Protein AF-A0A9P4W7V7-F1 (afdb_monomer_lite)

Organism: Curvularia kusanoi (NCBI:txid90978)

pLDDT: mean 79.77, std 23.58, range [28.38, 98.44]

Structure (mmCIF, N/CA/C/O backbone):
data_AF-A0A9P4W7V7-F1
#
_entry.id   AF-A0A9P4W7V7-F1
#
loop_
_atom_site.group_PDB
_atom_site.id
_atom_site.type_symbol
_atom_site.label_atom_id
_atom_site.label_alt_id
_atom_site.label_comp_id
_atom_site.label_asym_id
_atom_site.label_entity_id
_atom_site.label_seq_id
_atom_site.pdbx_PDB_ins_code
_atom_site.Cartn_x
_atom_site.Cartn_y
_atom_site.Cartn_z
_atom_site.occupancy
_atom_site.B_iso_or_equiv
_atom_site.auth_seq_id
_atom_site.auth_comp_id
_atom_site.auth_asym_id
_atom_site.auth_atom_id
_atom_site.pdbx_PDB_model_num
ATOM 1 N N . MET A 1 1 ? -4.533 1.872 -0.557 1.00 83.06 1 MET A N 1
ATOM 2 C CA . MET A 1 1 ? -3.581 2.373 0.463 1.00 83.06 1 MET A CA 1
ATOM 3 C C . MET A 1 1 ? -2.497 3.269 -0.133 1.00 83.06 1 MET A C 1
ATOM 5 O O . MET A 1 1 ? -2.508 4.446 0.184 1.00 83.06 1 MET A O 1
ATOM 9 N N . LEU A 1 2 ? -1.639 2.777 -1.042 1.00 91.44 2 LEU A N 1
ATOM 10 C CA . LEU A 1 2 ? -0.521 3.551 -1.632 1.00 91.44 2 LEU A CA 1
ATOM 11 C C . LEU A 1 2 ? -0.912 4.915 -2.227 1.00 91.44 2 LEU A C 1
ATOM 13 O O . LEU A 1 2 ? -0.130 5.855 -2.186 1.00 91.44 2 LEU A O 1
ATOM 17 N N . VAL A 1 3 ? -2.126 5.028 -2.771 1.00 96.25 3 VAL A N 1
ATOM 18 C CA . VAL A 1 3 ? -2.629 6.282 -3.349 1.00 96.25 3 VAL A CA 1
ATOM 19 C C . VAL A 1 3 ? -2.924 7.336 -2.282 1.00 96.25 3 VAL A C 1
ATOM 21 O O . VAL A 1 3 ? -2.554 8.489 -2.465 1.00 96.25 3 VAL A O 1
ATOM 24 N N . LEU A 1 4 ? -3.569 6.952 -1.179 1.00 96.81 4 LEU A N 1
ATOM 25 C CA . LEU A 1 4 ? -4.016 7.877 -0.126 1.00 96.81 4 LEU A CA 1
ATOM 26 C C . LEU A 1 4 ? -2.926 8.120 0.924 1.00 96.81 4 LEU A C 1
ATOM 28 O O . LEU A 1 4 ? -2.876 9.172 1.545 1.00 96.81 4 LEU A O 1
ATOM 32 N N . LEU A 1 5 ? -2.032 7.147 1.099 1.00 95.19 5 LEU A N 1
ATOM 33 C CA . LEU A 1 5 ? -1.004 7.127 2.134 1.00 95.19 5 LEU A CA 1
ATOM 34 C C . LEU A 1 5 ? 0.353 6.793 1.489 1.00 95.19 5 LEU A C 1
ATOM 36 O O . LEU A 1 5 ? 0.882 5.690 1.665 1.00 95.19 5 LEU A O 1
ATOM 40 N N . PRO A 1 6 ? 0.921 7.718 0.691 1.00 93.38 6 PRO A N 1
ATOM 41 C CA . PRO A 1 6 ? 2.052 7.428 -0.191 1.00 93.38 6 PRO A CA 1
ATOM 42 C C . PRO A 1 6 ? 3.350 7.100 0.549 1.00 93.38 6 PRO A C 1
ATOM 44 O O . PRO A 1 6 ? 4.220 6.469 -0.032 1.00 93.38 6 PRO A O 1
ATOM 47 N N . ASN A 1 7 ? 3.482 7.476 1.824 1.00 93.56 7 ASN A N 1
ATOM 48 C CA . ASN A 1 7 ? 4.686 7.232 2.626 1.00 93.56 7 ASN A CA 1
ATOM 49 C C . ASN A 1 7 ? 4.630 5.941 3.458 1.00 93.56 7 ASN A C 1
ATOM 51 O O . ASN A 1 7 ? 5.610 5.590 4.107 1.00 93.56 7 ASN A O 1
ATOM 55 N N . TRP A 1 8 ? 3.519 5.200 3.439 1.00 92.38 8 TRP A N 1
ATOM 56 C CA . TRP A 1 8 ? 3.349 4.024 4.303 1.00 92.38 8 TRP A CA 1
ATOM 57 C C . TRP A 1 8 ? 4.274 2.856 3.961 1.00 92.38 8 TRP A C 1
ATOM 59 O O . TRP A 1 8 ? 4.565 2.033 4.818 1.00 92.38 8 TRP A O 1
ATOM 69 N N . PHE A 1 9 ? 4.808 2.797 2.741 1.00 93.56 9 PHE A N 1
ATOM 70 C CA . PHE A 1 9 ? 5.797 1.781 2.371 1.00 93.56 9 PHE A CA 1
ATOM 71 C C . PHE A 1 9 ? 7.138 1.931 3.114 1.00 93.56 9 PHE A C 1
ATOM 73 O O . PHE A 1 9 ? 7.970 1.034 3.024 1.00 93.56 9 PHE A O 1
ATOM 80 N N . LYS A 1 10 ? 7.360 3.045 3.826 1.00 94.94 10 LYS A N 1
ATOM 81 C CA . LYS A 1 10 ? 8.535 3.234 4.685 1.00 94.94 10 LYS A CA 1
ATOM 82 C C . LYS A 1 10 ? 8.469 2.401 5.962 1.00 94.94 10 LYS A C 1
ATOM 84 O O . LYS A 1 10 ? 9.519 2.099 6.523 1.00 94.94 10 LYS A O 1
ATOM 89 N N . ASN A 1 11 ? 7.265 2.010 6.379 1.00 95.00 11 ASN A N 1
ATOM 90 C CA . ASN A 1 11 ? 7.071 1.065 7.466 1.00 95.00 11 ASN A CA 1
ATOM 91 C C . ASN A 1 11 ? 7.597 -0.323 7.055 1.00 95.00 11 ASN A C 1
ATOM 93 O O . ASN A 1 11 ? 7.277 -0.821 5.973 1.00 95.00 11 ASN A O 1
ATOM 97 N N . LYS A 1 12 ? 8.391 -0.950 7.921 1.00 95.19 12 LYS A N 1
ATOM 98 C CA . LYS A 1 12 ? 9.080 -2.225 7.707 1.00 95.19 12 LYS A CA 1
ATOM 99 C C . LYS A 1 12 ? 8.108 -3.356 7.387 1.00 95.19 12 LYS A C 1
ATOM 101 O O . LYS A 1 12 ? 8.316 -4.065 6.402 1.00 95.19 12 LYS A O 1
ATOM 106 N N . ALA A 1 13 ? 7.037 -3.502 8.168 1.00 93.75 13 ALA A N 1
ATOM 107 C CA . ALA A 1 13 ? 6.049 -4.561 7.971 1.00 93.75 13 ALA A CA 1
ATOM 108 C C . ALA A 1 13 ? 5.312 -4.408 6.630 1.00 93.75 13 ALA A C 1
ATOM 110 O O . ALA A 1 13 ? 5.173 -5.376 5.876 1.00 93.75 13 ALA A O 1
ATOM 111 N N . LEU A 1 14 ? 4.909 -3.183 6.276 1.00 95.31 14 LEU A N 1
ATOM 112 C CA . LEU A 1 14 ? 4.252 -2.910 4.992 1.00 95.31 14 LEU A CA 1
ATOM 113 C C . LEU A 1 14 ? 5.199 -3.065 3.808 1.00 95.31 14 LEU A C 1
ATOM 115 O O . LEU A 1 14 ? 4.817 -3.628 2.784 1.00 95.31 14 LEU A O 1
ATOM 119 N N . CYS A 1 15 ? 6.444 -2.616 3.949 1.00 96.12 15 CYS A N 1
ATOM 120 C CA . CYS A 1 15 ? 7.488 -2.803 2.952 1.00 96.12 15 CYS A CA 1
ATOM 121 C C . CYS A 1 15 ? 7.704 -4.291 2.642 1.00 96.12 15 CYS A C 1
ATOM 123 O O . CYS A 1 15 ? 7.661 -4.692 1.475 1.00 96.12 15 CYS A O 1
ATOM 125 N N . ALA A 1 16 ? 7.847 -5.120 3.681 1.00 95.62 16 ALA A N 1
ATOM 126 C CA . ALA A 1 16 ? 7.989 -6.565 3.546 1.00 95.62 16 ALA A CA 1
ATOM 127 C C . ALA A 1 16 ? 6.754 -7.199 2.887 1.00 95.62 16 ALA A C 1
ATOM 129 O O . ALA A 1 16 ? 6.897 -7.939 1.914 1.00 95.62 16 ALA A O 1
ATOM 130 N N . ARG A 1 17 ? 5.539 -6.845 3.337 1.00 95.56 17 ARG A N 1
ATOM 131 C CA . ARG A 1 17 ? 4.270 -7.292 2.732 1.00 95.56 17 ARG A CA 1
ATOM 132 C C . ARG A 1 17 ? 4.210 -6.984 1.239 1.00 95.56 17 ARG A C 1
ATOM 134 O O . ARG A 1 17 ? 3.902 -7.855 0.425 1.00 95.56 17 ARG A O 1
ATOM 141 N N . PHE A 1 18 ? 4.537 -5.752 0.868 1.00 96.12 18 PHE A N 1
ATOM 142 C CA . PHE A 1 18 ? 4.553 -5.311 -0.518 1.00 96.12 18 PHE A CA 1
ATOM 143 C C . PHE A 1 18 ? 5.539 -6.108 -1.370 1.00 96.12 18 PHE A C 1
ATOM 145 O O . PHE A 1 18 ? 5.171 -6.567 -2.454 1.00 96.12 18 PHE A O 1
ATOM 152 N N . LEU A 1 19 ? 6.763 -6.316 -0.886 1.00 96.75 19 LEU A N 1
ATOM 153 C CA . LEU A 1 19 ? 7.774 -7.090 -1.605 1.00 96.75 19 LEU A CA 1
ATOM 154 C C . LEU A 1 19 ? 7.376 -8.566 -1.744 1.00 96.75 19 LEU A C 1
ATOM 156 O O . LEU A 1 19 ? 7.438 -9.096 -2.856 1.00 96.75 19 LEU A O 1
ATOM 160 N N . ASN A 1 20 ? 6.847 -9.177 -0.681 1.00 97.06 20 ASN A N 1
ATOM 161 C CA . ASN A 1 20 ? 6.334 -10.551 -0.693 1.00 97.06 20 ASN A CA 1
ATOM 162 C C . ASN A 1 20 ? 5.168 -10.734 -1.687 1.00 97.06 20 ASN A C 1
ATOM 164 O O . ASN A 1 20 ? 4.997 -11.794 -2.298 1.00 97.06 20 ASN A O 1
ATOM 168 N N . ASN A 1 21 ? 4.389 -9.673 -1.917 1.00 96.75 21 ASN A N 1
ATOM 169 C CA . ASN A 1 21 ? 3.323 -9.623 -2.919 1.00 96.75 21 ASN A CA 1
ATOM 170 C C . ASN A 1 21 ? 3.789 -9.156 -4.313 1.00 96.75 21 ASN A C 1
ATOM 172 O O . ASN A 1 21 ? 2.957 -8.925 -5.190 1.00 96.75 21 ASN A O 1
ATOM 176 N N . ASN A 1 22 ? 5.103 -9.112 -4.571 1.00 96.00 22 ASN A N 1
ATOM 177 C CA . ASN A 1 22 ? 5.736 -8.718 -5.837 1.00 96.00 22 ASN A CA 1
ATOM 178 C C . ASN A 1 22 ? 5.581 -7.236 -6.230 1.00 96.00 22 ASN A C 1
ATOM 180 O O . ASN A 1 22 ? 5.761 -6.888 -7.406 1.00 96.00 22 ASN A O 1
ATOM 184 N N . LEU A 1 23 ? 5.310 -6.332 -5.282 1.00 96.62 23 LEU A N 1
ATOM 185 C CA . LEU A 1 23 ? 5.314 -4.898 -5.563 1.00 96.62 23 LEU A CA 1
ATOM 186 C C . LEU A 1 23 ? 6.755 -4.420 -5.745 1.00 96.62 23 LEU A C 1
ATOM 188 O O . LEU A 1 23 ? 7.520 -4.239 -4.802 1.00 96.62 23 LEU A O 1
ATOM 192 N N . LYS A 1 24 ? 7.130 -4.188 -6.998 1.00 95.44 24 LYS A N 1
ATOM 193 C CA . LYS A 1 24 ? 8.428 -3.615 -7.360 1.00 95.44 24 LYS A CA 1
ATOM 194 C C . LYS A 1 24 ? 8.318 -2.091 -7.418 1.00 95.44 24 LYS A C 1
ATOM 196 O O . LYS A 1 24 ? 7.276 -1.559 -7.796 1.00 95.44 24 LYS A O 1
ATOM 201 N N . ALA A 1 25 ? 9.422 -1.387 -7.161 1.00 96.06 25 ALA A N 1
ATOM 202 C CA . ALA A 1 25 ? 9.465 0.079 -7.205 1.00 96.06 25 ALA A CA 1
ATOM 203 C C . ALA A 1 25 ? 8.942 0.671 -8.530 1.00 96.06 25 ALA A C 1
ATOM 205 O O . ALA A 1 25 ? 8.246 1.675 -8.530 1.00 96.06 25 ALA A O 1
ATOM 206 N N . ASN A 1 26 ? 9.193 0.023 -9.673 1.00 95.31 26 ASN A N 1
ATOM 207 C CA . ASN A 1 26 ? 8.678 0.473 -10.971 1.00 95.31 26 ASN A CA 1
ATOM 208 C C . ASN A 1 26 ? 7.154 0.305 -11.131 1.00 95.31 26 ASN A C 1
ATOM 210 O O . ASN A 1 26 ? 6.555 1.007 -11.948 1.00 95.31 26 ASN A O 1
ATOM 214 N N . VAL A 1 27 ? 6.543 -0.645 -10.419 1.00 96.06 27 VAL A N 1
ATOM 215 C CA . VAL A 1 27 ? 5.088 -0.841 -10.381 1.00 96.06 27 VAL A CA 1
ATOM 216 C C . VAL A 1 27 ? 4.475 0.173 -9.430 1.00 96.06 27 VAL A C 1
ATOM 218 O O . VAL A 1 27 ? 3.561 0.882 -9.827 1.00 96.06 27 VAL A O 1
ATOM 221 N N . HIS A 1 28 ? 5.048 0.324 -8.234 1.00 97.31 28 HIS A N 1
ATOM 222 C CA . HIS A 1 28 ? 4.632 1.340 -7.271 1.00 97.31 28 HIS A CA 1
ATOM 223 C C . HIS A 1 28 ? 4.693 2.748 -7.888 1.00 97.31 28 HIS A C 1
ATOM 225 O O . HIS A 1 28 ? 3.706 3.473 -7.860 1.00 97.31 28 HIS A O 1
ATOM 231 N N . PHE A 1 29 ? 5.783 3.099 -8.573 1.00 96.25 29 PHE A N 1
ATOM 232 C CA . PHE A 1 29 ? 5.877 4.370 -9.294 1.00 96.25 29 PHE A CA 1
ATOM 233 C C . PHE A 1 29 ? 4.771 4.543 -10.348 1.00 96.25 29 PHE A C 1
ATOM 235 O O . PHE A 1 29 ? 4.258 5.640 -10.517 1.00 96.25 29 PHE A O 1
ATOM 242 N N . ALA A 1 30 ? 4.374 3.464 -11.037 1.00 95.38 30 ALA A N 1
ATOM 243 C CA . ALA A 1 30 ? 3.269 3.508 -12.000 1.00 95.38 30 ALA A CA 1
ATOM 244 C C . ALA A 1 30 ? 1.927 3.809 -11.319 1.00 95.38 30 ALA A C 1
ATOM 246 O O . ALA A 1 30 ? 1.151 4.603 -11.836 1.00 95.38 30 ALA A O 1
ATOM 247 N N . ILE A 1 31 ? 1.681 3.202 -10.153 1.00 96.19 31 ILE A N 1
ATOM 248 C CA . ILE A 1 31 ? 0.485 3.460 -9.342 1.00 96.19 31 ILE A CA 1
ATOM 249 C C . ILE A 1 31 ? 0.445 4.938 -8.935 1.00 96.19 31 ILE A C 1
ATOM 251 O O . ILE A 1 31 ? -0.580 5.594 -9.095 1.00 96.19 31 ILE A O 1
ATOM 255 N N . LEU A 1 32 ? 1.565 5.483 -8.447 1.00 96.75 32 LEU A N 1
ATOM 256 C CA . LEU A 1 32 ? 1.643 6.890 -8.047 1.00 96.75 32 LEU A CA 1
ATOM 257 C C . LEU A 1 32 ? 1.447 7.837 -9.236 1.00 96.75 32 LEU A C 1
ATOM 259 O O . LEU A 1 32 ? 0.723 8.815 -9.118 1.00 96.75 32 LEU A O 1
ATOM 263 N N . GLU A 1 33 ? 2.044 7.540 -10.386 1.00 95.56 33 GLU A N 1
ATOM 264 C CA . GLU A 1 33 ? 1.904 8.342 -11.605 1.00 95.56 33 GLU A CA 1
ATOM 265 C C . GLU A 1 33 ? 0.471 8.335 -12.166 1.00 95.56 33 GLU A C 1
ATOM 267 O O . GLU A 1 33 ? -0.036 9.359 -12.642 1.00 95.56 33 GLU A O 1
ATOM 272 N N . GLU A 1 34 ? -0.217 7.193 -12.089 1.00 95.25 34 GLU A N 1
ATOM 273 C CA . GLU A 1 34 ? -1.618 7.108 -12.493 1.00 95.25 34 GLU A CA 1
ATOM 274 C C . GLU A 1 34 ? -2.523 7.898 -11.544 1.00 95.25 34 GLU A C 1
ATOM 276 O O . GLU A 1 34 ? -3.413 8.604 -12.015 1.00 95.25 34 GLU A O 1
ATOM 281 N N . HIS A 1 35 ? -2.290 7.818 -10.234 1.00 97.25 35 HIS A N 1
ATOM 282 C CA . HIS A 1 35 ? -3.265 8.269 -9.243 1.00 97.25 35 HIS A CA 1
ATOM 283 C C . HIS A 1 35 ? -2.923 9.565 -8.511 1.00 97.25 35 HIS A C 1
ATOM 285 O O . HIS A 1 35 ? -3.804 10.111 -7.854 1.00 97.25 35 HIS A O 1
ATOM 291 N N . ARG A 1 36 ? -1.700 10.096 -8.602 1.00 97.56 36 ARG A N 1
ATOM 292 C CA . ARG A 1 36 ? -1.278 11.315 -7.890 1.00 97.56 36 ARG A CA 1
ATOM 293 C C . ARG A 1 36 ? -0.653 12.354 -8.817 1.00 97.56 36 ARG A C 1
ATOM 295 O O . ARG A 1 36 ? -0.093 12.037 -9.865 1.00 97.56 36 ARG A O 1
ATOM 302 N N . HIS A 1 37 ? -0.736 13.613 -8.400 1.00 96.75 37 HIS A N 1
ATOM 303 C CA . HIS A 1 37 ? 0.005 14.712 -9.010 1.00 96.75 37 HIS A CA 1
ATOM 304 C C . HIS A 1 37 ? 1.432 14.719 -8.456 1.00 96.75 37 HIS A C 1
ATOM 306 O O . HIS A 1 37 ? 1.654 15.132 -7.324 1.00 96.75 37 HIS A O 1
ATOM 312 N N . LEU A 1 38 ? 2.391 14.228 -9.245 1.00 94.38 38 LEU A N 1
ATOM 313 C CA . LEU A 1 38 ? 3.798 14.133 -8.831 1.00 94.38 38 LEU A CA 1
ATOM 314 C C . LEU A 1 38 ? 4.652 15.360 -9.206 1.00 94.38 38 LEU A C 1
ATOM 316 O O . LEU A 1 38 ? 5.790 15.443 -8.768 1.00 94.38 38 LEU A O 1
ATOM 320 N N . GLN A 1 39 ? 4.106 16.292 -9.999 1.00 94.50 39 GLN A N 1
ATOM 321 C CA . GLN A 1 39 ? 4.718 17.587 -10.353 1.00 94.50 39 GLN A CA 1
ATOM 322 C C . GLN A 1 39 ? 6.184 17.511 -10.834 1.00 94.50 39 GLN A C 1
ATOM 324 O O . GLN A 1 39 ? 7.005 18.348 -10.480 1.00 94.50 39 GLN A O 1
ATOM 329 N N . PHE A 1 40 ? 6.530 16.523 -11.666 1.00 95.31 40 PHE A N 1
ATOM 330 C CA . PHE A 1 40 ? 7.854 16.482 -12.296 1.00 95.31 40 PHE A CA 1
ATOM 331 C C . PHE A 1 40 ? 7.915 17.460 -13.473 1.00 95.31 40 PHE A C 1
ATOM 333 O O . PHE A 1 40 ? 7.084 17.380 -14.379 1.00 95.31 40 PHE A O 1
ATOM 340 N N . GLY A 1 41 ? 8.909 18.346 -13.478 1.00 95.44 41 GLY A N 1
ATOM 341 C CA . GLY A 1 41 ? 9.186 19.269 -14.578 1.00 95.44 41 GLY A CA 1
ATOM 342 C C . GLY A 1 41 ? 9.987 18.627 -15.712 1.00 95.44 41 GLY A C 1
ATOM 343 O O . GLY A 1 41 ? 9.998 19.141 -16.829 1.00 95.44 41 GLY A O 1
ATOM 344 N N . SER A 1 42 ? 10.644 17.488 -15.460 1.00 96.69 42 SER A N 1
ATOM 345 C CA . SER A 1 42 ? 11.434 16.773 -16.469 1.00 96.69 42 SER A CA 1
ATOM 346 C C . SER A 1 42 ? 11.424 15.247 -16.313 1.00 96.69 42 SER A C 1
ATOM 348 O O . SER A 1 42 ? 11.208 14.695 -15.231 1.00 96.69 42 SER A O 1
ATOM 350 N N . ASP A 1 43 ? 11.758 14.537 -17.396 1.00 94.06 43 ASP A N 1
ATOM 351 C CA . ASP A 1 43 ? 11.976 13.083 -17.362 1.00 94.06 43 ASP A CA 1
ATOM 352 C C . ASP A 1 43 ? 13.151 12.679 -16.455 1.00 94.06 43 ASP A C 1
ATOM 354 O O . ASP A 1 43 ? 13.155 11.584 -15.883 1.00 94.06 43 ASP A O 1
ATOM 358 N N . HIS A 1 44 ? 14.138 13.564 -16.284 1.00 96.00 44 HIS A N 1
ATOM 359 C CA . HIS A 1 44 ? 15.261 13.331 -15.381 1.00 96.00 44 HIS A CA 1
ATOM 360 C C . HIS A 1 44 ? 14.802 13.260 -13.919 1.00 96.00 44 HIS A C 1
ATOM 362 O O . HIS A 1 44 ? 15.162 12.323 -13.203 1.00 96.00 44 HIS A O 1
ATOM 368 N N . GLU A 1 45 ? 13.962 14.202 -13.484 1.00 95.44 45 GLU A N 1
ATOM 369 C CA . GLU A 1 45 ? 13.369 14.201 -12.141 1.00 95.44 45 GLU A CA 1
ATOM 370 C C . GLU A 1 45 ? 12.486 12.976 -11.915 1.00 95.44 45 GLU A C 1
ATOM 372 O O . GLU A 1 45 ? 12.572 12.328 -10.871 1.00 95.44 45 GLU A O 1
ATOM 377 N N . ARG A 1 46 ? 11.703 12.594 -12.929 1.00 95.12 46 ARG A N 1
ATOM 378 C CA . ARG A 1 46 ? 10.872 11.386 -12.907 1.00 95.12 46 ARG A CA 1
ATOM 379 C C . ARG A 1 46 ? 11.707 10.117 -12.698 1.00 95.12 46 ARG A C 1
ATOM 381 O O . ARG A 1 46 ? 11.349 9.258 -11.889 1.00 95.12 46 ARG A O 1
ATOM 388 N N . GLU A 1 47 ? 12.828 9.978 -13.407 1.00 95.12 47 GLU A N 1
ATOM 389 C CA . GLU A 1 47 ? 13.754 8.852 -13.223 1.00 95.12 47 GLU A CA 1
ATOM 390 C C . GLU A 1 47 ? 14.452 8.904 -11.858 1.00 95.12 47 GLU A C 1
ATOM 392 O O . GLU A 1 47 ? 14.596 7.872 -11.198 1.00 95.12 47 GLU A O 1
ATOM 397 N N . ARG A 1 48 ? 14.836 10.096 -11.387 1.00 96.19 48 ARG A N 1
ATOM 398 C CA . ARG A 1 48 ? 15.406 10.283 -10.048 1.00 96.19 48 ARG A CA 1
ATOM 399 C C . ARG A 1 48 ? 14.424 9.843 -8.962 1.00 96.19 48 ARG A C 1
ATOM 401 O O . ARG A 1 48 ? 14.804 9.056 -8.101 1.00 96.19 48 ARG A O 1
ATOM 408 N N . ALA A 1 49 ? 13.161 10.259 -9.034 1.00 95.44 49 ALA A N 1
ATOM 409 C CA . ALA A 1 49 ? 12.118 9.860 -8.090 1.00 95.44 49 ALA A CA 1
ATOM 410 C C . ALA A 1 49 ? 11.888 8.339 -8.085 1.00 95.44 49 ALA A C 1
ATOM 412 O O . ALA A 1 49 ? 11.740 7.722 -7.029 1.00 95.44 49 ALA A O 1
ATOM 413 N N . ARG A 1 50 ? 11.937 7.696 -9.257 1.00 95.75 50 ARG A N 1
ATOM 414 C CA . ARG A 1 50 ? 11.862 6.232 -9.374 1.00 95.75 50 ARG A CA 1
ATOM 415 C C . ARG A 1 50 ? 13.038 5.526 -8.698 1.00 95.75 50 ARG A C 1
ATOM 417 O O . ARG A 1 50 ? 12.829 4.501 -8.044 1.00 95.75 50 ARG A O 1
ATOM 424 N N . LYS A 1 51 ? 14.259 6.048 -8.856 1.00 95.44 51 LYS A N 1
ATOM 425 C CA . LYS A 1 51 ? 15.457 5.527 -8.177 1.00 95.44 51 LYS A CA 1
ATOM 426 C C . LYS A 1 51 ? 15.355 5.701 -6.666 1.00 95.44 51 LYS A C 1
ATOM 428 O O . LYS A 1 51 ? 15.537 4.716 -5.962 1.00 95.44 51 LYS A O 1
ATOM 433 N N . LEU A 1 52 ? 14.955 6.884 -6.197 1.00 96.56 52 LEU A N 1
ATOM 434 C CA . LEU A 1 52 ? 14.737 7.163 -4.774 1.00 96.56 52 LEU A CA 1
ATOM 435 C C . LEU A 1 52 ? 13.730 6.195 -4.154 1.00 96.56 52 LEU A C 1
ATOM 437 O O . LEU A 1 52 ? 14.006 5.615 -3.111 1.00 96.56 52 LEU A O 1
ATOM 441 N N . LEU A 1 53 ? 12.608 5.935 -4.830 1.00 96.62 53 LEU A N 1
ATOM 442 C CA . LEU A 1 53 ? 11.638 4.944 -4.368 1.00 96.62 53 LEU A CA 1
ATOM 443 C C . LEU A 1 53 ? 12.275 3.556 -4.233 1.00 96.62 53 LEU A C 1
ATOM 445 O O . LEU A 1 53 ? 12.077 2.865 -3.238 1.00 96.62 53 LEU A O 1
ATOM 449 N N . ALA A 1 54 ? 13.056 3.139 -5.233 1.00 96.69 54 ALA A N 1
ATOM 450 C CA . ALA A 1 54 ? 13.752 1.862 -5.190 1.00 96.69 54 ALA A CA 1
ATOM 451 C C . ALA A 1 54 ? 14.807 1.803 -4.082 1.00 96.69 54 ALA A C 1
ATOM 453 O O . ALA A 1 54 ? 14.993 0.724 -3.530 1.00 96.69 54 ALA A O 1
ATOM 454 N N . ASP A 1 55 ? 15.501 2.901 -3.798 1.00 97.12 55 ASP A N 1
ATOM 455 C CA . ASP A 1 55 ? 16.499 3.007 -2.734 1.00 97.12 55 ASP A CA 1
ATOM 456 C C . ASP A 1 55 ? 15.830 2.939 -1.359 1.00 97.12 55 ASP A C 1
ATOM 458 O O . ASP A 1 55 ? 16.275 2.163 -0.518 1.00 97.12 55 ASP A O 1
ATOM 462 N N . GLU A 1 56 ? 14.700 3.624 -1.178 1.00 97.62 56 GLU A N 1
ATOM 463 C CA . GLU A 1 56 ? 13.917 3.618 0.060 1.00 97.62 56 GLU A CA 1
ATOM 464 C C . GLU A 1 56 ? 13.438 2.205 0.426 1.00 97.62 56 GLU A C 1
ATOM 466 O O . GLU A 1 56 ? 13.626 1.771 1.559 1.00 97.62 56 GLU A O 1
ATOM 471 N N . TYR A 1 57 ? 12.950 1.414 -0.543 1.00 97.31 57 TYR A N 1
ATOM 472 C CA . TYR A 1 57 ? 12.655 -0.010 -0.314 1.00 97.31 57 TYR A CA 1
ATOM 473 C C . TYR A 1 57 ? 13.868 -0.780 0.232 1.00 97.31 57 TYR A C 1
ATOM 475 O O . TYR A 1 57 ? 13.719 -1.598 1.139 1.00 97.31 57 TYR A O 1
ATOM 483 N N . ARG A 1 58 ? 15.077 -0.540 -0.304 1.00 97.44 58 ARG A N 1
ATOM 484 C CA . ARG A 1 58 ? 16.290 -1.230 0.177 1.00 97.44 58 ARG A CA 1
ATOM 485 C C . ARG A 1 58 ? 16.659 -0.760 1.572 1.00 97.44 58 ARG A C 1
ATOM 487 O O . ARG A 1 58 ? 16.979 -1.596 2.407 1.00 97.44 58 ARG A O 1
ATOM 494 N N . THR A 1 59 ? 16.615 0.546 1.815 1.00 97.31 59 THR A N 1
ATOM 495 C CA . THR A 1 59 ? 16.916 1.136 3.120 1.00 97.31 59 THR A CA 1
ATOM 496 C C . THR A 1 59 ? 15.975 0.582 4.184 1.00 97.31 59 THR A C 1
ATOM 498 O O . THR A 1 59 ? 16.450 0.078 5.198 1.00 97.31 59 THR A O 1
ATOM 501 N N . THR A 1 60 ? 14.662 0.580 3.937 1.00 96.38 60 THR A N 1
ATOM 502 C CA . THR A 1 60 ? 13.672 0.023 4.867 1.00 96.38 60 THR A CA 1
ATOM 503 C C . THR A 1 60 ? 13.894 -1.467 5.110 1.00 96.38 60 THR A C 1
ATOM 505 O O . THR A 1 60 ? 13.940 -1.885 6.264 1.00 96.38 60 THR A O 1
ATOM 508 N N . MET A 1 61 ? 14.107 -2.275 4.065 1.00 97.00 61 MET A N 1
ATOM 509 C CA . MET A 1 61 ? 14.341 -3.712 4.253 1.00 97.00 61 MET A CA 1
ATOM 510 C C . MET A 1 61 ? 15.647 -4.023 4.979 1.00 97.00 61 MET A C 1
ATOM 512 O O . MET A 1 61 ? 15.679 -4.955 5.774 1.00 97.00 61 MET A O 1
ATOM 516 N N . ARG A 1 62 ? 16.704 -3.227 4.783 1.00 97.38 62 ARG A N 1
ATOM 517 C CA . ARG A 1 62 ? 17.969 -3.395 5.514 1.00 97.38 62 ARG A CA 1
ATOM 518 C C . ARG A 1 62 ? 17.854 -3.090 7.003 1.00 97.38 62 ARG A C 1
ATOM 520 O O . ARG A 1 62 ? 18.627 -3.629 7.784 1.00 97.38 62 ARG A O 1
ATOM 527 N N . LYS A 1 63 ? 16.864 -2.293 7.419 1.00 94.88 63 LYS A N 1
ATOM 528 C CA . LYS A 1 63 ? 16.539 -2.129 8.845 1.00 94.88 63 LYS A CA 1
ATOM 529 C C . L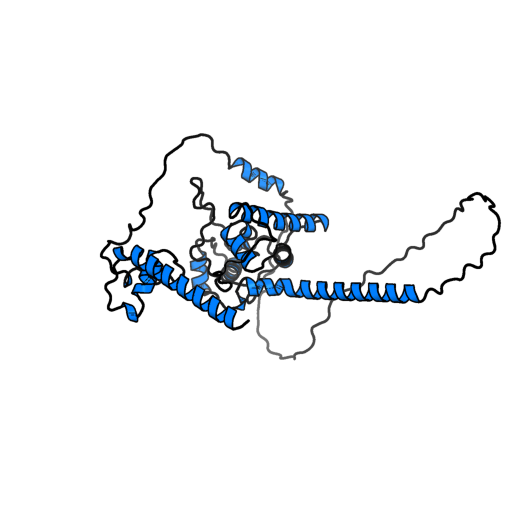YS A 1 63 ? 15.912 -3.388 9.456 1.00 94.88 63 LYS A C 1
ATOM 531 O O . LYS A 1 63 ? 15.948 -3.533 10.671 1.00 94.88 63 LYS A O 1
ATOM 536 N N . VAL A 1 64 ? 15.304 -4.255 8.641 1.00 93.19 64 VAL A N 1
ATOM 537 C CA . VAL A 1 64 ? 14.724 -5.540 9.076 1.00 93.19 64 VAL A CA 1
ATOM 538 C C . VAL A 1 64 ? 15.765 -6.651 8.989 1.00 93.19 64 VAL A C 1
ATOM 540 O O . VAL A 1 64 ? 15.942 -7.418 9.926 1.00 93.19 64 VAL A O 1
ATOM 543 N N . TRP A 1 65 ? 16.464 -6.722 7.859 1.00 94.88 65 TRP A N 1
ATOM 544 C CA . TRP A 1 65 ? 17.495 -7.708 7.577 1.00 94.88 65 TRP A CA 1
ATOM 545 C C . TRP A 1 65 ? 18.691 -6.999 6.918 1.00 94.88 65 TRP A C 1
ATOM 547 O O . TRP A 1 65 ? 18.631 -6.702 5.727 1.00 94.88 65 TRP A O 1
ATOM 557 N N . PRO A 1 66 ? 19.781 -6.711 7.656 1.00 96.69 66 PRO A N 1
ATOM 558 C CA . PRO A 1 66 ? 20.905 -5.903 7.160 1.00 96.69 66 PRO A CA 1
ATOM 559 C C . PRO A 1 66 ? 21.548 -6.402 5.859 1.00 96.69 66 PRO A C 1
ATOM 561 O O . PRO A 1 66 ? 21.846 -5.601 4.973 1.00 96.69 66 PRO A O 1
ATOM 564 N N . GLU A 1 67 ? 21.669 -7.722 5.700 1.00 96.62 67 GLU A N 1
ATOM 565 C CA . GLU A 1 67 ? 22.220 -8.360 4.492 1.00 96.62 67 GLU A CA 1
ATOM 566 C C . GLU A 1 67 ? 21.220 -8.430 3.328 1.00 96.62 67 GLU A C 1
ATOM 568 O O . GLU A 1 67 ? 21.539 -8.911 2.235 1.00 96.62 67 GLU A O 1
ATOM 573 N N . TRP A 1 68 ? 19.996 -7.934 3.530 1.00 96.88 68 TRP A N 1
ATOM 574 C CA . TRP A 1 68 ? 18.966 -7.980 2.512 1.00 96.88 68 TRP A CA 1
ATOM 575 C C . TRP A 1 68 ? 19.429 -7.274 1.239 1.00 96.88 68 TRP A C 1
ATOM 577 O O . TRP A 1 68 ? 19.846 -6.106 1.203 1.00 96.88 68 TRP A O 1
ATOM 587 N N . ASN A 1 69 ? 19.269 -7.992 0.136 1.00 95.62 69 ASN A N 1
ATOM 588 C CA . ASN A 1 69 ? 19.318 -7.431 -1.193 1.00 95.62 69 ASN A CA 1
ATOM 589 C C . ASN A 1 69 ? 18.232 -8.058 -2.056 1.00 95.62 69 ASN A C 1
ATOM 591 O O . ASN A 1 69 ? 17.736 -9.157 -1.818 1.00 95.62 69 ASN A O 1
ATOM 595 N N . ARG A 1 70 ? 17.897 -7.348 -3.129 1.00 93.88 70 ARG A N 1
ATOM 596 C CA . ARG A 1 70 ? 16.812 -7.735 -4.026 1.00 93.88 70 ARG A CA 1
ATOM 597 C C . ARG A 1 70 ? 16.993 -9.124 -4.654 1.00 93.88 70 ARG A C 1
ATOM 599 O O . ARG A 1 70 ? 15.990 -9.737 -4.994 1.00 93.88 70 ARG A O 1
ATOM 606 N N . LYS A 1 71 ? 18.231 -9.591 -4.864 1.00 94.38 71 LYS A N 1
ATOM 607 C CA . LYS A 1 71 ? 18.502 -10.903 -5.481 1.00 94.38 71 LYS A CA 1
ATOM 608 C C . LYS A 1 71 ? 18.303 -12.056 -4.495 1.00 94.38 71 LYS A C 1
ATOM 610 O O . LYS A 1 71 ? 17.920 -13.132 -4.924 1.00 94.38 71 LYS A O 1
ATOM 615 N N . GLN A 1 72 ? 18.560 -11.815 -3.212 1.00 93.75 72 GLN A N 1
ATOM 616 C CA . GLN A 1 72 ? 18.421 -12.793 -2.131 1.00 93.75 72 GLN A CA 1
ATOM 617 C C . GLN A 1 72 ? 17.061 -12.736 -1.431 1.00 93.75 72 GLN A C 1
ATOM 619 O O . GLN A 1 72 ? 16.810 -13.526 -0.528 1.00 93.75 72 GLN A O 1
ATOM 624 N N . HIS A 1 73 ? 16.179 -11.811 -1.818 1.00 95.94 73 HIS A N 1
ATOM 625 C CA . HIS A 1 73 ? 14.845 -11.753 -1.242 1.00 95.94 73 HIS A CA 1
ATOM 626 C C . HIS A 1 73 ? 14.058 -13.019 -1.590 1.00 95.94 73 HIS A C 1
ATOM 628 O O . HIS A 1 73 ? 13.683 -13.235 -2.744 1.00 95.94 73 HIS A O 1
ATOM 634 N N . THR A 1 74 ? 13.784 -13.820 -0.569 1.00 96.12 74 THR A N 1
ATOM 635 C CA . THR A 1 74 ? 12.883 -14.963 -0.622 1.00 96.12 74 THR A CA 1
ATOM 636 C C . THR A 1 74 ? 11.589 -14.607 0.098 1.00 96.12 74 THR A C 1
ATOM 638 O O . THR A 1 74 ? 11.595 -13.971 1.154 1.00 96.12 74 THR A O 1
ATOM 641 N N . VAL A 1 75 ? 10.462 -14.985 -0.503 1.00 95.88 75 VAL A N 1
ATOM 642 C CA . VAL A 1 75 ? 9.161 -14.876 0.158 1.00 95.88 75 VAL A CA 1
ATOM 643 C C . VAL A 1 75 ? 9.095 -15.994 1.204 1.00 95.88 75 VAL A C 1
ATOM 645 O O . VAL A 1 75 ? 9.379 -17.137 0.841 1.00 95.88 75 VAL A O 1
ATOM 648 N N . PRO A 1 76 ? 8.751 -15.707 2.472 1.00 95.69 76 PRO A N 1
ATOM 649 C CA . PRO A 1 76 ? 8.621 -16.744 3.492 1.00 95.69 76 PRO A CA 1
ATOM 650 C C . PRO A 1 76 ? 7.660 -17.856 3.053 1.00 95.69 76 PRO A C 1
ATOM 652 O O . PRO A 1 76 ? 6.618 -17.568 2.463 1.00 95.69 76 PRO A O 1
ATOM 655 N N . ALA A 1 77 ? 7.983 -19.116 3.360 1.00 95.00 77 ALA A N 1
ATOM 656 C CA . ALA A 1 77 ? 7.175 -20.269 2.943 1.00 95.00 77 ALA A CA 1
ATOM 657 C C . ALA A 1 77 ? 5.731 -20.211 3.480 1.00 95.00 77 ALA A C 1
ATOM 659 O O . ALA A 1 77 ? 4.791 -20.614 2.803 1.00 95.00 77 ALA A O 1
ATOM 660 N N . ASN A 1 78 ? 5.547 -19.635 4.669 1.00 94.12 78 ASN A N 1
ATOM 661 C CA . ASN A 1 78 ? 4.252 -19.435 5.319 1.00 94.12 78 ASN A CA 1
ATOM 662 C C . ASN A 1 78 ? 3.561 -18.104 4.947 1.00 94.12 78 ASN A C 1
ATOM 664 O O . ASN A 1 78 ? 2.568 -17.734 5.575 1.00 94.12 78 ASN A O 1
ATOM 668 N N . TRP A 1 79 ? 4.070 -17.349 3.967 1.00 95.00 79 TRP A N 1
ATOM 669 C CA . TRP A 1 79 ? 3.477 -16.069 3.580 1.00 95.00 79 TRP A CA 1
ATOM 670 C C . TRP A 1 79 ? 2.117 -16.253 2.894 1.00 95.00 79 TRP A C 1
ATOM 672 O O . TRP A 1 79 ? 2.023 -16.731 1.761 1.00 95.00 79 TRP A O 1
ATOM 682 N N . ASN A 1 80 ? 1.052 -15.773 3.536 1.00 94.81 80 ASN A N 1
ATOM 683 C CA . ASN A 1 80 ? -0.278 -15.764 2.940 1.00 94.81 80 ASN A CA 1
ATOM 684 C C . ASN A 1 80 ? -0.516 -14.492 2.108 1.00 94.81 80 ASN A C 1
ATOM 686 O O . ASN A 1 80 ? -0.898 -13.447 2.628 1.00 94.81 80 ASN A O 1
ATOM 690 N N . SER A 1 81 ? -0.379 -14.599 0.785 1.00 93.88 81 SER A N 1
ATOM 691 C CA . SER A 1 81 ? -0.639 -13.477 -0.140 1.00 93.88 81 SER A CA 1
ATOM 692 C C . SER A 1 81 ? -2.096 -12.988 -0.193 1.00 93.88 81 SER A C 1
ATOM 694 O O . SER A 1 81 ? -2.357 -11.928 -0.761 1.00 93.88 81 SER A O 1
ATOM 696 N N . GLN A 1 82 ? -3.044 -13.755 0.355 1.00 93.44 82 GLN A N 1
ATOM 697 C CA . GLN A 1 82 ? -4.459 -13.380 0.435 1.00 93.44 82 GLN A CA 1
ATOM 698 C C . GLN A 1 82 ? -4.792 -12.638 1.738 1.00 93.44 82 GLN A C 1
ATOM 700 O O . GLN A 1 82 ? -5.870 -12.056 1.849 1.00 93.44 82 GLN A O 1
ATOM 705 N N . ALA A 1 83 ? -3.881 -12.633 2.718 1.00 90.81 83 ALA A N 1
ATOM 706 C CA . ALA A 1 83 ? -4.065 -11.901 3.961 1.00 90.81 83 ALA A CA 1
ATOM 707 C C . ALA A 1 83 ? -3.917 -10.396 3.696 1.00 90.81 83 ALA A C 1
ATOM 709 O O . ALA A 1 83 ? -2.813 -9.870 3.555 1.00 90.81 83 ALA A O 1
ATOM 710 N N . ILE A 1 84 ? -5.055 -9.711 3.593 1.00 85.12 84 ILE A N 1
ATOM 711 C CA . ILE A 1 84 ? -5.114 -8.259 3.382 1.00 85.12 84 ILE A CA 1
ATOM 712 C C . ILE A 1 84 ? -5.371 -7.454 4.646 1.00 85.12 84 ILE A C 1
ATOM 714 O O . ILE A 1 84 ? -5.152 -6.239 4.615 1.00 85.12 84 ILE A O 1
ATOM 718 N N . GLY A 1 85 ? -5.790 -8.124 5.724 1.00 84.19 85 GLY A N 1
ATOM 719 C CA . GLY A 1 85 ? -6.047 -7.513 7.021 1.00 84.19 85 GLY A CA 1
ATOM 720 C C . GLY A 1 85 ? -4.873 -6.654 7.482 1.00 84.19 85 GLY A C 1
ATOM 721 O O . GLY A 1 85 ? -3.707 -6.976 7.242 1.00 84.19 85 GLY A O 1
ATOM 722 N N . MET A 1 86 ? -5.209 -5.523 8.087 1.00 81.50 86 MET A N 1
ATOM 723 C CA . MET A 1 86 ? -4.267 -4.631 8.770 1.00 81.50 86 MET A CA 1
ATOM 724 C C . MET A 1 86 ? -4.477 -4.706 10.288 1.00 81.50 86 MET A C 1
ATOM 726 O O . MET A 1 86 ? -3.978 -3.864 11.029 1.00 81.50 86 MET A O 1
ATOM 730 N N . ASP A 1 87 ? -5.239 -5.699 10.748 1.00 79.50 87 ASP A N 1
ATOM 731 C CA . ASP A 1 87 ? -5.549 -5.902 12.154 1.00 79.50 87 ASP A CA 1
ATOM 732 C C . ASP A 1 87 ? -4.262 -6.213 12.918 1.00 79.50 87 ASP A C 1
ATOM 734 O O . ASP A 1 87 ? -3.446 -7.031 12.489 1.00 79.50 87 ASP A O 1
ATOM 738 N N . GLY A 1 88 ? -4.045 -5.506 14.027 1.00 79.69 88 GLY A N 1
ATOM 739 C CA . GLY A 1 88 ? -2.801 -5.605 14.794 1.00 79.69 88 GLY A CA 1
ATOM 740 C C . GLY A 1 88 ? -1.591 -4.934 14.139 1.00 79.69 88 GLY A C 1
ATOM 741 O O . GLY A 1 88 ? -0.478 -5.074 14.643 1.00 79.69 88 GLY A O 1
ATOM 742 N N . PHE A 1 89 ? -1.774 -4.189 13.042 1.00 84.94 89 PHE A N 1
ATOM 743 C CA . PHE A 1 89 ? -0.710 -3.351 12.506 1.00 84.94 89 PHE A CA 1
ATOM 744 C C . PHE A 1 89 ? -0.326 -2.268 13.518 1.00 84.94 89 PHE A C 1
ATOM 746 O O . PHE A 1 89 ? -1.149 -1.439 13.909 1.00 84.94 89 PHE A O 1
ATOM 753 N N . LEU A 1 90 ? 0.952 -2.248 13.884 1.00 84.94 90 LEU A N 1
ATOM 754 C CA . LEU A 1 90 ? 1.558 -1.201 14.693 1.00 84.94 90 LEU A CA 1
ATOM 755 C C . LEU A 1 90 ? 2.642 -0.504 13.858 1.00 84.94 90 LEU A C 1
ATOM 757 O O . LEU A 1 90 ? 3.461 -1.190 13.237 1.00 84.94 90 LEU A O 1
ATOM 761 N N . PRO A 1 91 ? 2.667 0.841 13.813 1.00 88.44 91 PRO A N 1
ATOM 762 C CA . PRO A 1 91 ? 3.809 1.568 13.276 1.00 88.44 91 PRO A CA 1
ATOM 763 C C . PRO A 1 91 ? 5.114 1.132 13.952 1.00 88.44 91 PRO A C 1
ATOM 765 O O . PRO A 1 91 ? 5.134 0.899 15.158 1.00 88.44 91 PRO A O 1
ATOM 768 N N . ASP A 1 92 ? 6.205 1.048 13.182 1.00 88.50 92 ASP A N 1
ATOM 769 C CA . ASP A 1 92 ? 7.505 0.560 13.677 1.00 88.50 92 ASP A CA 1
ATOM 770 C C . ASP A 1 92 ? 8.011 1.355 14.882 1.00 88.50 92 ASP A C 1
ATOM 772 O O . ASP A 1 92 ? 8.726 0.819 15.723 1.00 88.50 92 ASP A O 1
ATOM 776 N N . ASP A 1 93 ? 7.632 2.628 14.945 1.00 87.50 93 ASP A N 1
ATOM 777 C CA . ASP A 1 93 ? 8.106 3.557 15.956 1.00 87.50 93 ASP A CA 1
ATOM 778 C C . ASP A 1 93 ? 7.326 3.416 17.270 1.00 87.50 93 ASP A C 1
ATOM 780 O O . ASP A 1 93 ? 7.749 3.981 18.262 1.00 87.50 93 ASP A O 1
ATOM 784 N N . VAL A 1 94 ? 6.230 2.641 17.334 1.00 89.75 94 VAL A N 1
ATOM 785 C CA . VAL A 1 94 ? 5.424 2.476 18.567 1.00 89.75 94 VAL A CA 1
ATOM 786 C C . VAL A 1 94 ? 6.240 1.907 19.731 1.00 89.75 94 VAL A C 1
ATOM 788 O O . VAL A 1 94 ? 5.921 2.169 20.887 1.00 89.75 94 VAL A O 1
ATOM 791 N N . SER A 1 95 ? 7.282 1.121 19.447 1.00 86.69 95 SER A N 1
ATOM 792 C CA . SER A 1 95 ? 8.184 0.598 20.479 1.00 86.69 95 SER A CA 1
ATOM 793 C C . SER A 1 95 ? 9.255 1.592 20.933 1.00 86.69 95 SER A C 1
ATOM 795 O O . SER A 1 95 ? 9.991 1.286 21.868 1.00 86.69 95 SER A O 1
ATOM 797 N N . ASP A 1 96 ? 9.402 2.726 20.248 1.00 91.25 96 ASP A N 1
ATOM 798 C CA . ASP A 1 96 ? 10.364 3.760 20.612 1.00 91.25 96 ASP A CA 1
ATOM 799 C C . ASP A 1 96 ? 9.888 4.492 21.876 1.00 91.25 96 ASP A C 1
ATOM 801 O O . ASP A 1 96 ? 8.710 4.832 22.010 1.00 91.25 96 ASP A O 1
ATOM 805 N N . THR A 1 97 ? 10.800 4.744 22.815 1.00 92.50 97 THR A N 1
ATOM 806 C CA . THR A 1 97 ? 10.498 5.493 24.043 1.00 92.50 97 THR A CA 1
ATOM 807 C C . THR A 1 97 ? 10.052 6.918 23.740 1.00 92.50 97 THR A C 1
ATOM 809 O O . THR A 1 97 ? 9.260 7.483 24.493 1.00 92.50 97 THR A O 1
ATOM 812 N N . ASP A 1 98 ? 10.513 7.467 22.614 1.00 92.88 98 ASP A N 1
ATOM 813 C CA . ASP A 1 98 ? 10.188 8.820 22.166 1.00 92.88 98 ASP A CA 1
ATOM 814 C C . ASP A 1 98 ? 8.987 8.864 21.209 1.00 92.88 98 ASP A C 1
ATOM 816 O O . ASP A 1 98 ? 8.697 9.908 20.611 1.00 92.88 98 ASP A O 1
ATOM 820 N N . TYR A 1 99 ? 8.262 7.749 21.053 1.00 91.31 99 TYR A N 1
ATOM 821 C CA . TYR A 1 99 ? 7.115 7.686 20.159 1.00 91.31 99 TYR A CA 1
ATOM 822 C C . TYR A 1 99 ? 6.049 8.711 20.537 1.00 91.31 99 TYR A C 1
ATOM 824 O O . TYR A 1 99 ? 5.481 8.706 21.632 1.00 91.31 99 TYR A O 1
ATOM 832 N N . ARG A 1 100 ? 5.715 9.570 19.574 1.00 90.25 100 ARG A N 1
ATOM 833 C CA . ARG A 1 100 ? 4.586 10.491 19.672 1.00 90.25 100 ARG A CA 1
ATOM 834 C C . ARG A 1 100 ? 3.489 10.016 18.743 1.00 90.25 100 ARG A C 1
ATOM 836 O O . ARG A 1 100 ? 3.714 9.856 17.544 1.00 90.25 100 ARG A O 1
ATOM 843 N N . THR A 1 101 ? 2.290 9.844 19.292 1.00 88.44 101 THR A N 1
ATOM 844 C CA . THR A 1 101 ? 1.099 9.555 18.493 1.00 88.44 101 THR A CA 1
ATOM 845 C C . THR A 1 101 ? 0.944 10.626 17.422 1.00 88.44 101 THR A C 1
ATOM 847 O O . THR A 1 101 ? 0.900 11.821 17.724 1.00 88.44 101 THR A O 1
ATOM 850 N N . VAL A 1 102 ? 0.886 10.192 16.163 1.00 87.81 102 VAL A N 1
ATOM 851 C CA . VAL A 1 102 ? 0.699 11.097 15.029 1.00 87.81 102 VAL A CA 1
ATOM 852 C C . VAL A 1 102 ? -0.636 11.827 15.205 1.00 87.81 102 VAL A C 1
ATOM 854 O O . VAL A 1 102 ? -1.643 11.164 15.462 1.00 87.81 102 VAL A O 1
ATOM 857 N N . PRO A 1 103 ? -0.673 13.167 15.077 1.00 92.19 103 PRO A N 1
ATOM 858 C CA . PRO A 1 103 ? -1.919 13.911 15.161 1.00 92.19 103 PRO A CA 1
ATOM 859 C C . PRO A 1 103 ? -2.944 13.396 14.154 1.00 92.19 103 PRO A C 1
ATOM 861 O O . PRO A 1 103 ? -2.613 13.106 13.002 1.00 92.19 103 PRO A O 1
ATOM 864 N N . ASN A 1 104 ? -4.201 13.336 14.581 1.00 95.56 104 ASN A N 1
ATOM 865 C CA . ASN A 1 104 ? -5.303 12.982 13.703 1.00 95.56 104 ASN A CA 1
ATOM 866 C C . ASN A 1 104 ? -5.404 13.968 12.527 1.00 95.56 104 ASN A C 1
ATOM 868 O O . ASN A 1 104 ? -5.382 15.187 12.723 1.00 95.56 104 ASN A O 1
ATOM 872 N N . VAL A 1 105 ? -5.589 13.447 11.315 1.00 96.69 105 VAL A N 1
ATOM 873 C CA . VAL A 1 105 ? -5.739 14.242 10.080 1.00 96.69 105 VAL A CA 1
ATOM 874 C C . VAL A 1 105 ? -7.176 14.185 9.586 1.00 96.69 105 VAL A C 1
ATOM 876 O O . VAL A 1 105 ? -7.853 13.190 9.820 1.00 96.69 105 VAL A O 1
ATOM 879 N N . LEU A 1 106 ? -7.677 15.211 8.897 1.00 98.12 106 LEU A N 1
ATOM 880 C CA . LEU A 1 106 ? -9.016 15.115 8.314 1.00 98.12 106 LEU A CA 1
ATOM 881 C C . LEU A 1 106 ? -9.031 14.037 7.224 1.00 98.12 106 LEU A C 1
ATOM 883 O O . LEU A 1 106 ? -8.134 13.979 6.383 1.00 98.12 106 LEU A O 1
ATOM 887 N N . ILE A 1 107 ? -10.070 13.201 7.196 1.00 98.44 107 ILE A N 1
ATOM 888 C CA . ILE A 1 107 ? -10.209 12.135 6.195 1.00 98.44 107 ILE A CA 1
ATOM 889 C C . ILE A 1 107 ? -10.198 12.730 4.778 1.00 98.44 107 ILE A C 1
ATOM 891 O O . ILE A 1 107 ? -9.527 12.196 3.896 1.00 98.44 107 ILE A O 1
ATOM 895 N N . ARG A 1 108 ? -10.873 13.867 4.558 1.00 98.19 108 ARG A N 1
ATOM 896 C CA . ARG A 1 108 ? -10.875 14.562 3.258 1.00 98.19 108 ARG A CA 1
ATOM 897 C C . ARG A 1 108 ? -9.476 15.002 2.809 1.00 98.19 108 ARG A C 1
ATOM 899 O O . ARG A 1 108 ? -9.189 14.974 1.614 1.00 98.19 108 ARG A O 1
ATOM 906 N N . ASP A 1 109 ? -8.580 15.317 3.746 1.00 97.94 109 ASP A N 1
ATOM 907 C CA . ASP A 1 109 ? -7.221 15.775 3.433 1.00 97.94 109 ASP A CA 1
ATOM 908 C C . ASP A 1 109 ? -6.338 14.635 2.897 1.00 97.94 109 ASP A C 1
ATOM 910 O O . ASP A 1 109 ? -5.350 14.884 2.208 1.00 97.94 109 ASP A O 1
ATOM 914 N N . LEU A 1 110 ? -6.723 13.369 3.103 1.00 97.56 110 LEU A N 1
ATOM 915 C CA . LEU A 1 110 ? -6.051 12.223 2.476 1.00 97.56 110 LEU A CA 1
ATOM 916 C C . LEU A 1 110 ? -6.175 12.232 0.940 1.00 97.56 110 LEU A C 1
ATOM 918 O O . LEU A 1 110 ? -5.386 11.578 0.251 1.00 97.56 110 LEU A O 1
ATOM 922 N N . ALA A 1 111 ? -7.145 12.974 0.391 1.00 97.81 111 ALA A N 1
ATOM 923 C CA . ALA A 1 111 ? -7.297 13.182 -1.046 1.00 97.81 111 ALA A CA 1
ATOM 924 C C . ALA A 1 111 ? -6.360 14.268 -1.609 1.00 97.81 111 ALA A C 1
ATOM 926 O O . ALA A 1 111 ? -6.249 14.406 -2.829 1.00 97.81 111 ALA A O 1
ATOM 927 N N . VAL A 1 112 ? -5.654 15.032 -0.765 1.00 96.88 112 VAL A N 1
ATOM 928 C CA . VAL A 1 112 ? -4.743 16.087 -1.229 1.00 96.88 112 VAL A CA 1
ATOM 929 C C . VAL A 1 112 ? -3.645 15.483 -2.107 1.00 96.88 112 VAL A C 1
ATOM 931 O O . VAL A 1 112 ? -2.944 14.539 -1.729 1.00 96.88 112 VAL A O 1
ATOM 934 N N . GLY A 1 113 ? -3.499 16.032 -3.316 1.00 95.88 113 GLY A N 1
ATOM 935 C CA . GLY A 1 113 ? -2.544 15.568 -4.325 1.00 95.88 113 GLY A CA 1
ATOM 936 C C . GLY A 1 113 ? -2.945 14.277 -5.050 1.00 95.88 113 GLY A C 1
ATOM 937 O O . GLY A 1 113 ? -2.150 13.759 -5.839 1.00 95.88 113 GLY A O 1
ATOM 938 N N . VAL A 1 114 ? -4.150 13.747 -4.816 1.00 97.56 114 VAL A N 1
ATOM 939 C CA . VAL A 1 114 ? -4.705 12.618 -5.575 1.00 97.56 114 VAL A CA 1
ATOM 940 C C . VAL A 1 114 ? -5.307 13.141 -6.881 1.00 97.56 114 VAL A C 1
ATOM 942 O O . VAL A 1 114 ? -6.221 13.955 -6.878 1.00 97.56 114 VAL A O 1
ATOM 945 N N . LYS A 1 115 ? -4.783 12.659 -8.011 1.00 97.31 115 LYS A N 1
ATOM 946 C CA . LYS A 1 115 ? -5.255 12.957 -9.374 1.00 97.31 115 LYS A CA 1
ATOM 947 C C . LYS A 1 115 ? -6.497 12.146 -9.736 1.00 97.31 115 LYS A C 1
ATOM 949 O O . LYS A 1 115 ? -7.385 12.633 -10.423 1.00 97.31 115 LYS A O 1
ATOM 954 N N . LYS A 1 116 ? -6.519 10.877 -9.325 1.00 97.06 116 LYS A N 1
ATOM 955 C CA . LYS A 1 116 ? -7.579 9.911 -9.634 1.00 97.06 116 LYS A CA 1
ATOM 956 C C . LYS A 1 116 ? -7.793 9.015 -8.424 1.00 97.06 116 LYS A C 1
ATOM 958 O O . LYS A 1 116 ? -6.861 8.322 -8.008 1.00 97.06 116 LYS A O 1
ATOM 963 N N . MET A 1 117 ? -9.008 9.000 -7.884 1.00 97.44 117 MET A N 1
ATOM 964 C CA . MET A 1 117 ? -9.354 8.095 -6.789 1.00 97.44 117 MET A CA 1
ATOM 965 C C . MET A 1 117 ? -9.317 6.634 -7.268 1.00 97.44 117 MET A C 1
ATOM 967 O O . MET A 1 117 ? -9.630 6.363 -8.428 1.00 97.44 117 MET A O 1
ATOM 971 N N . PRO A 1 118 ? -8.890 5.677 -6.426 1.00 96.44 118 PRO A N 1
ATOM 972 C CA . PRO A 1 118 ? -9.064 4.262 -6.731 1.00 96.44 118 PRO A CA 1
ATOM 973 C C . PRO A 1 118 ? -10.552 3.920 -6.910 1.00 96.44 118 PRO A C 1
ATOM 975 O O . PRO A 1 118 ? -11.405 4.491 -6.236 1.00 96.44 118 PRO A O 1
ATOM 978 N N . GLU A 1 119 ? -10.857 2.967 -7.789 1.00 94.69 119 GLU A N 1
ATOM 979 C CA . GLU A 1 119 ? -12.224 2.534 -8.118 1.00 94.69 119 GLU A CA 1
ATOM 980 C C . GLU A 1 119 ? -12.311 1.000 -8.156 1.00 94.69 119 GLU A C 1
ATOM 982 O O . GLU A 1 119 ? -11.290 0.311 -8.274 1.00 94.69 119 GLU A O 1
ATOM 987 N N . GLY A 1 120 ? -13.529 0.453 -8.074 1.00 94.38 120 GLY A N 1
ATOM 988 C CA . GLY A 1 120 ? -13.775 -0.991 -8.150 1.00 94.38 120 GLY A CA 1
ATOM 989 C C . GLY A 1 120 ? -12.995 -1.771 -7.089 1.00 94.38 120 GLY A C 1
ATOM 990 O O . GLY A 1 120 ? -12.945 -1.361 -5.937 1.00 94.38 120 GLY A O 1
ATOM 991 N N . ALA A 1 121 ? -12.334 -2.863 -7.484 1.00 93.56 121 ALA A N 1
ATOM 992 C CA . ALA A 1 121 ? -11.533 -3.687 -6.570 1.00 93.56 121 ALA A CA 1
ATOM 993 C C . ALA A 1 121 ? -10.304 -2.961 -5.981 1.00 93.56 121 ALA A C 1
ATOM 995 O O . ALA A 1 121 ? -9.756 -3.379 -4.962 1.00 93.56 121 ALA A O 1
ATOM 996 N N . SER A 1 122 ? -9.867 -1.860 -6.605 1.00 92.31 122 SER A N 1
ATOM 997 C CA . SER A 1 122 ? -8.793 -1.006 -6.085 1.00 92.31 122 SER A CA 1
ATOM 998 C C . SER A 1 122 ? -9.283 -0.044 -4.996 1.00 92.31 122 SER A C 1
ATOM 1000 O O . SER A 1 122 ? -8.459 0.530 -4.276 1.00 92.31 122 SER A O 1
ATOM 1002 N N . ALA A 1 123 ? -10.601 0.153 -4.880 1.00 94.25 123 ALA A N 1
ATOM 1003 C CA . ALA A 1 123 ? -11.232 0.949 -3.838 1.00 94.25 123 ALA A CA 1
ATOM 1004 C C . ALA A 1 123 ? -11.604 0.054 -2.650 1.00 94.25 123 ALA A C 1
ATOM 1006 O O . ALA A 1 123 ? -12.484 -0.793 -2.739 1.00 94.25 123 ALA A O 1
ATOM 1007 N N . ALA A 1 124 ? -10.939 0.274 -1.520 1.00 94.00 124 ALA A N 1
ATOM 1008 C CA . ALA A 1 124 ? -11.279 -0.362 -0.248 1.00 94.00 124 ALA A CA 1
ATOM 1009 C C . ALA A 1 124 ? -11.958 0.646 0.698 1.00 94.00 124 ALA A C 1
ATOM 1011 O O . ALA A 1 124 ? -12.227 1.789 0.316 1.00 94.00 124 ALA A O 1
ATOM 1012 N N . ASP A 1 125 ? -12.163 0.249 1.952 1.00 95.88 125 ASP A N 1
ATOM 1013 C CA . ASP A 1 125 ? -12.824 1.043 2.998 1.00 95.88 125 ASP A CA 1
ATOM 1014 C C . ASP A 1 125 ? -12.309 2.477 3.092 1.00 95.88 125 ASP A C 1
ATOM 1016 O O . ASP A 1 125 ? -13.090 3.420 3.003 1.00 95.88 125 ASP A O 1
ATOM 1020 N N . LEU A 1 126 ? -10.987 2.666 3.145 1.00 96.50 126 LEU A N 1
ATOM 1021 C CA . LEU A 1 126 ? -10.408 4.007 3.236 1.00 96.50 126 LEU A CA 1
ATOM 1022 C C . LEU A 1 126 ? -10.748 4.885 2.019 1.00 96.50 126 LEU A C 1
ATOM 1024 O O . LEU A 1 126 ? -10.955 6.081 2.157 1.00 96.50 126 LEU A O 1
ATOM 1028 N N . THR A 1 127 ? -10.826 4.308 0.817 1.00 97.44 127 THR A N 1
ATOM 1029 C CA . THR A 1 127 ? -11.198 5.068 -0.390 1.00 97.44 127 THR A CA 1
ATOM 1030 C C . THR A 1 127 ? -12.649 5.526 -0.323 1.00 97.44 127 THR A C 1
ATOM 1032 O O . THR A 1 127 ? -12.942 6.679 -0.629 1.00 97.44 127 THR A O 1
ATOM 1035 N N . ARG A 1 128 ? -13.545 4.647 0.133 1.00 97.50 128 ARG A N 1
ATOM 1036 C CA . ARG A 1 128 ? -14.967 4.958 0.306 1.00 97.50 128 ARG A CA 1
ATOM 1037 C C . ARG A 1 128 ? -15.189 5.984 1.417 1.00 97.50 128 ARG A C 1
ATOM 1039 O O . ARG A 1 128 ? -15.958 6.915 1.215 1.00 97.50 128 ARG A O 1
ATOM 1046 N N . ALA A 1 129 ? -14.460 5.870 2.527 1.00 98.19 129 ALA A N 1
ATOM 1047 C CA . ALA A 1 129 ? -14.495 6.840 3.618 1.00 98.19 129 ALA A CA 1
ATOM 1048 C C . ALA A 1 129 ? -14.027 8.234 3.171 1.00 98.19 129 ALA A C 1
ATOM 1050 O O . ALA A 1 129 ? -14.658 9.231 3.510 1.00 98.19 129 ALA A O 1
ATOM 1051 N N . VAL A 1 130 ? -12.973 8.315 2.350 1.00 98.31 130 VAL A N 1
ATOM 1052 C CA . VAL A 1 130 ? -12.519 9.587 1.763 1.00 98.31 130 VAL A CA 1
ATOM 1053 C C . VAL A 1 130 ? -13.568 10.184 0.831 1.00 98.31 130 VAL A C 1
ATOM 1055 O O . VAL A 1 130 ? -13.872 11.366 0.949 1.00 98.31 130 VAL A O 1
ATOM 1058 N N . LEU A 1 131 ? -14.161 9.385 -0.061 1.00 98.00 131 LEU A N 1
ATOM 1059 C CA . LEU A 1 131 ? -15.232 9.860 -0.946 1.00 98.00 131 LEU A CA 1
ATOM 1060 C C . LEU A 1 131 ? -16.450 10.358 -0.159 1.00 98.00 131 LEU A C 1
ATOM 1062 O O . LEU A 1 131 ? -17.011 11.394 -0.506 1.00 98.00 131 LEU A O 1
ATOM 1066 N N . PHE A 1 132 ? -16.818 9.666 0.919 1.00 98.25 132 PHE A N 1
ATOM 1067 C CA . PHE A 1 132 ? -17.875 10.106 1.823 1.00 98.25 132 PHE A CA 1
ATOM 1068 C C . PHE A 1 132 ? -17.519 11.438 2.494 1.00 98.25 132 PHE A C 1
ATOM 1070 O O . PHE A 1 132 ? -18.296 12.385 2.414 1.00 98.25 132 PHE A O 1
ATOM 1077 N N . ALA A 1 133 ? -16.328 11.560 3.083 1.00 98.25 133 ALA A N 1
ATOM 1078 C CA . ALA A 1 133 ? -15.886 12.792 3.737 1.00 98.25 133 ALA A CA 1
ATOM 1079 C C . ALA A 1 133 ? -15.762 13.987 2.772 1.00 98.25 133 ALA A C 1
ATOM 1081 O O . ALA A 1 133 ? -15.898 15.127 3.196 1.00 98.25 133 ALA A O 1
ATOM 1082 N N . LEU A 1 134 ? -15.522 13.751 1.477 1.00 98.12 134 LEU A N 1
ATOM 1083 C CA . LEU A 1 134 ? -15.523 14.804 0.453 1.00 98.12 134 LEU A CA 1
ATOM 1084 C C . LEU A 1 134 ? -16.932 15.307 0.102 1.00 98.12 134 LEU A C 1
ATOM 1086 O O . LEU A 1 134 ? -17.071 16.426 -0.383 1.00 98.12 134 LEU A O 1
ATOM 1090 N N . GLN A 1 135 ? -17.964 14.486 0.308 1.00 98.12 135 GLN A N 1
ATOM 1091 C CA . GLN A 1 135 ? -19.362 14.811 -0.001 1.00 98.12 135 GLN A CA 1
ATOM 1092 C C . GLN A 1 135 ? -20.141 15.347 1.206 1.00 98.12 135 GLN A C 1
ATOM 1094 O O . GLN A 1 135 ? -21.261 15.824 1.042 1.00 98.12 135 GLN A O 1
ATOM 1099 N N . ASN A 1 136 ? -19.570 15.255 2.407 1.00 97.50 136 ASN A N 1
ATOM 1100 C CA . ASN A 1 136 ? -20.205 15.667 3.652 1.00 97.50 136 ASN A CA 1
ATOM 1101 C C . ASN A 1 136 ? -19.485 16.884 4.241 1.00 97.50 136 ASN A C 1
ATOM 1103 O O . ASN A 1 136 ? -18.260 16.965 4.217 1.00 97.50 136 ASN A O 1
ATOM 1107 N N . GLU A 1 137 ? -20.249 17.821 4.801 1.00 96.88 137 GLU A N 1
ATOM 1108 C CA . GLU A 1 137 ? -19.689 19.019 5.444 1.00 96.88 137 GLU A CA 1
ATOM 1109 C C . GLU A 1 137 ? -19.049 18.708 6.804 1.00 96.88 137 GLU A C 1
ATOM 1111 O O . GLU A 1 137 ? -18.148 19.423 7.244 1.00 96.88 137 GLU A O 1
ATOM 1116 N N . GLN A 1 138 ? -19.499 17.634 7.463 1.00 97.94 138 GLN A N 1
ATOM 1117 C CA . GLN A 1 138 ? -18.966 17.202 8.748 1.00 97.94 138 GLN A CA 1
ATOM 1118 C C . GLN A 1 138 ? -17.487 16.811 8.634 1.00 97.94 138 GLN A C 1
ATOM 1120 O O . GLN A 1 138 ? -17.064 16.095 7.725 1.00 97.94 138 GLN A O 1
ATOM 1125 N N . GLU A 1 139 ? -16.698 17.261 9.606 1.00 98.12 139 GLU A N 1
ATOM 1126 C CA . GLU A 1 139 ? -15.278 16.949 9.684 1.00 98.12 139 GLU A CA 1
ATOM 1127 C C . GLU A 1 139 ? -15.057 15.606 10.378 1.00 98.12 139 GLU A C 1
ATOM 1129 O O . GLU A 1 139 ? -15.266 15.477 11.581 1.00 98.12 139 GLU A O 1
ATOM 1134 N N . PHE A 1 140 ? -14.601 14.619 9.608 1.00 98.25 140 PHE A N 1
ATOM 1135 C CA . PHE A 1 140 ? -14.169 13.319 10.118 1.00 98.25 140 PHE A CA 1
ATOM 1136 C C . PHE A 1 140 ? -12.645 13.240 10.143 1.00 98.25 140 PHE A C 1
ATOM 1138 O O . PHE A 1 140 ? -11.975 13.698 9.210 1.00 98.25 140 PHE A O 1
ATOM 1145 N N . ARG A 1 141 ? -12.088 12.629 11.185 1.00 98.31 141 ARG A N 1
ATOM 1146 C CA . ARG A 1 141 ? -10.653 12.500 11.436 1.00 98.31 141 ARG A CA 1
ATOM 1147 C C . ARG A 1 141 ? -10.172 11.057 11.288 1.00 98.31 141 ARG A C 1
ATOM 1149 O O . ARG A 1 141 ? -10.773 10.122 11.794 1.00 98.31 141 ARG A O 1
ATOM 1156 N N . PHE A 1 142 ? -9.050 10.864 10.609 1.00 96.50 142 PHE A N 1
ATOM 1157 C CA . PHE A 1 142 ? -8.337 9.596 10.522 1.00 96.50 142 PHE A CA 1
ATOM 1158 C C . PHE A 1 142 ? -7.249 9.524 11.608 1.00 96.50 142 PHE A C 1
ATOM 1160 O O . PHE A 1 142 ? -6.516 10.506 11.770 1.00 96.50 142 PHE A O 1
ATOM 1167 N N . PRO A 1 143 ? -7.070 8.370 12.281 1.00 94.62 143 PRO A N 1
ATOM 1168 C CA . PRO A 1 143 ? -7.824 7.119 12.109 1.00 94.62 143 PRO A CA 1
ATOM 1169 C C . PRO A 1 143 ? -9.110 7.016 12.952 1.00 94.62 143 PRO A C 1
ATOM 1171 O O . PRO A 1 143 ? -9.886 6.094 12.726 1.00 94.62 143 PRO A O 1
ATOM 1174 N N . GLU A 1 144 ? -9.333 7.935 13.893 1.00 95.88 144 GLU A N 1
ATOM 1175 C CA . GLU A 1 144 ? -10.342 7.829 14.962 1.00 95.88 144 GLU A CA 1
ATOM 1176 C C . GLU A 1 144 ? -11.794 7.676 14.478 1.00 95.88 144 GLU A C 1
ATOM 1178 O O . GLU A 1 144 ? -12.489 6.772 14.929 1.00 95.88 144 GLU A O 1
ATOM 1183 N N . ASP A 1 145 ? -12.237 8.487 13.515 1.00 97.88 145 ASP A N 1
ATOM 1184 C CA . ASP A 1 145 ? -13.615 8.476 13.004 1.00 97.88 145 ASP A CA 1
ATOM 1185 C C . ASP A 1 145 ? -13.828 7.484 11.852 1.00 97.88 145 ASP A C 1
ATOM 1187 O O . ASP A 1 145 ? -14.930 7.387 11.307 1.00 97.88 145 ASP A O 1
ATOM 1191 N N . LEU A 1 146 ? -12.790 6.746 11.437 1.00 96.56 146 LEU A N 1
ATOM 1192 C CA . LEU A 1 146 ? -12.919 5.792 10.337 1.00 96.56 146 LEU A CA 1
ATOM 1193 C C . LEU A 1 146 ? -13.986 4.715 10.620 1.00 96.56 146 LEU A C 1
ATOM 1195 O O . LEU A 1 146 ? -14.803 4.496 9.726 1.00 96.56 146 LEU A O 1
ATOM 1199 N N . PRO A 1 147 ? -14.045 4.073 11.809 1.00 96.75 147 PRO A N 1
ATOM 1200 C CA . PRO A 1 147 ? -15.104 3.114 12.125 1.00 96.75 147 PRO A CA 1
ATOM 1201 C C . PRO A 1 147 ? -16.497 3.740 12.018 1.00 96.75 147 PRO A C 1
ATOM 1203 O O . PRO A 1 147 ? -17.342 3.205 11.313 1.00 96.75 147 PRO A O 1
ATOM 1206 N N . THR A 1 148 ? -16.691 4.932 12.592 1.00 97.75 148 THR A N 1
ATOM 1207 C CA . THR A 1 148 ? -17.955 5.679 12.527 1.00 97.75 148 THR A CA 1
ATOM 1208 C C . THR A 1 148 ? -18.405 5.912 11.084 1.00 97.75 148 THR A C 1
ATOM 1210 O O . THR A 1 148 ? -19.557 5.663 10.736 1.00 97.75 148 THR A O 1
ATOM 1213 N N . VAL A 1 149 ? -17.496 6.353 10.207 1.00 98.00 149 VAL A N 1
ATOM 1214 C CA . VAL A 1 149 ? -17.805 6.549 8.782 1.00 98.00 149 VAL A CA 1
ATOM 1215 C C . VAL A 1 149 ? -18.170 5.227 8.103 1.00 98.00 149 VAL A C 1
ATOM 1217 O O . VAL A 1 149 ? -19.103 5.193 7.299 1.00 98.00 149 VAL A O 1
ATOM 1220 N N . LEU A 1 150 ? -17.460 4.139 8.412 1.00 97.38 150 LEU A N 1
ATOM 1221 C CA . LEU A 1 150 ? -17.730 2.817 7.841 1.00 97.38 150 LEU A CA 1
ATOM 1222 C C . LEU A 1 150 ? -19.039 2.205 8.346 1.00 97.38 150 LEU A C 1
ATOM 1224 O O . LEU A 1 150 ? -19.704 1.532 7.562 1.00 97.38 150 LEU A O 1
ATOM 1228 N N . ASP A 1 151 ? -19.463 2.501 9.572 1.00 97.75 151 ASP A N 1
ATOM 1229 C CA . ASP A 1 151 ? -20.783 2.121 10.084 1.00 97.75 151 ASP A CA 1
ATOM 1230 C C . ASP A 1 151 ? -21.906 2.826 9.307 1.00 97.75 151 ASP A C 1
ATOM 1232 O O . ASP A 1 151 ? -22.937 2.220 9.010 1.00 97.75 151 ASP A O 1
ATOM 1236 N N . PHE A 1 152 ? -21.691 4.084 8.900 1.00 97.94 152 PHE A N 1
ATOM 1237 C CA . PHE A 1 152 ? -22.652 4.826 8.080 1.00 97.94 152 PHE A CA 1
ATOM 1238 C C . PHE A 1 152 ? -22.737 4.321 6.634 1.00 97.94 152 PHE A C 1
ATOM 1240 O O . PHE A 1 152 ? -23.836 4.184 6.096 1.00 97.94 152 PHE A O 1
ATOM 1247 N N . ILE A 1 153 ? -21.599 4.069 5.976 1.00 97.88 153 ILE A N 1
ATOM 1248 C CA . ILE A 1 153 ? -21.569 3.714 4.541 1.00 97.88 153 ILE A CA 1
ATOM 1249 C C . ILE A 1 153 ? -21.495 2.204 4.276 1.00 97.88 153 ILE A C 1
ATOM 1251 O O . ILE A 1 153 ? -21.575 1.770 3.122 1.00 97.88 153 ILE A O 1
ATOM 1255 N N . GLY A 1 154 ? -21.315 1.401 5.321 1.00 97.44 154 GLY A N 1
ATOM 1256 C CA . GLY A 1 154 ? -21.053 -0.033 5.269 1.00 97.44 154 GLY A CA 1
ATOM 1257 C C . GLY A 1 154 ? -19.623 -0.383 4.842 1.00 97.44 154 GLY A C 1
ATOM 1258 O O . GLY A 1 154 ? -18.988 0.312 4.043 1.00 97.44 154 GLY A O 1
ATOM 1259 N N . HIS A 1 155 ? -19.135 -1.536 5.295 1.00 95.94 155 HIS A N 1
ATOM 1260 C CA . HIS A 1 155 ? -17.817 -2.066 4.934 1.00 95.94 155 HIS A CA 1
ATOM 1261 C C . HIS A 1 155 ? -17.755 -2.622 3.508 1.00 95.94 155 HIS A C 1
ATOM 1263 O O . HIS A 1 155 ? -18.747 -3.068 2.928 1.00 95.94 155 HIS A O 1
ATOM 1269 N N . THR A 1 156 ? -16.561 -2.601 2.922 1.00 95.31 156 THR A N 1
ATOM 1270 C CA . THR A 1 156 ? -16.286 -3.187 1.610 1.00 95.31 156 THR A CA 1
ATOM 1271 C C . THR A 1 156 ? -16.283 -4.700 1.723 1.00 95.31 156 THR A C 1
ATOM 1273 O O . THR A 1 156 ? -15.552 -5.285 2.522 1.00 95.31 156 THR A O 1
ATOM 1276 N N . ARG A 1 157 ? -17.066 -5.365 0.871 1.00 95.06 157 ARG A N 1
ATOM 1277 C CA . ARG A 1 157 ? -17.017 -6.821 0.758 1.00 95.06 157 ARG A CA 1
ATOM 1278 C C . ARG A 1 157 ? -15.724 -7.230 0.060 1.00 95.06 157 ARG A C 1
ATOM 1280 O O . ARG A 1 157 ? -15.605 -7.118 -1.159 1.00 95.06 157 ARG A O 1
ATOM 1287 N N . LEU A 1 158 ? -14.773 -7.724 0.842 1.00 93.06 158 LEU A N 1
ATOM 1288 C CA . LEU A 1 158 ? -13.484 -8.176 0.339 1.00 93.06 158 LEU A CA 1
ATOM 1289 C C . LEU A 1 158 ? -13.656 -9.394 -0.582 1.00 93.06 158 LEU A C 1
ATOM 1291 O O . LEU A 1 158 ? -14.365 -10.352 -0.274 1.00 93.06 158 LEU A O 1
ATOM 1295 N N . THR A 1 159 ? -12.990 -9.340 -1.730 1.00 95.12 159 THR A N 1
ATOM 1296 C CA . THR A 1 159 ? -12.908 -10.411 -2.735 1.00 95.12 159 THR A CA 1
ATOM 1297 C C . THR A 1 159 ? -11.440 -10.662 -3.074 1.00 95.12 159 THR A C 1
ATOM 1299 O O . THR A 1 159 ? -10.578 -9.856 -2.721 1.00 95.12 159 THR A O 1
ATOM 1302 N N . ALA A 1 160 ? -11.137 -11.737 -3.807 1.00 94.75 160 ALA A N 1
ATOM 1303 C CA . ALA A 1 160 ? -9.768 -12.033 -4.243 1.00 94.75 160 ALA A CA 1
ATOM 1304 C C . ALA A 1 160 ? -9.118 -10.882 -5.047 1.00 94.75 160 ALA A C 1
ATOM 1306 O O . ALA A 1 160 ? -7.898 -10.702 -5.003 1.00 94.75 160 ALA A O 1
ATOM 1307 N N . ASP A 1 161 ? -9.924 -10.059 -5.724 1.00 95.62 161 ASP A N 1
ATOM 1308 C CA . ASP A 1 161 ? -9.444 -8.918 -6.510 1.00 95.62 161 ASP A CA 1
ATOM 1309 C C . ASP A 1 161 ? -8.970 -7.736 -5.651 1.00 95.62 161 ASP A C 1
ATOM 1311 O O . ASP A 1 161 ? -8.226 -6.889 -6.139 1.00 95.62 161 ASP A O 1
ATOM 1315 N N . HIS A 1 162 ? -9.334 -7.703 -4.364 1.00 95.12 162 HIS A N 1
ATOM 1316 C CA . HIS A 1 162 ? -8.865 -6.690 -3.413 1.00 95.12 162 HIS A CA 1
ATOM 1317 C C . HIS A 1 162 ? -7.473 -7.007 -2.844 1.00 95.12 162 HIS A C 1
ATOM 1319 O O . HIS A 1 162 ? -6.916 -6.217 -2.080 1.00 95.12 162 HIS A O 1
ATOM 1325 N N . THR A 1 163 ? -6.897 -8.165 -3.181 1.00 95.19 163 THR A N 1
ATOM 1326 C CA . THR A 1 163 ? -5.567 -8.551 -2.698 1.00 95.19 163 THR A CA 1
ATOM 1327 C C . THR A 1 163 ? -4.465 -7.717 -3.331 1.00 95.19 163 THR A C 1
ATOM 1329 O O . THR A 1 163 ? -4.522 -7.389 -4.517 1.00 95.19 163 THR A O 1
ATOM 1332 N N . ASP A 1 164 ? -3.403 -7.433 -2.566 1.00 95.44 164 ASP A N 1
ATOM 1333 C CA .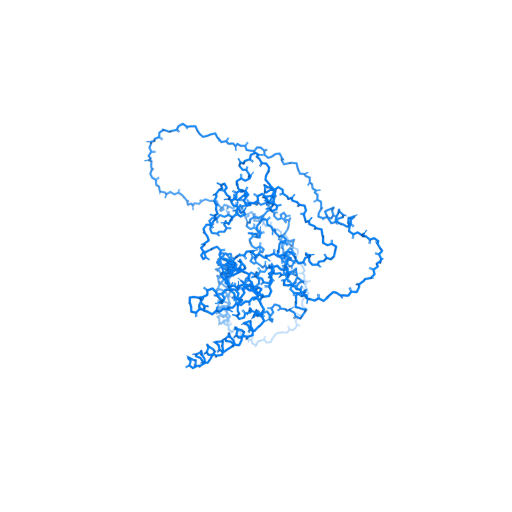 ASP A 1 164 ? -2.243 -6.686 -3.069 1.00 95.44 164 ASP A CA 1
ATOM 1334 C C . ASP A 1 164 ? -1.738 -7.289 -4.387 1.00 95.44 164 ASP A C 1
ATOM 1336 O O . ASP A 1 164 ? -1.483 -6.572 -5.351 1.00 95.44 164 ASP A O 1
ATOM 1340 N N . ARG A 1 165 ? -1.637 -8.625 -4.456 1.00 94.94 165 ARG A N 1
ATOM 1341 C CA . ARG A 1 165 ? -1.147 -9.345 -5.637 1.00 94.94 165 ARG A CA 1
ATOM 1342 C C . ARG A 1 165 ? -2.057 -9.151 -6.854 1.00 94.94 165 ARG A C 1
ATOM 1344 O O . ARG A 1 165 ? -1.536 -8.950 -7.954 1.00 94.94 165 ARG A O 1
ATOM 1351 N N . ALA A 1 166 ? -3.380 -9.203 -6.681 1.00 94.94 166 ALA A N 1
ATOM 1352 C CA . ALA A 1 166 ? -4.326 -8.953 -7.768 1.00 94.94 166 ALA A CA 1
ATOM 1353 C C . ALA A 1 166 ? -4.200 -7.514 -8.289 1.00 94.94 166 ALA A C 1
ATOM 1355 O O . ALA A 1 166 ? -4.070 -7.311 -9.497 1.00 94.94 166 ALA A O 1
ATOM 1356 N N . LEU A 1 167 ? -4.107 -6.537 -7.383 1.00 94.38 167 LEU A N 1
ATOM 1357 C CA . LEU A 1 167 ? -3.933 -5.128 -7.736 1.00 94.38 167 LEU A CA 1
ATOM 1358 C C . LEU A 1 167 ? -2.600 -4.872 -8.449 1.00 94.38 167 LEU A C 1
ATOM 1360 O O . LEU A 1 167 ? -2.564 -4.247 -9.506 1.00 94.38 167 LEU A O 1
ATOM 1364 N N . ILE A 1 168 ? -1.495 -5.417 -7.938 1.00 95.38 168 ILE A N 1
ATOM 1365 C CA . ILE A 1 168 ? -0.159 -5.320 -8.552 1.00 95.38 168 ILE A CA 1
ATOM 1366 C C . ILE A 1 168 ? -0.160 -5.898 -9.973 1.00 95.38 168 ILE A C 1
ATOM 1368 O O . ILE A 1 168 ? 0.490 -5.356 -10.877 1.00 95.38 168 ILE A O 1
ATOM 1372 N N . ARG A 1 169 ? -0.903 -6.987 -10.205 1.00 94.44 169 ARG A N 1
ATOM 1373 C CA . ARG A 1 169 ? -1.036 -7.602 -11.531 1.00 94.44 169 ARG A CA 1
ATOM 1374 C C . ARG A 1 169 ? -1.618 -6.623 -12.557 1.00 94.44 169 ARG A C 1
ATOM 1376 O O . ARG A 1 169 ? -1.108 -6.556 -13.676 1.00 94.44 169 ARG A O 1
ATOM 1383 N N . THR A 1 170 ? -2.598 -5.812 -12.165 1.00 92.94 170 THR A N 1
ATOM 1384 C CA . THR A 1 170 ? -3.232 -4.809 -13.037 1.00 92.94 170 THR A CA 1
ATOM 1385 C C . THR A 1 170 ? -2.226 -3.796 -13.586 1.00 92.94 170 THR A C 1
ATOM 1387 O O . THR A 1 170 ? -2.244 -3.496 -14.775 1.00 92.94 170 THR A O 1
ATOM 1390 N N . TYR A 1 171 ? -1.266 -3.345 -12.774 1.00 93.12 171 TYR A N 1
ATOM 1391 C CA . TYR A 1 171 ? -0.250 -2.370 -13.206 1.00 93.12 171 TYR A CA 1
ATOM 1392 C C . TYR A 1 171 ? 0.977 -3.005 -13.875 1.00 93.12 171 TYR A C 1
ATOM 1394 O O . TYR A 1 171 ? 1.738 -2.332 -14.577 1.00 93.12 171 TYR A O 1
ATOM 1402 N N . THR A 1 172 ? 1.207 -4.305 -13.671 1.00 91.69 172 THR A N 1
ATOM 1403 C CA . THR A 1 172 ? 2.304 -5.027 -14.340 1.00 91.69 172 THR A CA 1
ATOM 1404 C C . THR A 1 172 ? 1.941 -5.452 -15.760 1.00 91.69 172 THR A C 1
ATOM 1406 O O . THR A 1 172 ? 2.826 -5.475 -16.620 1.00 91.69 172 THR A O 1
ATOM 1409 N N . HIS A 1 173 ? 0.665 -5.744 -16.034 1.00 83.94 173 HIS A N 1
ATOM 1410 C CA . HIS A 1 173 ? 0.224 -6.280 -17.322 1.00 83.94 173 HIS A CA 1
ATOM 1411 C C . HIS A 1 173 ? 0.490 -5.336 -18.513 1.00 83.94 173 HIS A C 1
ATOM 1413 O O . HIS A 1 173 ? 1.148 -5.775 -19.460 1.00 83.94 173 HIS A O 1
ATOM 1419 N N . PRO A 1 174 ? 0.112 -4.039 -18.487 1.00 83.00 174 PRO A N 1
ATOM 1420 C CA . PRO A 1 174 ? 0.358 -3.136 -19.617 1.00 83.00 174 PRO A CA 1
ATOM 1421 C C . PRO A 1 174 ? 1.850 -2.982 -19.924 1.00 83.00 174 PRO A C 1
ATOM 1423 O O . PRO A 1 174 ? 2.271 -3.026 -21.078 1.00 83.00 174 PRO A O 1
ATOM 1426 N N . LYS A 1 175 ? 2.683 -2.892 -18.877 1.00 75.50 175 LYS A N 1
ATOM 1427 C CA . LYS A 1 175 ? 4.142 -2.796 -19.026 1.00 75.50 175 LYS A CA 1
ATOM 1428 C C . LYS A 1 175 ? 4.738 -4.056 -19.642 1.00 75.50 175 LYS A C 1
ATOM 1430 O O . LYS A 1 175 ? 5.682 -3.956 -20.421 1.00 75.50 175 LYS A O 1
ATOM 1435 N N . ARG A 1 176 ? 4.192 -5.232 -19.316 1.00 73.62 176 ARG A N 1
ATOM 1436 C CA . ARG A 1 176 ? 4.618 -6.501 -19.914 1.00 73.62 176 ARG A CA 1
ATOM 1437 C C . ARG A 1 176 ? 4.300 -6.540 -21.405 1.00 73.62 176 ARG A C 1
ATOM 1439 O O . ARG A 1 176 ? 5.175 -6.917 -22.173 1.00 73.62 176 ARG A O 1
ATOM 1446 N N . VAL A 1 177 ? 3.104 -6.112 -21.810 1.00 81.25 177 VAL A N 1
ATOM 1447 C CA . VAL A 1 177 ? 2.705 -6.072 -23.227 1.00 81.25 177 VAL A CA 1
ATOM 1448 C C . VAL A 1 177 ? 3.639 -5.163 -24.029 1.00 81.25 177 VAL A C 1
ATOM 1450 O O . VAL A 1 177 ? 4.218 -5.605 -25.017 1.00 81.25 177 VAL A O 1
ATOM 1453 N N . VAL A 1 178 ? 3.874 -3.934 -23.555 1.00 80.75 178 VAL A N 1
ATOM 1454 C CA . VAL A 1 178 ? 4.787 -2.984 -24.218 1.00 80.75 178 VAL A CA 1
ATOM 1455 C C . VAL A 1 178 ? 6.222 -3.519 -24.263 1.00 80.75 178 VAL A C 1
ATOM 1457 O O . VAL A 1 178 ? 6.897 -3.412 -25.284 1.00 80.75 178 VAL A O 1
ATOM 1460 N N . TYR A 1 179 ? 6.701 -4.127 -23.175 1.00 79.44 179 TYR A N 1
ATOM 1461 C CA . TYR A 1 179 ? 8.041 -4.711 -23.131 1.00 79.44 179 TYR A CA 1
ATOM 1462 C C . TYR A 1 179 ? 8.215 -5.855 -24.138 1.00 79.44 179 TYR A C 1
ATOM 1464 O O . TYR A 1 179 ? 9.214 -5.883 -24.855 1.00 79.44 179 TYR A O 1
ATOM 1472 N N . VAL A 1 180 ? 7.248 -6.776 -24.207 1.00 83.19 180 VAL A N 1
ATOM 1473 C CA . VAL A 1 180 ? 7.269 -7.900 -25.154 1.00 83.19 180 VAL A CA 1
ATOM 1474 C C . VAL A 1 180 ? 7.221 -7.383 -26.592 1.00 83.19 180 VAL A C 1
ATOM 1476 O O . VAL A 1 180 ? 8.046 -7.800 -27.398 1.00 83.19 180 VAL A O 1
ATOM 1479 N N . ALA A 1 181 ? 6.348 -6.417 -26.896 1.00 88.31 181 ALA A N 1
ATOM 1480 C CA . ALA A 1 181 ? 6.280 -5.797 -28.220 1.00 88.31 181 ALA A CA 1
ATOM 1481 C C . ALA A 1 181 ? 7.622 -5.161 -28.630 1.00 88.31 181 ALA A C 1
ATOM 1483 O O . ALA A 1 181 ? 8.121 -5.403 -29.728 1.00 88.31 181 ALA A O 1
ATOM 1484 N N . ASN A 1 182 ? 8.265 -4.426 -27.717 1.00 86.12 182 ASN A N 1
ATOM 1485 C CA . ASN A 1 182 ? 9.575 -3.822 -27.963 1.00 86.12 182 ASN A CA 1
ATOM 1486 C C . ASN A 1 182 ? 10.693 -4.861 -28.133 1.00 86.12 182 ASN A C 1
ATOM 1488 O O . ASN A 1 182 ? 11.625 -4.634 -28.905 1.00 86.12 182 ASN A O 1
ATOM 1492 N N . GLN A 1 183 ? 10.642 -5.989 -27.416 1.00 88.38 183 GLN A N 1
ATOM 1493 C CA . GLN A 1 183 ? 11.599 -7.077 -27.623 1.00 88.38 183 GLN A CA 1
ATOM 1494 C C . GLN A 1 183 ? 11.436 -7.725 -28.996 1.00 88.38 183 GLN A C 1
ATOM 1496 O O . GLN A 1 183 ? 12.439 -7.909 -29.682 1.00 88.38 183 GLN A O 1
ATOM 1501 N N . VAL A 1 184 ? 10.200 -8.018 -29.407 1.00 93.19 184 VAL A N 1
ATOM 1502 C CA . VAL A 1 184 ? 9.906 -8.594 -30.727 1.00 93.19 184 VAL A CA 1
ATOM 1503 C C . VAL A 1 184 ? 10.379 -7.652 -31.837 1.00 93.19 184 VAL A C 1
ATOM 1505 O O . VAL A 1 184 ? 11.108 -8.083 -32.724 1.00 93.19 184 VAL A O 1
ATOM 1508 N N . ALA A 1 185 ? 10.088 -6.351 -31.734 1.00 93.19 185 ALA A N 1
ATOM 1509 C CA . ALA A 1 185 ? 10.548 -5.355 -32.705 1.00 93.19 185 ALA A CA 1
ATOM 1510 C C . ALA A 1 185 ? 12.086 -5.283 -32.806 1.00 93.19 185 ALA A C 1
ATOM 1512 O O . ALA A 1 185 ? 12.647 -5.159 -33.894 1.00 93.19 185 ALA A O 1
ATOM 1513 N N . ARG A 1 186 ? 12.798 -5.405 -31.675 1.00 92.69 186 ARG A N 1
ATOM 1514 C CA . ARG A 1 186 ? 14.272 -5.457 -31.664 1.00 92.69 186 ARG A CA 1
ATOM 1515 C C . ARG A 1 186 ? 14.819 -6.739 -32.284 1.00 92.69 186 ARG A C 1
ATOM 1517 O O . ARG A 1 186 ? 15.848 -6.687 -32.949 1.00 92.69 186 ARG A O 1
ATOM 1524 N N . GLN A 1 187 ? 14.173 -7.879 -32.046 1.00 94.56 187 GLN A N 1
ATOM 1525 C CA . GLN A 1 187 ? 14.570 -9.150 -32.654 1.00 94.56 187 GLN A CA 1
ATOM 1526 C C . GLN A 1 187 ? 14.408 -9.094 -34.173 1.00 94.56 187 GLN A C 1
ATOM 1528 O O . GLN A 1 187 ? 15.374 -9.376 -34.874 1.00 94.56 187 GLN A O 1
ATOM 1533 N N . GLN A 1 188 ? 13.266 -8.602 -34.657 1.00 95.62 188 GLN A N 1
ATOM 1534 C CA . GLN A 1 188 ? 13.007 -8.407 -36.086 1.00 95.62 188 GLN A CA 1
ATOM 1535 C C . GLN A 1 188 ? 14.036 -7.470 -36.732 1.00 95.62 188 GLN A C 1
ATOM 1537 O O . GLN A 1 188 ? 14.688 -7.851 -37.694 1.00 95.62 188 GLN A O 1
ATOM 1542 N N . SER A 1 189 ? 14.309 -6.304 -36.135 1.00 94.69 189 SER A N 1
ATOM 1543 C CA . SER A 1 189 ? 15.325 -5.379 -36.665 1.00 94.69 189 SER A CA 1
ATOM 1544 C C . SER A 1 189 ? 16.734 -5.992 -36.718 1.00 94.69 189 SER A C 1
ATOM 1546 O O . SER A 1 189 ? 17.499 -5.734 -37.653 1.00 94.69 189 SER A O 1
ATOM 1548 N N . ASN A 1 190 ? 17.088 -6.828 -35.738 1.00 95.25 190 ASN A N 1
ATOM 1549 C CA . ASN A 1 190 ? 18.360 -7.547 -35.736 1.00 95.25 190 ASN A CA 1
ATOM 1550 C C . ASN A 1 190 ? 18.408 -8.640 -36.812 1.00 95.25 190 ASN A C 1
ATOM 1552 O O . ASN A 1 190 ? 19.470 -8.868 -37.393 1.00 95.25 190 ASN A O 1
ATOM 1556 N N . GLU A 1 191 ? 17.295 -9.325 -37.070 1.00 96.06 191 GLU A N 1
ATOM 1557 C CA . GLU A 1 191 ? 17.169 -10.320 -38.139 1.00 96.06 191 GLU A CA 1
ATOM 1558 C C . GLU A 1 191 ? 17.243 -9.666 -39.521 1.00 96.06 191 GLU A C 1
ATOM 1560 O O . GLU A 1 191 ? 18.045 -10.107 -40.343 1.00 96.06 191 GLU A O 1
ATOM 1565 N N . ASP A 1 192 ? 16.548 -8.550 -39.734 1.00 94.62 192 ASP A N 1
ATOM 1566 C CA . ASP A 1 192 ? 16.615 -7.761 -40.970 1.00 94.62 192 ASP A CA 1
ATOM 1567 C C . ASP A 1 192 ? 18.036 -7.240 -41.226 1.00 94.62 192 ASP A C 1
ATOM 1569 O O . ASP A 1 192 ? 18.563 -7.312 -42.339 1.00 94.62 192 ASP A O 1
ATOM 1573 N N . SER A 1 193 ? 18.711 -6.775 -40.170 1.00 94.38 193 SER A N 1
ATOM 1574 C CA . SER A 1 193 ? 20.108 -6.330 -40.247 1.00 94.38 193 SER A CA 1
ATOM 1575 C C . SER A 1 193 ? 21.062 -7.478 -40.594 1.00 94.38 193 SER A C 1
ATOM 1577 O O . SER A 1 193 ? 22.031 -7.282 -41.332 1.00 94.38 193 SER A O 1
ATOM 1579 N N . LYS A 1 194 ? 20.802 -8.691 -40.087 1.00 94.12 194 LYS A N 1
ATOM 1580 C CA . LYS A 1 194 ? 21.568 -9.893 -40.449 1.00 94.12 194 LYS A CA 1
ATOM 1581 C C . LYS A 1 194 ? 21.296 -10.313 -41.892 1.00 94.12 194 LYS A C 1
ATOM 1583 O O . LYS A 1 194 ? 22.254 -10.609 -42.600 1.00 94.12 194 LYS A O 1
ATOM 1588 N N . ALA A 1 195 ? 20.039 -10.293 -42.334 1.00 92.06 195 ALA A N 1
ATOM 1589 C CA . ALA A 1 195 ? 19.652 -10.630 -43.701 1.00 92.06 195 ALA A CA 1
ATOM 1590 C C . ALA A 1 195 ? 20.293 -9.673 -44.721 1.00 92.06 195 ALA A C 1
ATOM 1592 O O . ALA A 1 195 ? 20.911 -10.124 -45.685 1.00 92.06 195 ALA A O 1
ATOM 1593 N N . ASN A 1 196 ? 20.266 -8.363 -44.455 1.00 91.50 196 ASN A N 1
ATOM 1594 C CA . ASN A 1 196 ? 20.909 -7.369 -45.319 1.00 91.50 196 ASN A CA 1
ATOM 1595 C C . ASN A 1 196 ? 22.435 -7.521 -45.383 1.00 91.50 196 ASN A C 1
ATOM 1597 O O . ASN A 1 196 ? 23.030 -7.270 -46.428 1.00 91.50 196 ASN A O 1
ATOM 1601 N N . LYS A 1 197 ? 23.090 -7.978 -44.307 1.00 89.94 197 LYS A N 1
ATOM 1602 C CA . LYS A 1 197 ? 24.546 -8.198 -44.308 1.00 89.94 197 LYS A CA 1
ATOM 1603 C C . LYS A 1 197 ? 24.978 -9.369 -45.202 1.00 89.94 197 LYS A C 1
ATOM 1605 O O . LYS A 1 197 ? 26.104 -9.359 -45.689 1.00 89.94 197 LYS A O 1
ATOM 1610 N N . VAL A 1 198 ? 24.107 -10.356 -45.425 1.00 84.69 198 VAL A N 1
ATOM 1611 C CA . VAL A 1 198 ? 24.385 -11.513 -46.300 1.00 84.69 198 VAL A CA 1
ATOM 1612 C C . VAL A 1 198 ? 24.262 -11.147 -47.785 1.00 84.69 198 VAL A C 1
ATOM 1614 O O . VAL A 1 198 ? 24.908 -11.765 -48.624 1.00 84.69 198 VAL A O 1
ATOM 1617 N N . LEU A 1 199 ? 23.474 -10.121 -48.114 1.00 76.88 199 LEU A N 1
ATOM 1618 C CA . LEU A 1 199 ? 23.196 -9.710 -49.492 1.00 76.88 199 LEU A CA 1
ATOM 1619 C C . LEU A 1 199 ? 24.167 -8.676 -50.058 1.00 76.88 199 LEU A C 1
ATOM 1621 O O . LEU A 1 199 ? 24.100 -8.412 -51.256 1.00 76.88 199 LEU A O 1
ATOM 1625 N N . THR A 1 200 ? 25.079 -8.114 -49.260 1.00 72.50 200 THR A N 1
ATOM 1626 C CA . THR A 1 200 ? 26.167 -7.291 -49.798 1.00 72.50 200 THR A CA 1
ATOM 1627 C C . THR A 1 200 ? 27.099 -8.217 -50.579 1.00 72.50 200 THR A C 1
ATOM 1629 O O . THR A 1 200 ? 27.830 -8.989 -49.951 1.00 72.50 200 THR A O 1
ATOM 1632 N N . PRO A 1 201 ? 27.090 -8.187 -51.927 1.00 68.31 201 PRO A N 1
ATOM 1633 C CA . PRO A 1 201 ? 27.961 -9.037 -52.713 1.00 68.31 201 PRO A CA 1
ATOM 1634 C C . PRO A 1 201 ? 29.373 -8.697 -52.286 1.00 68.31 201 PRO A C 1
ATOM 1636 O O . PRO A 1 201 ? 29.723 -7.517 -52.201 1.00 68.31 201 PRO A O 1
ATOM 1639 N N . GLN A 1 202 ? 30.155 -9.725 -51.976 1.00 66.25 202 GLN A N 1
ATOM 1640 C CA . GLN A 1 202 ? 31.586 -9.621 -51.772 1.00 66.25 202 GLN A CA 1
ATOM 1641 C C . GLN A 1 202 ? 32.140 -8.936 -53.022 1.00 66.25 202 GLN A C 1
ATOM 1643 O O . GLN A 1 202 ? 32.334 -9.571 -54.057 1.00 66.25 202 GLN A O 1
ATOM 1648 N N . ARG A 1 203 ? 32.261 -7.603 -52.965 1.00 64.50 203 ARG A N 1
ATOM 1649 C CA . ARG A 1 203 ? 32.831 -6.782 -54.020 1.00 64.50 203 ARG A CA 1
ATOM 1650 C C . ARG A 1 203 ? 34.234 -7.326 -54.137 1.00 64.50 203 ARG A C 1
ATOM 1652 O O . ARG A 1 203 ? 35.046 -7.086 -53.250 1.00 64.50 203 ARG A O 1
ATOM 1659 N N . MET A 1 204 ? 34.456 -8.166 -55.147 1.00 65.69 204 MET A N 1
ATOM 1660 C CA . MET A 1 204 ? 35.776 -8.656 -55.488 1.00 65.69 204 MET A CA 1
ATOM 1661 C C . MET A 1 204 ? 36.592 -7.396 -55.728 1.00 65.69 204 MET A C 1
ATOM 1663 O O . MET A 1 204 ? 36.434 -6.730 -56.751 1.00 65.69 204 MET A O 1
ATOM 1667 N N . GLU A 1 205 ? 37.367 -7.002 -54.721 1.00 60.81 205 GLU A N 1
ATOM 1668 C CA . GLU A 1 205 ? 38.404 -6.008 -54.874 1.00 60.81 205 GLU A CA 1
ATOM 1669 C C . GLU A 1 205 ? 39.380 -6.618 -55.866 1.00 60.81 205 GLU A C 1
ATOM 1671 O O . GLU A 1 205 ? 40.220 -7.455 -55.540 1.00 60.81 205 GLU A O 1
ATOM 1676 N N . SER A 1 206 ? 39.188 -6.255 -57.129 1.00 62.66 206 SER A N 1
ATOM 1677 C CA . SER A 1 206 ? 40.182 -6.435 -58.160 1.00 62.66 206 SER A CA 1
ATOM 1678 C C . SER A 1 206 ? 41.429 -5.700 -57.685 1.00 62.66 206 SER A C 1
ATOM 1680 O O . SER A 1 206 ? 41.492 -4.470 -57.727 1.00 62.66 206 SER A O 1
ATOM 1682 N N . HIS A 1 207 ? 42.387 -6.480 -57.191 1.00 55.97 207 HIS A N 1
ATOM 1683 C CA . HIS A 1 207 ? 43.783 -6.121 -57.011 1.00 55.97 207 HIS A CA 1
ATOM 1684 C C . HIS A 1 207 ? 44.322 -5.553 -58.332 1.00 55.97 207 HIS A C 1
ATOM 1686 O O . HIS A 1 207 ? 44.843 -6.268 -59.182 1.00 55.97 207 HIS A O 1
ATOM 1692 N N . LEU A 1 208 ? 44.180 -4.247 -58.516 1.00 57.12 208 LEU A N 1
ATOM 1693 C CA . LEU A 1 208 ? 45.022 -3.470 -59.406 1.00 57.12 208 LEU A CA 1
ATOM 1694 C C . LEU A 1 208 ? 45.659 -2.407 -58.528 1.00 57.12 208 LEU A C 1
ATOM 1696 O O . LEU A 1 208 ? 45.031 -1.422 -58.149 1.00 57.12 208 LEU A O 1
ATOM 1700 N N . GLY A 1 209 ? 46.898 -2.693 -58.126 1.00 61.06 209 GLY A N 1
ATOM 1701 C CA . GLY A 1 209 ? 47.732 -1.750 -57.406 1.00 61.06 209 GLY A CA 1
ATOM 1702 C C . GLY A 1 209 ? 47.868 -0.481 -58.225 1.00 61.06 209 GLY A C 1
ATOM 1703 O O . GLY A 1 209 ? 48.216 -0.553 -59.399 1.00 61.06 209 GLY A O 1
ATOM 1704 N N . HIS A 1 210 ? 47.568 0.654 -57.609 1.00 50.41 210 HIS A N 1
ATOM 1705 C CA . HIS A 1 210 ? 47.922 1.970 -58.110 1.00 50.41 210 HIS A CA 1
ATOM 1706 C C . HIS A 1 210 ? 48.394 2.828 -56.947 1.00 50.41 210 HIS A C 1
ATOM 1708 O O . HIS A 1 210 ? 47.927 2.722 -55.811 1.00 50.41 210 HIS A O 1
ATOM 1714 N N . ASP A 1 211 ? 49.398 3.613 -57.290 1.00 51.28 211 ASP A N 1
ATOM 1715 C CA . ASP A 1 211 ? 50.322 4.268 -56.406 1.00 51.28 211 ASP A CA 1
ATOM 1716 C C . ASP A 1 211 ? 49.703 5.311 -55.484 1.00 51.28 211 ASP A C 1
ATOM 1718 O O . ASP A 1 211 ? 48.713 5.991 -55.752 1.00 51.28 211 ASP A O 1
ATOM 1722 N N . ARG A 1 212 ? 50.417 5.450 -54.376 1.00 55.06 212 ARG A N 1
ATOM 1723 C CA . ARG A 1 212 ? 50.304 6.464 -53.344 1.00 55.06 212 ARG A CA 1
ATOM 1724 C C . ARG A 1 212 ? 50.470 7.864 -53.953 1.00 55.06 212 ARG A C 1
ATOM 1726 O O . ARG A 1 212 ? 51.582 8.378 -54.018 1.00 55.06 212 ARG A O 1
ATOM 1733 N N . ILE A 1 213 ? 49.367 8.507 -54.336 1.00 51.56 213 ILE A N 1
ATOM 1734 C CA . ILE A 1 213 ? 49.325 9.955 -54.582 1.00 51.56 213 ILE A CA 1
ATOM 1735 C C . ILE A 1 213 ? 48.601 10.628 -53.418 1.00 51.56 213 ILE A C 1
ATOM 1737 O O . ILE A 1 213 ? 47.378 10.620 -53.300 1.00 51.56 213 ILE A O 1
ATOM 1741 N N . THR A 1 214 ? 49.409 11.231 -52.551 1.00 59.19 214 THR A N 1
ATOM 1742 C CA . THR A 1 214 ? 49.015 12.225 -51.556 1.00 59.19 214 THR A CA 1
ATOM 1743 C C . THR A 1 214 ? 48.325 13.388 -52.268 1.00 59.19 214 THR A C 1
ATOM 1745 O O . THR A 1 214 ? 48.981 14.148 -52.975 1.00 59.19 214 THR A O 1
ATOM 1748 N N . SER A 1 215 ? 47.012 13.541 -52.097 1.00 47.25 215 SER A N 1
ATOM 1749 C CA . SER A 1 215 ? 46.291 14.742 -52.526 1.00 47.25 215 SER A CA 1
ATOM 1750 C C . SER A 1 215 ? 45.619 15.399 -51.332 1.00 47.25 215 SER A C 1
ATOM 1752 O O . SER A 1 215 ? 44.973 14.754 -50.510 1.00 47.25 215 SER A O 1
ATOM 1754 N N . GLN A 1 216 ? 45.878 16.697 -51.245 1.00 47.19 216 GLN A N 1
ATOM 1755 C CA . GLN A 1 216 ? 45.495 17.623 -50.198 1.00 47.19 216 GLN A CA 1
ATOM 1756 C C . GLN A 1 216 ? 43.976 17.777 -50.107 1.00 47.19 216 GLN A C 1
ATOM 1758 O O . GLN A 1 216 ? 43.278 17.905 -51.111 1.00 47.19 216 GLN A O 1
ATOM 1763 N N . THR A 1 217 ? 43.488 17.823 -48.872 1.00 47.50 217 THR A N 1
ATOM 1764 C CA . THR A 1 217 ? 42.107 18.148 -48.529 1.00 47.50 217 THR A CA 1
ATOM 1765 C C . THR A 1 217 ? 41.848 19.628 -48.810 1.00 47.50 217 THR A C 1
ATOM 1767 O O . THR A 1 217 ? 42.300 20.494 -48.065 1.00 47.50 217 THR A O 1
ATOM 1770 N N . VAL A 1 218 ? 41.109 19.915 -49.881 1.00 52.69 218 VAL A N 1
ATOM 1771 C CA . VAL A 1 218 ? 40.451 21.208 -50.093 1.00 52.69 218 VAL A CA 1
ATOM 1772 C C . VAL A 1 218 ? 39.036 21.100 -49.538 1.00 52.69 218 VAL A C 1
ATOM 1774 O O . VAL A 1 218 ? 38.237 20.281 -49.985 1.00 52.69 218 VAL A O 1
ATOM 1777 N N . THR A 1 219 ? 38.746 21.922 -48.537 1.00 49.84 219 THR A N 1
ATOM 1778 C CA . THR A 1 219 ? 37.430 22.125 -47.928 1.00 49.84 219 THR A CA 1
ATOM 1779 C C . THR A 1 219 ? 36.499 22.845 -48.910 1.00 49.84 219 THR A C 1
ATOM 1781 O O . THR A 1 219 ? 36.839 23.950 -49.339 1.00 49.84 219 THR A O 1
ATOM 1784 N N . PRO A 1 220 ? 35.302 22.319 -49.224 1.00 51.69 220 PRO A N 1
ATOM 1785 C CA . PRO A 1 220 ? 34.258 23.119 -49.840 1.00 51.69 220 PRO A CA 1
ATOM 1786 C C . PRO A 1 220 ? 33.291 23.670 -48.785 1.00 51.69 220 PRO A C 1
ATOM 1788 O O . PRO A 1 220 ? 32.644 22.930 -48.045 1.00 51.69 220 PRO A O 1
ATOM 1791 N N . LEU A 1 221 ? 33.171 24.999 -48.771 1.00 52.00 221 LEU A N 1
ATOM 1792 C CA . LEU A 1 221 ? 31.974 25.721 -48.342 1.00 52.00 221 LEU A CA 1
ATOM 1793 C C . LEU A 1 221 ? 30.789 25.331 -49.245 1.00 52.00 221 LEU A C 1
ATOM 1795 O O . LEU A 1 221 ? 30.897 25.499 -50.460 1.00 52.00 221 LEU A O 1
ATOM 1799 N N . ARG A 1 222 ? 29.642 24.953 -48.662 1.00 41.81 222 ARG A N 1
ATOM 1800 C CA . ARG A 1 222 ? 28.308 25.489 -49.026 1.00 41.81 222 ARG A CA 1
ATOM 1801 C C . ARG A 1 222 ? 27.171 24.881 -48.190 1.00 41.81 222 ARG A C 1
ATOM 1803 O O . ARG A 1 222 ? 26.944 23.681 -48.230 1.00 41.81 222 ARG A O 1
ATOM 1810 N N . ASN A 1 223 ? 26.481 25.782 -47.492 1.00 42.94 223 ASN A N 1
ATOM 1811 C CA . ASN A 1 223 ? 25.069 26.160 -47.641 1.00 42.94 223 ASN A CA 1
ATOM 1812 C C . ASN A 1 223 ? 23.906 25.147 -47.633 1.00 42.94 223 ASN A C 1
ATOM 1814 O O . ASN A 1 223 ? 23.848 24.205 -48.414 1.00 42.94 223 ASN A O 1
ATOM 1818 N N . ASP A 1 224 ? 22.896 25.618 -46.892 1.00 39.56 224 ASP A N 1
ATOM 1819 C CA . ASP A 1 224 ? 21.445 25.540 -47.096 1.00 39.56 224 ASP A CA 1
ATOM 1820 C C . ASP A 1 224 ? 20.702 24.309 -46.559 1.00 39.56 224 ASP A C 1
ATOM 1822 O O . ASP A 1 224 ? 20.469 23.305 -47.227 1.00 39.56 224 ASP A O 1
ATOM 1826 N N . SER A 1 225 ? 20.243 24.482 -45.316 1.00 44.69 225 SER A N 1
ATOM 1827 C CA . SER A 1 225 ? 19.172 23.732 -44.667 1.00 44.69 225 SER A CA 1
ATOM 1828 C C . SER A 1 225 ? 17.806 24.090 -45.269 1.00 44.69 225 SER A C 1
ATOM 1830 O O . SER A 1 225 ? 17.444 25.268 -45.271 1.00 44.69 225 SER A O 1
ATOM 1832 N N . PRO A 1 226 ? 16.974 23.112 -45.658 1.00 49.25 226 PRO A N 1
ATOM 1833 C CA . PRO A 1 226 ? 15.536 23.295 -45.709 1.00 49.25 226 PRO A CA 1
ATOM 1834 C C . PRO A 1 226 ? 14.904 22.848 -44.386 1.00 49.25 226 PRO A C 1
ATOM 1836 O O . PRO A 1 226 ? 15.061 21.714 -43.930 1.00 49.25 226 PRO A O 1
ATOM 1839 N N . SER A 1 227 ? 14.173 23.774 -43.778 1.00 48.31 227 SER A N 1
ATOM 1840 C CA . SER A 1 227 ? 13.282 23.562 -42.644 1.00 48.31 227 SER A CA 1
ATOM 1841 C C . SER A 1 227 ? 12.216 22.519 -42.991 1.00 48.31 227 SER A C 1
ATOM 1843 O O . SER A 1 227 ? 11.341 22.781 -43.814 1.00 48.31 227 SER A O 1
ATOM 1845 N N . ILE A 1 228 ? 12.255 21.353 -42.344 1.00 41.56 228 ILE A N 1
ATOM 1846 C CA . ILE A 1 228 ? 11.124 20.421 -42.335 1.00 41.56 228 ILE A CA 1
ATOM 1847 C C . ILE A 1 228 ? 10.258 20.768 -41.127 1.00 41.56 228 ILE A C 1
ATOM 1849 O O . ILE A 1 228 ? 10.573 20.445 -39.983 1.00 41.56 228 ILE A O 1
ATOM 1853 N N . VAL A 1 229 ? 9.168 21.470 -41.425 1.00 49.12 229 VAL A N 1
ATOM 1854 C CA . VAL A 1 229 ? 7.970 21.556 -40.592 1.00 49.12 229 VAL A CA 1
ATOM 1855 C C . VAL A 1 229 ? 7.347 20.161 -40.598 1.00 49.12 229 VAL A C 1
ATOM 1857 O O . VAL A 1 229 ? 6.877 19.696 -41.632 1.00 49.12 229 VAL A O 1
ATOM 1860 N N . GLY A 1 230 ? 7.447 19.462 -39.469 1.00 35.62 230 GLY A N 1
ATOM 1861 C CA . GLY A 1 230 ? 6.839 18.154 -39.244 1.00 35.62 230 GLY A CA 1
ATOM 1862 C C . GLY A 1 230 ? 5.678 18.292 -38.272 1.00 35.62 230 GLY A C 1
ATOM 1863 O O . GLY A 1 230 ? 5.884 18.605 -37.101 1.00 35.62 230 GLY A O 1
ATOM 1864 N N . ASP A 1 231 ? 4.480 18.081 -38.802 1.00 35.88 231 ASP A N 1
ATOM 1865 C CA . ASP A 1 231 ? 3.184 18.232 -38.158 1.00 35.88 231 ASP A CA 1
ATOM 1866 C C . ASP A 1 231 ? 3.042 17.459 -36.839 1.00 35.88 231 ASP A C 1
ATOM 1868 O O . ASP A 1 231 ? 3.164 16.235 -36.771 1.00 35.88 231 ASP A O 1
ATOM 1872 N N . GLN A 1 232 ? 2.668 18.194 -35.791 1.00 38.69 232 GLN A N 1
ATOM 1873 C CA . GLN A 1 232 ? 1.904 17.646 -34.678 1.00 38.69 232 GLN A CA 1
ATOM 1874 C C . GLN A 1 232 ? 0.459 17.448 -35.145 1.00 38.69 232 GLN A C 1
ATOM 1876 O O . GLN A 1 232 ? -0.294 18.414 -35.258 1.00 38.69 232 GLN A O 1
ATOM 1881 N N . GLN A 1 233 ? 0.040 16.201 -35.358 1.00 39.06 233 GLN A N 1
ATOM 1882 C CA . GLN A 1 233 ? -1.379 15.865 -35.433 1.00 39.06 233 GLN A CA 1
ATOM 1883 C C . GLN A 1 233 ? -1.737 14.704 -34.500 1.00 39.06 233 GLN A C 1
ATOM 1885 O O . GLN A 1 233 ? -1.311 13.566 -34.661 1.00 39.06 233 GLN A O 1
ATOM 1890 N N . ALA A 1 234 ? -2.549 15.079 -33.510 1.00 37.31 234 ALA A N 1
ATOM 1891 C CA . ALA A 1 234 ? -3.783 14.419 -33.102 1.00 37.31 234 ALA A CA 1
ATOM 1892 C C . ALA A 1 234 ? -3.735 12.913 -32.785 1.00 37.31 234 ALA A C 1
ATOM 1894 O O . ALA A 1 234 ? -3.960 12.066 -33.641 1.00 37.31 234 ALA A O 1
ATOM 1895 N N . TRP A 1 235 ? -3.645 12.598 -31.491 1.00 28.70 235 TRP A N 1
ATOM 1896 C CA . TRP A 1 235 ? -4.308 11.420 -30.924 1.00 28.70 235 TRP A CA 1
ATOM 1897 C C . TRP A 1 235 ? -5.407 11.895 -29.978 1.00 28.70 235 TRP A C 1
ATOM 1899 O O . TRP A 1 235 ? -5.236 11.990 -28.765 1.00 28.70 235 TRP A O 1
ATOM 1909 N N . GLY A 1 236 ? -6.536 12.258 -30.582 1.00 31.55 236 GLY A N 1
ATOM 1910 C CA . GLY A 1 236 ? -7.797 12.511 -29.912 1.00 31.55 236 GLY A CA 1
ATOM 1911 C C . GLY A 1 236 ? -8.883 11.645 -30.542 1.00 31.55 236 GLY A C 1
ATOM 1912 O O . GLY A 1 236 ? -9.064 11.676 -31.750 1.00 31.55 236 GLY A O 1
ATOM 1913 N N . GLN A 1 237 ? -9.600 10.927 -29.678 1.00 37.59 237 GLN A N 1
ATOM 1914 C CA . GLN A 1 237 ? -10.984 10.475 -29.845 1.00 37.59 237 GLN A CA 1
ATOM 1915 C C . GLN A 1 237 ? -11.297 9.487 -30.980 1.00 37.59 237 GLN A C 1
ATOM 1917 O O . GLN A 1 237 ? -11.513 9.868 -32.122 1.00 37.59 237 GLN A O 1
ATOM 1922 N N . SER A 1 238 ? -11.525 8.225 -30.611 1.00 33.22 238 SER A N 1
ATOM 1923 C CA . SER A 1 238 ? -12.686 7.483 -31.118 1.00 33.22 238 SER A CA 1
ATOM 1924 C C . SER A 1 238 ? -12.917 6.241 -30.264 1.00 33.22 238 SER A C 1
ATOM 1926 O O . SER A 1 238 ? -12.093 5.333 -30.283 1.00 33.22 238 SER A O 1
ATOM 1928 N N . LEU A 1 239 ? -14.002 6.234 -29.485 1.00 32.47 239 LEU A N 1
ATOM 1929 C CA . LEU A 1 239 ? -14.773 5.042 -29.109 1.00 32.47 239 LEU A CA 1
ATOM 1930 C C . LEU A 1 239 ? -15.991 5.486 -28.288 1.00 32.47 239 LEU A C 1
ATOM 1932 O O . LEU A 1 239 ? -15.982 5.465 -27.062 1.00 32.47 239 LEU A O 1
ATOM 1936 N N . ALA A 1 240 ? -17.042 5.911 -28.985 1.00 33.59 240 ALA A N 1
ATOM 1937 C CA . ALA A 1 240 ? -18.404 5.884 -28.464 1.00 33.59 240 ALA A CA 1
ATOM 1938 C C . ALA A 1 240 ? -19.385 6.001 -29.632 1.00 33.59 240 ALA A C 1
ATOM 1940 O O . ALA A 1 240 ? -19.626 7.096 -30.125 1.00 33.59 240 ALA A O 1
ATOM 1941 N N . GLN A 1 241 ? -19.946 4.876 -30.071 1.00 33.62 241 GLN A N 1
ATOM 1942 C CA . GLN A 1 241 ? -21.219 4.832 -30.790 1.00 33.62 241 GLN A CA 1
ATOM 1943 C C . GLN A 1 241 ? -21.779 3.412 -30.685 1.00 33.62 241 GLN A C 1
ATOM 1945 O O . GLN A 1 241 ? -21.231 2.489 -31.281 1.00 33.62 241 GLN A O 1
ATOM 1950 N N . ASN A 1 242 ? -22.809 3.249 -29.845 1.00 34.34 242 ASN A N 1
ATOM 1951 C CA . ASN A 1 242 ? -24.048 2.499 -30.109 1.00 34.34 242 ASN A CA 1
ATOM 1952 C C . ASN A 1 242 ? -24.788 2.185 -28.798 1.00 34.34 242 ASN A C 1
ATOM 1954 O O . ASN A 1 242 ? -24.408 1.261 -28.087 1.00 34.34 242 ASN A O 1
ATOM 1958 N N . ALA A 1 243 ? -25.863 2.932 -28.514 1.00 31.73 243 ALA A N 1
ATOM 1959 C CA . ALA A 1 243 ? -27.068 2.474 -27.803 1.00 31.73 243 ALA A CA 1
ATOM 1960 C C . ALA A 1 243 ? -28.134 3.595 -27.765 1.00 31.73 243 ALA A C 1
ATOM 1962 O O . ALA A 1 243 ? -27.774 4.768 -27.870 1.00 31.73 243 ALA A O 1
ATOM 1963 N N . PRO A 1 244 ? -29.436 3.255 -27.686 1.00 41.41 244 PRO A N 1
ATOM 1964 C CA . PRO A 1 244 ? -30.495 3.999 -28.354 1.00 41.41 244 PRO A CA 1
ATOM 1965 C C . PRO A 1 244 ? -31.175 5.075 -27.507 1.00 41.41 244 PRO A C 1
ATOM 1967 O O . PRO A 1 244 ? -31.161 5.064 -26.278 1.00 41.41 244 PRO A O 1
ATOM 1970 N N . GLN A 1 245 ? -31.830 5.977 -28.237 1.00 38.25 245 GLN A N 1
ATOM 1971 C CA . GLN A 1 245 ? -32.741 6.994 -27.736 1.00 38.25 245 GLN A CA 1
ATOM 1972 C C . GLN A 1 245 ? -33.874 6.356 -26.926 1.00 38.25 245 GLN A C 1
ATOM 1974 O O . GLN A 1 245 ? -34.628 5.536 -27.448 1.00 38.25 245 GLN A O 1
ATOM 1979 N N . ASN A 1 246 ? -34.030 6.787 -25.675 1.00 34.38 246 ASN A N 1
ATOM 1980 C CA . ASN A 1 246 ? -35.299 6.674 -24.976 1.00 34.38 246 ASN A CA 1
ATOM 1981 C C . ASN A 1 246 ? -35.607 8.000 -24.275 1.00 34.38 246 ASN A C 1
ATOM 1983 O O . ASN A 1 246 ? -34.876 8.467 -23.404 1.00 34.38 246 ASN A O 1
ATOM 1987 N N . THR A 1 247 ? -36.673 8.632 -24.745 1.00 39.50 247 THR A N 1
ATOM 1988 C CA . THR A 1 247 ? -37.233 9.889 -24.263 1.00 39.50 247 THR A CA 1
ATOM 1989 C C . THR A 1 247 ? -37.990 9.654 -22.961 1.00 39.50 247 THR A C 1
ATOM 1991 O O . THR A 1 247 ? -38.985 8.934 -22.949 1.00 39.50 247 THR A O 1
ATOM 1994 N N . GLY A 1 248 ? -37.564 10.301 -21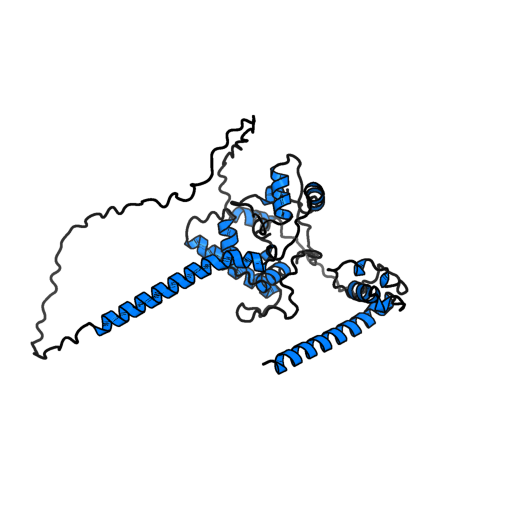.879 1.00 31.34 248 GLY A N 1
ATOM 1995 C CA . GLY A 1 248 ? -38.298 10.328 -20.617 1.00 31.34 248 GLY A CA 1
ATOM 1996 C C . GLY A 1 248 ? -37.798 11.465 -19.739 1.00 31.34 248 GLY A C 1
ATOM 1997 O O . GLY A 1 248 ? -36.723 11.381 -19.159 1.00 31.34 248 GLY A O 1
ATOM 1998 N N . ALA A 1 249 ? -38.563 12.551 -19.699 1.00 43.84 249 ALA A N 1
ATOM 1999 C CA . ALA A 1 249 ? -38.286 13.743 -18.916 1.00 43.84 249 ALA A CA 1
ATOM 2000 C C . ALA A 1 249 ? -38.277 13.440 -17.408 1.00 43.84 249 ALA A C 1
ATOM 2002 O O . ALA A 1 249 ? -39.283 12.978 -16.877 1.00 43.84 249 ALA A O 1
ATOM 2003 N N . VAL A 1 250 ? -37.183 13.775 -16.715 1.00 37.59 250 VAL A N 1
ATOM 2004 C CA . VAL A 1 250 ? -37.162 13.976 -15.259 1.00 37.59 250 VAL A CA 1
ATOM 2005 C C . VAL A 1 250 ? -36.272 15.178 -14.942 1.00 37.59 250 VAL A C 1
ATOM 2007 O O . VAL A 1 250 ? -35.188 15.350 -15.495 1.00 37.59 250 VAL A O 1
ATOM 2010 N N . GLN A 1 251 ? -36.813 16.047 -14.098 1.00 38.06 251 GLN A N 1
ATOM 2011 C CA . GLN A 1 251 ? -36.297 17.348 -13.700 1.00 38.06 251 GLN A CA 1
ATOM 2012 C C . GLN A 1 251 ? -35.054 17.246 -12.799 1.00 38.06 251 GLN A C 1
ATOM 2014 O O . GLN A 1 251 ? -34.998 16.409 -11.907 1.00 38.06 251 GLN A O 1
ATOM 2019 N N . GLY A 1 252 ? -34.127 18.191 -12.992 1.00 40.44 252 GLY A N 1
ATOM 2020 C CA . GLY A 1 252 ? -33.354 18.834 -11.922 1.00 40.44 252 GLY A CA 1
ATOM 2021 C C . GLY A 1 252 ? -32.274 18.011 -11.218 1.00 40.44 252 GLY A C 1
ATOM 2022 O O . GLY A 1 252 ? -32.484 17.548 -10.105 1.00 40.44 252 GLY A O 1
ATOM 2023 N N . VAL A 1 253 ? -31.067 17.970 -11.790 1.00 32.78 253 VAL A N 1
ATOM 2024 C CA . VAL A 1 253 ? -29.830 17.695 -11.038 1.00 32.78 253 VAL A CA 1
ATOM 2025 C C . VAL A 1 253 ? -28.919 18.909 -11.189 1.00 32.78 253 VAL A C 1
ATOM 2027 O O . VAL A 1 253 ? -28.501 19.250 -12.294 1.00 32.78 253 VAL A O 1
ATOM 2030 N N . GLY A 1 254 ? -28.677 19.604 -10.077 1.00 30.94 254 GLY A N 1
ATOM 2031 C CA . GLY A 1 254 ? -27.779 20.750 -10.013 1.00 30.94 254 GLY A CA 1
ATOM 2032 C C . GLY A 1 254 ? -26.326 20.304 -10.134 1.00 30.94 254 GLY A C 1
ATOM 2033 O O . GLY A 1 254 ? -25.817 19.573 -9.288 1.00 30.94 254 GLY A O 1
ATOM 2034 N N . THR A 1 255 ? -25.654 20.754 -11.186 1.00 29.20 255 THR A N 1
ATOM 2035 C CA . THR A 1 255 ? -24.210 20.608 -11.357 1.00 29.20 255 THR A CA 1
ATOM 2036 C C . THR A 1 255 ? -23.504 21.524 -10.356 1.00 29.20 255 THR A C 1
ATOM 2038 O O . THR A 1 255 ? -23.509 22.745 -10.512 1.00 29.20 255 THR A O 1
ATOM 2041 N N . VAL A 1 256 ? -22.909 20.953 -9.307 1.00 33.22 256 VAL A N 1
ATOM 2042 C CA . VAL A 1 256 ? -22.036 21.694 -8.387 1.00 33.22 256 VAL A CA 1
ATOM 2043 C C . VAL A 1 256 ? -20.676 21.871 -9.060 1.00 33.22 256 VAL A C 1
ATOM 2045 O O . VAL A 1 256 ? -19.835 20.975 -9.066 1.00 33.22 256 VAL A O 1
ATOM 2048 N N . THR A 1 257 ? -20.467 23.041 -9.660 1.00 28.59 257 THR A N 1
ATOM 2049 C CA . THR A 1 257 ? -19.157 23.485 -10.145 1.00 28.59 257 THR A CA 1
ATOM 2050 C C . THR A 1 257 ? -18.351 24.001 -8.956 1.00 28.59 257 THR A C 1
ATOM 2052 O O . THR A 1 257 ? -18.539 25.135 -8.517 1.00 28.59 257 THR A O 1
ATOM 2055 N N . ILE A 1 258 ? -17.450 23.176 -8.421 1.00 36.16 258 ILE A N 1
ATOM 2056 C CA . ILE A 1 258 ? -16.483 23.612 -7.408 1.00 36.16 258 ILE A CA 1
ATOM 2057 C C . ILE A 1 258 ? -15.450 24.504 -8.108 1.00 36.16 258 ILE A C 1
ATOM 2059 O O . ILE A 1 258 ? -14.632 24.029 -8.894 1.00 36.16 258 ILE A O 1
ATOM 2063 N N . LYS A 1 259 ? -15.497 25.814 -7.839 1.00 28.38 259 LYS A N 1
ATOM 2064 C CA . LYS A 1 259 ? -14.429 26.749 -8.211 1.00 28.38 259 LYS A CA 1
ATOM 2065 C C . LYS A 1 259 ? -13.214 26.463 -7.333 1.00 28.38 259 LYS A C 1
ATOM 2067 O O . LYS A 1 259 ? -13.190 26.834 -6.166 1.00 28.38 259 LYS A O 1
ATOM 2072 N N . THR A 1 260 ? -12.214 25.795 -7.891 1.00 34.44 260 THR A N 1
ATOM 2073 C CA . THR A 1 260 ? -10.899 25.667 -7.264 1.00 34.44 260 THR A CA 1
ATOM 2074 C C . THR A 1 260 ? -10.103 26.932 -7.586 1.00 34.44 260 THR A C 1
ATOM 2076 O O . THR A 1 260 ? -9.597 27.090 -8.696 1.00 34.44 260 THR A O 1
ATOM 2079 N N . GLU A 1 261 ? -10.029 27.870 -6.641 1.00 31.36 261 GLU A N 1
ATOM 2080 C CA . GLU A 1 261 ? -9.050 28.958 -6.701 1.00 31.36 261 GLU A CA 1
ATOM 2081 C C . GLU A 1 261 ? -7.654 28.358 -6.501 1.00 31.36 261 GLU A C 1
ATOM 2083 O O . GLU A 1 261 ? -7.262 27.947 -5.412 1.00 31.36 261 GLU A O 1
ATOM 2088 N N . SER A 1 262 ? -6.923 28.242 -7.609 1.00 33.50 262 SER A N 1
ATOM 2089 C CA . SER A 1 262 ? -5.527 27.821 -7.642 1.00 33.50 262 SER A CA 1
ATOM 2090 C C . SER A 1 262 ? -4.636 28.987 -7.217 1.00 33.50 262 SER A C 1
ATOM 2092 O O . SER A 1 262 ? -4.083 29.698 -8.057 1.00 33.50 262 SER A O 1
ATOM 2094 N N . THR A 1 263 ? -4.457 29.171 -5.913 1.00 31.20 263 THR A N 1
ATOM 2095 C CA . THR A 1 263 ? -3.345 29.965 -5.385 1.00 31.20 263 THR A CA 1
ATOM 2096 C C . THR A 1 263 ? -2.081 29.115 -5.516 1.00 31.20 263 THR A C 1
ATOM 2098 O O . THR A 1 263 ? -1.844 28.210 -4.718 1.00 31.20 263 THR A O 1
ATOM 2101 N N . GLN A 1 264 ? -1.283 29.355 -6.562 1.00 32.62 264 GLN A N 1
ATOM 2102 C CA . GLN A 1 264 ? 0.069 28.802 -6.670 1.00 32.62 264 GLN A CA 1
ATOM 2103 C C . GLN A 1 264 ? 0.914 29.365 -5.523 1.00 32.62 264 GLN A C 1
ATOM 2105 O O . GLN A 1 264 ? 1.445 30.468 -5.611 1.00 32.62 264 GLN A O 1
ATOM 2110 N N . VAL A 1 265 ? 1.013 28.612 -4.431 1.00 35.72 265 VAL A N 1
ATOM 2111 C CA . VAL A 1 265 ? 2.064 28.802 -3.435 1.00 35.72 265 VAL A CA 1
ATOM 2112 C C . VAL A 1 265 ? 3.121 27.758 -3.749 1.00 35.72 265 VAL A C 1
ATOM 2114 O O . VAL A 1 265 ? 2.950 26.575 -3.459 1.00 35.72 265 VAL A O 1
ATOM 2117 N N . ASP A 1 266 ? 4.179 28.206 -4.411 1.00 37.56 266 ASP A N 1
ATOM 2118 C CA . ASP A 1 266 ? 5.371 27.419 -4.696 1.00 37.56 266 ASP A CA 1
ATOM 2119 C C . ASP A 1 266 ? 6.116 27.197 -3.370 1.00 37.56 266 ASP A C 1
ATOM 2121 O O . ASP A 1 266 ? 6.911 28.028 -2.937 1.00 37.56 266 ASP A O 1
ATOM 2125 N N . ARG A 1 267 ? 5.755 26.135 -2.637 1.00 41.16 267 ARG A N 1
ATOM 2126 C CA . ARG A 1 267 ? 6.473 25.722 -1.424 1.00 41.16 267 ARG A CA 1
ATOM 2127 C C . ARG A 1 267 ? 7.495 24.675 -1.817 1.00 41.16 267 ARG A C 1
ATOM 2129 O O . ARG A 1 267 ? 7.130 23.564 -2.208 1.00 41.16 267 ARG A O 1
ATOM 2136 N N . SER A 1 268 ? 8.772 25.034 -1.724 1.00 57.56 268 SER A N 1
ATOM 2137 C CA . SER A 1 268 ? 9.857 24.112 -2.033 1.00 57.56 268 SER A CA 1
ATOM 2138 C C . SER A 1 268 ? 9.883 22.970 -1.009 1.00 57.56 268 SER A C 1
ATOM 2140 O O . SER A 1 268 ? 9.601 23.141 0.179 1.00 57.56 268 SER A O 1
ATOM 2142 N N . MET A 1 269 ? 10.245 21.773 -1.471 1.00 43.22 269 MET A N 1
ATOM 2143 C CA . MET A 1 269 ? 10.426 20.569 -0.647 1.00 43.22 269 MET A CA 1
ATOM 2144 C C . MET A 1 269 ? 11.413 20.783 0.524 1.00 43.22 269 MET A C 1
ATOM 2146 O O . MET A 1 269 ? 11.367 20.059 1.516 1.00 43.22 269 MET A O 1
ATOM 2150 N N . GLU A 1 270 ? 12.262 21.806 0.426 1.00 50.88 270 GLU A N 1
ATOM 2151 C CA . GLU A 1 270 ? 13.275 22.193 1.408 1.00 50.88 270 GLU A CA 1
ATOM 2152 C C . GLU A 1 270 ? 12.671 22.918 2.631 1.00 50.88 270 GLU A C 1
ATOM 2154 O O . GLU A 1 270 ? 13.108 22.688 3.757 1.00 50.88 270 GLU A O 1
ATOM 2159 N N . GLU A 1 271 ? 11.599 23.707 2.463 1.00 49.47 271 GLU A N 1
ATOM 2160 C CA . GLU A 1 271 ? 10.878 24.333 3.591 1.00 49.47 271 GLU A CA 1
ATOM 2161 C C . GLU A 1 271 ? 10.159 23.295 4.463 1.00 49.47 271 GLU A C 1
ATOM 2163 O O . GLU A 1 271 ? 10.116 23.409 5.689 1.00 49.47 271 GLU A O 1
ATOM 2168 N N . MET A 1 272 ? 9.643 22.237 3.836 1.00 38.56 272 MET A N 1
ATOM 2169 C CA . MET A 1 272 ? 8.977 21.136 4.531 1.00 38.56 272 MET A CA 1
ATOM 2170 C C . MET A 1 272 ? 9.970 20.246 5.296 1.00 38.56 272 MET A C 1
ATOM 2172 O O . MET A 1 272 ? 9.628 19.737 6.360 1.00 38.56 272 MET A O 1
ATOM 2176 N N . GLU A 1 273 ? 11.211 20.104 4.819 1.00 48.12 273 GLU A N 1
ATOM 2177 C CA . GLU A 1 273 ? 12.284 19.445 5.579 1.00 48.12 273 GLU A CA 1
ATOM 2178 C C . GLU A 1 273 ? 12.811 20.299 6.746 1.00 48.12 273 GLU A C 1
ATOM 2180 O O . GLU A 1 273 ? 13.179 19.745 7.787 1.00 48.12 273 GLU A O 1
ATOM 2185 N N . ASN A 1 274 ? 12.829 21.629 6.611 1.00 49.31 274 ASN A N 1
ATOM 2186 C CA . ASN A 1 274 ? 13.309 22.531 7.664 1.00 49.31 274 ASN A CA 1
ATOM 2187 C C . ASN A 1 274 ? 12.327 22.644 8.844 1.00 49.31 274 ASN A C 1
ATOM 2189 O O . ASN A 1 274 ? 12.766 22.606 9.992 1.00 49.31 274 ASN A O 1
ATOM 2193 N N . LEU A 1 275 ? 11.012 22.646 8.585 1.00 39.91 275 LEU A N 1
ATOM 2194 C CA . LEU A 1 275 ? 9.970 22.597 9.627 1.00 39.91 275 LEU A CA 1
ATOM 2195 C C . LEU A 1 275 ? 10.032 21.325 10.491 1.00 39.91 275 LEU A C 1
ATOM 2197 O O . LEU A 1 275 ? 9.653 21.337 11.659 1.00 39.91 275 LEU A O 1
ATOM 2201 N N . ILE A 1 276 ? 10.530 20.223 9.929 1.00 42.16 276 ILE A N 1
ATOM 2202 C CA . ILE A 1 276 ? 10.667 18.942 10.632 1.00 42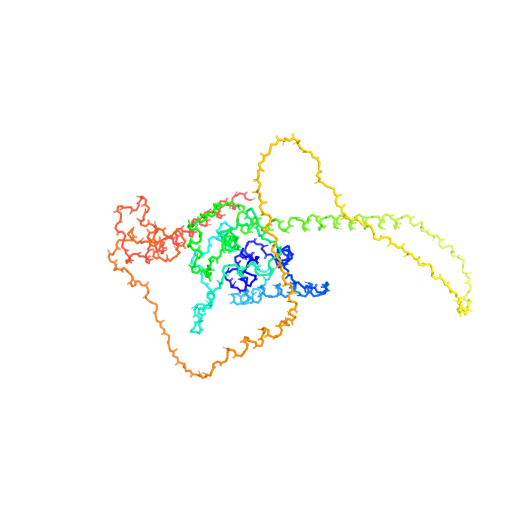.16 276 ILE A CA 1
ATOM 2203 C C . ILE A 1 276 ? 11.946 18.918 11.486 1.00 42.16 276 ILE A C 1
ATOM 2205 O O . ILE A 1 276 ? 11.937 18.380 12.592 1.00 42.16 276 ILE A O 1
ATOM 2209 N N . ARG A 1 277 ? 13.041 19.537 11.020 1.00 42.44 277 ARG A N 1
ATOM 2210 C CA . ARG A 1 277 ? 14.303 19.619 11.780 1.00 42.44 277 ARG A CA 1
ATOM 2211 C C . ARG A 1 277 ? 14.207 20.512 13.017 1.00 42.44 277 ARG A C 1
ATOM 2213 O O . ARG A 1 277 ? 14.817 20.185 14.030 1.00 42.44 277 ARG A O 1
ATOM 2220 N N . GLU A 1 278 ? 13.417 21.582 12.967 1.00 35.59 278 GLU A N 1
ATOM 2221 C CA . GLU A 1 278 ? 13.249 22.527 14.083 1.00 35.59 278 GLU A CA 1
ATOM 2222 C C . GLU A 1 278 ? 12.476 21.933 15.281 1.00 35.59 278 GLU A C 1
ATOM 2224 O O . GLU A 1 278 ? 12.486 22.495 16.372 1.00 35.59 278 GLU A O 1
ATOM 2229 N N . HIS A 1 279 ? 11.816 20.779 15.123 1.00 39.12 279 HIS A N 1
ATOM 2230 C CA . HIS A 1 279 ? 10.998 20.148 16.173 1.00 39.12 279 HIS A CA 1
ATOM 2231 C C . HIS A 1 279 ? 11.576 18.835 16.736 1.00 39.12 279 HIS A C 1
ATOM 2233 O O . HIS A 1 279 ? 10.928 18.201 17.571 1.00 39.12 279 HIS A O 1
ATOM 2239 N N . LEU A 1 280 ? 12.781 18.424 16.313 1.00 32.28 280 LEU A N 1
ATOM 2240 C CA . LEU A 1 280 ? 13.323 17.082 16.586 1.00 32.28 280 LEU A CA 1
ATOM 2241 C C . LEU A 1 280 ? 14.635 17.018 17.391 1.00 32.28 280 LEU A C 1
ATOM 2243 O O . LEU A 1 280 ? 15.201 15.936 17.507 1.00 32.28 280 LEU A O 1
ATOM 2247 N N . THR A 1 281 ? 15.123 18.100 18.001 1.00 33.84 281 THR A N 1
ATOM 2248 C CA . THR A 1 281 ? 16.275 18.002 18.923 1.00 33.84 281 THR A CA 1
ATOM 2249 C C . THR A 1 281 ? 15.856 18.168 20.383 1.00 33.84 281 THR A C 1
ATOM 2251 O O . THR A 1 281 ? 15.726 19.306 20.843 1.00 33.84 281 THR A O 1
ATOM 2254 N N . PRO A 1 282 ? 15.685 17.076 21.149 1.00 35.53 282 PRO A N 1
ATOM 2255 C CA . PRO A 1 282 ? 15.738 17.140 22.595 1.00 35.53 282 PRO A CA 1
ATOM 2256 C C . PRO A 1 282 ? 17.188 17.050 23.081 1.00 35.53 282 PRO A C 1
ATOM 2258 O O . PRO A 1 282 ? 18.029 16.332 22.540 1.00 35.53 282 PRO A O 1
ATOM 2261 N N . ALA A 1 283 ? 17.459 17.829 24.121 1.00 34.00 283 ALA A N 1
ATOM 2262 C CA . ALA A 1 283 ? 18.660 17.745 24.921 1.00 34.00 283 ALA A CA 1
ATOM 2263 C C . ALA A 1 283 ? 18.566 16.586 25.927 1.00 34.00 283 ALA A C 1
ATOM 2265 O O . ALA A 1 283 ? 17.504 16.330 26.487 1.00 34.00 283 ALA A O 1
ATOM 2266 N N . SER A 1 284 ? 19.745 16.055 26.249 1.00 34.59 284 SER A N 1
ATOM 2267 C CA . SER A 1 284 ? 20.128 15.390 27.499 1.00 34.59 284 SER A CA 1
ATOM 2268 C C . SER A 1 284 ? 19.894 13.885 27.660 1.00 34.59 284 SER A C 1
ATOM 2270 O O . SER A 1 284 ? 18.785 13.368 27.591 1.00 34.59 284 SER A O 1
ATOM 2272 N N . ASP A 1 285 ? 21.011 13.251 28.026 1.00 37.38 285 ASP A N 1
ATOM 2273 C CA . ASP A 1 285 ? 21.185 11.935 28.631 1.00 37.38 285 ASP A CA 1
ATOM 2274 C C . ASP A 1 285 ? 20.272 11.686 29.843 1.00 37.38 285 ASP A C 1
ATOM 2276 O O . ASP A 1 285 ? 20.138 12.568 30.694 1.00 37.38 285 ASP A O 1
ATOM 2280 N N . GLN A 1 286 ? 19.774 10.449 29.981 1.00 33.50 286 GLN A N 1
ATOM 2281 C CA . GLN A 1 286 ? 19.962 9.605 31.175 1.00 33.50 286 GLN A CA 1
ATOM 2282 C C . GLN A 1 286 ? 19.521 8.148 30.921 1.00 33.50 286 GLN A C 1
ATOM 2284 O O . GLN A 1 286 ? 18.470 7.878 30.350 1.00 33.50 286 GLN A O 1
ATOM 2289 N N . ALA A 1 287 ? 20.359 7.203 31.352 1.00 41.44 287 ALA A N 1
ATOM 2290 C CA . ALA A 1 287 ? 20.234 5.763 31.125 1.00 41.44 287 ALA A CA 1
ATOM 2291 C C . ALA A 1 287 ? 19.415 5.050 32.213 1.00 41.44 287 ALA A C 1
ATOM 2293 O O . ALA A 1 287 ? 19.654 5.316 33.391 1.00 41.44 287 ALA A O 1
ATOM 2294 N N . GLN A 1 288 ? 18.567 4.073 31.839 1.00 31.05 288 GLN A N 1
ATOM 2295 C CA . GLN A 1 288 ? 18.067 3.020 32.744 1.00 31.05 288 GLN A CA 1
ATOM 2296 C C . GLN A 1 288 ? 17.837 1.641 32.076 1.00 31.05 288 GLN A C 1
ATOM 2298 O O . GLN A 1 288 ? 17.698 1.498 30.866 1.00 31.05 288 GLN A O 1
ATOM 2303 N N . THR A 1 289 ? 17.874 0.647 32.965 1.00 31.23 289 THR A N 1
ATOM 2304 C CA . THR A 1 289 ? 18.137 -0.809 32.928 1.00 31.23 289 THR A CA 1
ATOM 2305 C C . THR A 1 289 ? 16.913 -1.673 32.501 1.00 31.23 289 THR A C 1
ATOM 2307 O O . THR A 1 289 ? 15.790 -1.180 32.577 1.00 31.23 289 THR A O 1
ATOM 2310 N N . PRO A 1 290 ? 17.062 -2.956 32.076 1.00 35.69 290 PRO A N 1
ATOM 2311 C CA . PRO A 1 290 ? 16.035 -3.696 31.322 1.00 35.69 290 PRO A CA 1
ATOM 2312 C C . PRO A 1 290 ? 15.010 -4.486 32.170 1.00 35.69 290 PRO A C 1
ATOM 2314 O O . PRO A 1 290 ? 15.346 -5.067 33.202 1.00 35.69 290 PRO A O 1
ATOM 2317 N N . LEU A 1 291 ? 13.763 -4.550 31.674 1.00 34.72 291 LEU A N 1
ATOM 2318 C CA . LEU A 1 291 ? 12.590 -5.241 32.242 1.00 34.72 291 LEU A CA 1
ATOM 2319 C C . LEU A 1 291 ? 12.412 -6.679 31.706 1.00 34.72 291 LEU A C 1
ATOM 2321 O O . LEU A 1 291 ? 12.621 -6.949 30.525 1.00 34.72 291 LEU A O 1
ATOM 2325 N N . ALA A 1 292 ? 11.970 -7.585 32.585 1.00 37.72 292 ALA A N 1
ATOM 2326 C CA . ALA A 1 292 ? 11.688 -8.997 32.317 1.00 37.72 292 ALA A CA 1
ATOM 2327 C C . ALA A 1 292 ? 10.246 -9.248 31.814 1.00 37.72 292 ALA A C 1
ATOM 2329 O O . ALA A 1 292 ? 9.292 -8.627 32.283 1.00 37.72 292 ALA A O 1
ATOM 2330 N N . LEU A 1 293 ? 10.091 -10.206 30.890 1.00 45.62 293 LEU A N 1
ATOM 2331 C CA . LEU A 1 293 ? 8.819 -10.665 30.313 1.00 45.62 293 LEU A CA 1
ATOM 2332 C C . LEU A 1 293 ? 7.946 -11.432 31.325 1.00 45.62 293 LEU A C 1
ATOM 2334 O O . LEU A 1 293 ? 8.286 -12.554 31.681 1.00 45.62 293 LEU A O 1
ATOM 2338 N N . THR A 1 294 ? 6.771 -10.905 31.685 1.00 43.28 294 THR A N 1
ATOM 2339 C CA . THR A 1 294 ? 5.608 -11.703 32.141 1.00 43.28 294 THR A CA 1
ATOM 2340 C C . THR A 1 294 ? 4.300 -10.974 31.800 1.00 43.28 294 THR A C 1
ATOM 2342 O O . THR A 1 294 ? 3.769 -10.201 32.588 1.00 43.28 294 THR A O 1
ATOM 2345 N N . SER A 1 295 ? 3.764 -11.198 30.595 1.00 47.12 295 SER A N 1
ATOM 2346 C CA . SER A 1 295 ? 2.454 -10.668 30.178 1.00 47.12 295 SER A CA 1
ATOM 2347 C C . SER A 1 295 ? 1.411 -11.786 30.122 1.00 47.12 295 SER A C 1
ATOM 2349 O O . SER A 1 295 ? 1.043 -12.269 29.056 1.00 47.12 295 SER A O 1
ATOM 2351 N N . THR A 1 296 ? 0.940 -12.229 31.288 1.00 55.50 296 THR A N 1
ATOM 2352 C CA . THR A 1 296 ? -0.307 -13.012 31.419 1.00 55.50 296 THR A CA 1
ATOM 2353 C C . THR A 1 296 ? -1.310 -12.323 32.346 1.00 55.50 296 THR A C 1
ATOM 2355 O O . THR A 1 296 ? -2.253 -12.946 32.818 1.00 55.50 296 THR A O 1
ATOM 2358 N N . GLY A 1 297 ? -1.146 -11.021 32.606 1.00 69.50 297 GLY A N 1
ATOM 2359 C CA . GLY A 1 297 ? -1.892 -10.295 33.643 1.00 69.50 297 GLY A CA 1
ATOM 2360 C C . GLY A 1 297 ? -3.413 -10.189 33.455 1.00 69.50 297 GLY A C 1
ATOM 2361 O O . GLY A 1 297 ? -4.079 -9.650 34.331 1.00 69.50 297 GLY A O 1
ATOM 2362 N N . ARG A 1 298 ? -3.982 -10.675 32.343 1.00 87.81 298 ARG A N 1
ATOM 2363 C CA . ARG A 1 298 ? -5.414 -10.528 32.035 1.00 87.81 298 ARG A CA 1
ATOM 2364 C C . ARG A 1 298 ? -6.294 -11.672 32.549 1.00 87.81 298 ARG A C 1
ATOM 2366 O O . ARG A 1 298 ? -7.469 -11.437 32.806 1.00 87.81 298 ARG A O 1
ATOM 2373 N N . TYR A 1 299 ? -5.742 -12.875 32.728 1.00 94.81 299 TYR A N 1
ATOM 2374 C CA . TYR A 1 299 ? -6.497 -14.055 33.159 1.00 94.81 299 TYR A CA 1
ATOM 2375 C C . TYR A 1 299 ? -5.766 -14.811 34.273 1.00 94.81 299 TYR A C 1
ATOM 2377 O O . TYR A 1 299 ? -4.544 -14.966 34.201 1.00 94.81 299 TYR A O 1
ATOM 2385 N N . PRO A 1 300 ? -6.478 -15.319 35.296 1.00 96.12 300 PRO A N 1
ATOM 2386 C CA . PRO A 1 300 ? -5.857 -16.167 36.304 1.00 96.12 300 PRO A CA 1
ATOM 2387 C C . PRO A 1 300 ? -5.445 -17.530 35.700 1.00 96.12 300 PRO A C 1
ATOM 2389 O O . PRO A 1 300 ? -6.100 -17.997 34.768 1.00 96.12 300 PRO A O 1
ATOM 2392 N N . PRO A 1 301 ? -4.414 -18.213 36.241 1.00 95.31 301 PRO A N 1
ATOM 2393 C CA . PRO A 1 301 ? -3.897 -19.483 35.703 1.00 95.31 301 PRO A CA 1
ATOM 2394 C C . PRO A 1 301 ? -4.949 -20.583 35.467 1.00 95.31 301 PRO A C 1
ATOM 2396 O O . PRO A 1 301 ? -4.871 -21.302 34.473 1.00 95.31 301 PRO A O 1
ATOM 2399 N N . GLY A 1 302 ? -5.961 -20.673 36.337 1.00 96.00 302 GLY A N 1
ATOM 2400 C CA . GLY A 1 302 ? -7.058 -21.645 36.242 1.00 96.00 302 GLY A CA 1
ATOM 2401 C C . GLY A 1 302 ? -8.230 -21.228 35.344 1.00 96.00 302 GLY A C 1
ATOM 2402 O O . GLY A 1 302 ? -9.242 -21.922 35.321 1.00 96.00 302 GLY A O 1
ATOM 2403 N N . HIS A 1 303 ? -8.147 -20.092 34.644 1.00 97.31 303 HIS A N 1
ATOM 2404 C CA . HIS A 1 303 ? -9.208 -19.662 33.733 1.00 97.31 303 HIS A CA 1
ATOM 2405 C C . HIS A 1 303 ? -9.272 -20.589 32.504 1.00 97.31 303 HIS A C 1
ATOM 2407 O O . HIS A 1 303 ? -8.217 -20.873 31.928 1.00 97.31 303 HIS A O 1
ATOM 2413 N N . PRO A 1 304 ? -10.461 -21.056 32.076 1.00 98.00 304 PRO A N 1
ATOM 2414 C CA . PRO A 1 304 ? -10.582 -21.913 30.902 1.00 98.00 304 PRO A CA 1
ATOM 2415 C C . PRO A 1 304 ? -10.153 -21.186 29.623 1.00 98.00 304 PRO A C 1
ATOM 2417 O O . PRO A 1 304 ? -10.714 -20.155 29.263 1.00 98.00 304 PRO A O 1
ATOM 2420 N N . LEU A 1 305 ? -9.212 -21.761 28.872 1.00 97.75 305 LEU A N 1
ATOM 2421 C CA . LEU A 1 305 ? -8.716 -21.197 27.609 1.00 97.75 305 LEU A CA 1
ATOM 2422 C C . LEU A 1 305 ? -9.819 -21.013 26.564 1.00 97.75 305 LEU A C 1
ATOM 2424 O O . LEU A 1 305 ? -9.761 -20.087 25.761 1.00 97.75 305 LEU A O 1
ATOM 2428 N N . ARG A 1 306 ? -10.846 -21.870 26.586 1.00 97.62 306 ARG A N 1
ATOM 2429 C CA . ARG A 1 306 ? -11.993 -21.765 25.674 1.00 97.62 306 ARG A CA 1
ATOM 2430 C C . ARG A 1 306 ? -12.830 -20.498 25.884 1.00 97.62 306 ARG A C 1
ATOM 2432 O O . ARG A 1 306 ? -13.554 -20.111 24.972 1.00 97.62 306 ARG A O 1
ATOM 2439 N N . GLU A 1 307 ? -12.731 -19.868 27.054 1.00 97.44 307 GLU A N 1
ATOM 2440 C CA . GLU A 1 307 ? -13.445 -18.633 27.408 1.00 97.44 307 GLU A CA 1
ATOM 2441 C C . GLU A 1 307 ? -12.624 -17.368 27.110 1.00 97.44 307 GLU A C 1
ATOM 2443 O O . GLU A 1 307 ? -13.165 -16.263 27.146 1.00 97.44 307 GLU A O 1
ATOM 2448 N N . CYS A 1 308 ? -11.341 -17.506 26.751 1.00 96.81 308 CYS A N 1
ATOM 2449 C CA . CYS A 1 308 ? -10.506 -16.373 26.363 1.00 96.81 308 CYS A CA 1
ATOM 2450 C C . CYS A 1 308 ? -10.988 -15.762 25.036 1.00 96.81 308 CYS A C 1
ATOM 2452 O O . CYS A 1 308 ? -11.074 -16.444 24.007 1.00 96.81 308 CYS A O 1
ATOM 2454 N N . VAL A 1 309 ? -11.246 -14.450 25.039 1.00 95.94 309 VAL A N 1
ATOM 2455 C CA . VAL A 1 309 ? -11.743 -13.714 23.858 1.00 95.94 309 VAL A CA 1
ATOM 2456 C C . VAL A 1 309 ? -10.739 -13.710 22.706 1.00 95.94 309 VAL A C 1
ATOM 2458 O O . VAL A 1 309 ? -11.123 -13.655 21.540 1.00 95.94 309 VAL A O 1
ATOM 2461 N N . GLU A 1 310 ? -9.454 -13.833 23.030 1.00 94.00 310 GLU A N 1
ATOM 2462 C CA . GLU A 1 310 ? -8.339 -13.930 22.092 1.00 94.00 310 GLU A CA 1
ATOM 2463 C C . GLU A 1 310 ? -8.501 -15.134 21.144 1.00 94.00 310 GLU A C 1
ATOM 2465 O O . GLU A 1 310 ? -8.086 -15.071 19.990 1.00 94.00 310 GLU A O 1
ATOM 2470 N N . GLY A 1 311 ? -9.190 -16.203 21.573 1.00 92.00 311 GLY A N 1
ATOM 2471 C CA . GLY A 1 311 ? -9.506 -17.349 20.713 1.00 92.00 311 GLY A CA 1
ATOM 2472 C C . GLY A 1 311 ? -10.442 -17.005 19.544 1.00 92.00 311 GLY A C 1
ATOM 2473 O O . GLY A 1 311 ? -10.342 -17.580 18.464 1.00 92.00 311 GLY A O 1
ATOM 2474 N N . SER A 1 312 ? -11.311 -16.005 19.714 1.00 88.94 312 SER A N 1
ATOM 2475 C CA . SER A 1 312 ? -12.225 -15.543 18.656 1.00 88.94 312 SER A CA 1
ATOM 2476 C C . SER A 1 312 ? -11.568 -14.561 17.678 1.00 88.94 312 SER A C 1
ATOM 2478 O O . SER A 1 312 ? -12.119 -14.276 16.613 1.00 88.94 312 SER A O 1
ATOM 2480 N N . MET A 1 313 ? -10.380 -14.045 18.005 1.00 85.62 313 MET A N 1
ATOM 2481 C CA . MET A 1 313 ? -9.640 -13.119 17.154 1.00 85.62 313 MET A CA 1
ATOM 2482 C C . MET A 1 313 ? -8.789 -13.913 16.163 1.00 85.62 313 MET A C 1
ATOM 2484 O O . MET A 1 313 ? -7.656 -14.292 16.446 1.00 85.62 313 MET A O 1
ATOM 2488 N N . SER A 1 314 ? -9.337 -14.174 14.973 1.00 78.31 314 SER A N 1
ATOM 2489 C CA . SER A 1 314 ? -8.677 -14.984 13.929 1.00 78.31 314 SER A CA 1
ATOM 2490 C C . SER A 1 314 ? -7.252 -14.531 13.557 1.00 78.31 314 SER A C 1
ATOM 2492 O O . SER A 1 314 ? -6.449 -15.347 13.100 1.00 78.31 314 SER A O 1
ATOM 2494 N N . TYR A 1 315 ? -6.936 -13.255 13.779 1.00 78.12 315 TYR A N 1
ATOM 2495 C CA . TYR A 1 315 ? -5.654 -12.616 13.486 1.00 78.12 315 TYR A CA 1
ATOM 2496 C C . TYR A 1 315 ? -4.689 -12.549 14.681 1.00 78.12 315 TYR A C 1
ATOM 2498 O O . TYR A 1 315 ? -3.516 -12.246 14.478 1.00 78.12 315 TYR A O 1
ATOM 2506 N N . ASP A 1 316 ? -5.130 -12.832 15.910 1.00 85.12 316 ASP A N 1
ATOM 2507 C CA . ASP A 1 316 ? -4.235 -12.832 17.067 1.00 85.12 316 ASP A CA 1
ATOM 2508 C C . ASP A 1 316 ? -3.376 -14.108 17.051 1.00 85.12 316 ASP A C 1
ATOM 2510 O O . ASP A 1 316 ? -3.860 -15.231 17.230 1.00 85.12 316 ASP A O 1
ATOM 2514 N N . THR A 1 317 ? -2.081 -13.946 16.776 1.00 87.62 317 THR A N 1
ATOM 2515 C CA . THR A 1 317 ? -1.098 -15.039 16.741 1.00 87.62 317 THR A CA 1
ATOM 2516 C C . THR A 1 317 ? -0.361 -15.219 18.064 1.00 87.62 317 THR A C 1
ATOM 2518 O O . THR A 1 317 ? 0.613 -15.972 18.110 1.00 87.62 317 THR A O 1
ATOM 2521 N N . SER A 1 318 ? -0.775 -14.530 19.131 1.00 93.56 318 SER A N 1
ATOM 2522 C CA . SER A 1 318 ? -0.168 -14.688 20.447 1.00 93.56 318 SER A CA 1
ATOM 2523 C C . SER A 1 318 ? -0.273 -16.141 20.930 1.00 93.56 318 SER A C 1
ATOM 2525 O O . SER A 1 318 ? -1.210 -16.861 20.561 1.00 93.56 318 SER A O 1
ATOM 2527 N N . PRO A 1 319 ? 0.659 -16.600 21.786 1.00 95.44 319 PRO A N 1
ATOM 2528 C CA . PRO A 1 319 ? 0.585 -17.941 22.356 1.00 95.44 319 PRO A CA 1
ATOM 2529 C C . PRO A 1 319 ? -0.767 -18.227 23.023 1.00 95.44 319 PRO A C 1
ATOM 2531 O O . PRO A 1 319 ? -1.319 -19.315 22.853 1.00 95.44 319 PRO A O 1
ATOM 2534 N N . LEU A 1 320 ? -1.334 -17.234 23.719 1.00 96.12 320 LEU A N 1
ATOM 2535 C CA . LEU A 1 320 ? -2.643 -17.344 24.359 1.00 96.12 320 LEU A CA 1
ATOM 2536 C C . LEU A 1 320 ? -3.762 -17.542 23.329 1.00 96.12 320 LEU A C 1
ATOM 2538 O O . LEU A 1 320 ? -4.542 -18.477 23.464 1.00 96.12 320 LEU A O 1
ATOM 2542 N N . ALA A 1 321 ? -3.809 -16.724 22.274 1.00 95.38 321 ALA A N 1
ATOM 2543 C CA . ALA A 1 321 ? -4.820 -16.834 21.224 1.00 95.38 321 ALA A CA 1
ATOM 2544 C C . ALA A 1 321 ? -4.754 -18.167 20.466 1.00 95.38 321 ALA A C 1
ATOM 2546 O O . ALA A 1 321 ? -5.785 -18.755 20.134 1.00 95.38 321 ALA A O 1
ATOM 2547 N N . ARG A 1 322 ? -3.542 -18.676 20.204 1.00 96.56 322 ARG A N 1
ATOM 2548 C CA . ARG A 1 322 ? -3.335 -19.998 19.590 1.00 96.56 322 ARG A CA 1
ATOM 2549 C C . ARG A 1 322 ? -3.862 -21.121 20.485 1.00 96.56 322 ARG A C 1
ATOM 2551 O O . ARG A 1 322 ? -4.608 -21.976 20.008 1.00 96.56 322 ARG A O 1
ATOM 2558 N N . ALA A 1 323 ? -3.512 -21.096 21.772 1.00 97.19 323 ALA A N 1
ATOM 2559 C CA . ALA A 1 323 ? -3.964 -22.086 22.748 1.00 97.19 323 ALA A CA 1
ATOM 2560 C C . ALA A 1 323 ? -5.486 -22.021 22.975 1.00 97.19 323 ALA A C 1
ATOM 2562 O O . ALA A 1 323 ? -6.146 -23.058 23.005 1.00 97.19 323 ALA A O 1
ATOM 2563 N N . ALA A 1 324 ? -6.057 -20.815 23.049 1.00 97.56 324 ALA A N 1
ATOM 2564 C CA . ALA A 1 324 ? -7.496 -20.589 23.155 1.00 97.56 324 ALA A CA 1
ATOM 2565 C C . ALA A 1 324 ? -8.255 -21.145 21.941 1.00 97.56 324 ALA A C 1
ATOM 2567 O O . ALA A 1 324 ? -9.213 -21.897 22.111 1.00 97.56 324 ALA A O 1
ATOM 2568 N N . ARG A 1 325 ? -7.783 -20.876 20.713 1.00 97.56 325 ARG A N 1
ATOM 2569 C CA . ARG A 1 325 ? -8.359 -21.452 19.483 1.00 97.56 325 ARG A CA 1
ATOM 2570 C C . ARG A 1 325 ? -8.319 -22.973 19.472 1.00 97.56 325 ARG A C 1
ATOM 2572 O O . ARG A 1 325 ? -9.290 -23.602 19.063 1.00 97.56 325 ARG A O 1
ATOM 2579 N N . PHE A 1 326 ? -7.213 -23.567 19.919 1.00 97.31 326 PHE A N 1
ATOM 2580 C CA . PHE A 1 326 ? -7.108 -25.019 20.033 1.00 97.31 326 PHE A CA 1
ATOM 2581 C C . PHE A 1 326 ? -8.136 -25.580 21.023 1.00 97.31 326 PHE A C 1
ATOM 2583 O O . PHE A 1 326 ? -8.859 -26.513 20.682 1.00 97.31 326 PHE A O 1
ATOM 2590 N N . ALA A 1 327 ? -8.269 -24.962 22.200 1.00 97.88 327 ALA A N 1
ATOM 2591 C CA . ALA A 1 327 ? -9.233 -25.364 23.225 1.00 97.88 327 ALA A CA 1
ATOM 2592 C C . ALA A 1 327 ? -10.709 -25.190 22.804 1.00 97.88 327 ALA A C 1
ATOM 2594 O O . ALA A 1 327 ? -11.584 -25.840 23.369 1.00 97.88 327 ALA A O 1
ATOM 2595 N N . GLN A 1 328 ? -11.000 -24.332 21.820 1.00 97.69 328 GLN A N 1
ATOM 2596 C CA . GLN A 1 328 ? -12.349 -24.109 21.277 1.00 97.69 328 GLN A CA 1
ATOM 2597 C C . GLN A 1 328 ? -12.754 -25.114 20.188 1.00 97.69 328 GLN A C 1
ATOM 2599 O O . GLN A 1 328 ? -13.894 -25.084 19.720 1.00 97.69 328 GLN A O 1
ATOM 2604 N N . ARG A 1 329 ? -11.851 -26.002 19.753 1.00 96.94 329 ARG A N 1
ATOM 2605 C CA . ARG A 1 329 ? -12.179 -27.002 18.732 1.00 96.94 329 ARG A CA 1
ATOM 2606 C C . ARG A 1 329 ? -13.212 -28.009 19.258 1.00 96.94 329 ARG A C 1
ATOM 2608 O O . ARG A 1 329 ? -13.128 -28.382 20.427 1.00 96.94 329 ARG A O 1
ATOM 2615 N N . PRO A 1 330 ? -14.125 -28.523 18.408 1.00 97.38 330 PRO A N 1
ATOM 2616 C CA . PRO A 1 330 ? -15.145 -29.488 18.828 1.00 97.38 330 PRO A CA 1
ATOM 2617 C C . PRO A 1 330 ? -14.576 -30.730 19.526 1.00 97.38 330 PRO A C 1
ATOM 2619 O O . PRO A 1 330 ? -15.163 -31.211 20.488 1.00 97.38 330 PRO A O 1
ATOM 2622 N N . ASP A 1 331 ? -13.412 -31.211 19.079 1.00 97.38 331 ASP A N 1
ATOM 2623 C CA . ASP A 1 331 ? -12.717 -32.373 19.643 1.00 97.38 331 ASP A CA 1
ATOM 2624 C C . ASP A 1 331 ? -12.003 -32.092 20.977 1.00 97.38 331 ASP A C 1
ATOM 2626 O O . ASP A 1 331 ? -11.531 -33.017 21.629 1.00 97.38 331 ASP A O 1
ATOM 2630 N N . GLN A 1 332 ? -11.927 -30.826 21.392 1.00 97.69 332 GLN A N 1
ATOM 2631 C CA . GLN A 1 332 ? -11.242 -30.386 22.610 1.00 97.69 332 GLN A CA 1
ATOM 2632 C C . GLN A 1 332 ? -12.200 -29.866 23.689 1.00 97.69 332 GLN A C 1
ATOM 2634 O O . GLN A 1 332 ? -11.749 -29.537 24.784 1.00 97.69 332 GLN A O 1
ATOM 2639 N N . LEU A 1 333 ? -13.512 -29.812 23.423 1.00 94.88 333 LEU A N 1
ATOM 2640 C CA . LEU A 1 333 ? -14.491 -29.209 24.338 1.00 94.88 333 LEU A CA 1
ATOM 2641 C C . LEU A 1 333 ? -14.606 -29.938 25.686 1.00 94.88 333 LEU A C 1
ATOM 2643 O O . LEU A 1 333 ? -14.892 -29.298 26.700 1.00 94.88 333 LEU A O 1
ATOM 2647 N N . GLU A 1 334 ? -14.368 -31.251 25.706 1.00 97.38 334 GLU A N 1
ATOM 2648 C CA . GLU A 1 334 ? -14.410 -32.074 26.924 1.00 97.38 334 GLU A CA 1
ATOM 2649 C C . GLU A 1 334 ? -13.120 -31.979 27.756 1.00 97.38 334 GLU A C 1
ATOM 2651 O O . GLU A 1 334 ? -13.115 -32.326 28.938 1.00 97.38 334 GLU A O 1
ATOM 2656 N N . THR A 1 335 ? -12.034 -31.460 27.176 1.00 97.81 335 THR A N 1
ATOM 2657 C CA . THR A 1 335 ? -10.743 -31.325 27.855 1.00 97.81 335 THR A CA 1
ATOM 2658 C C . THR A 1 335 ? -10.660 -29.981 28.577 1.00 97.81 335 THR A C 1
ATOM 2660 O O . THR A 1 335 ? -10.878 -28.913 28.003 1.00 97.81 335 THR A O 1
ATOM 2663 N N . ALA A 1 336 ? -10.317 -30.012 29.865 1.00 97.50 336 ALA A N 1
ATOM 2664 C CA . ALA A 1 336 ? -10.194 -28.815 30.696 1.00 97.50 336 ALA A CA 1
ATOM 2665 C C . ALA A 1 336 ? -8.852 -28.090 30.470 1.00 97.50 336 ALA A C 1
ATOM 2667 O O . ALA A 1 336 ? -7.950 -28.130 31.304 1.00 97.50 336 ALA A O 1
ATOM 2668 N N . TRP A 1 337 ? -8.721 -27.420 29.325 1.00 97.94 337 TRP A N 1
ATOM 2669 C CA . TRP A 1 337 ? -7.572 -26.566 29.029 1.00 97.94 337 TRP A CA 1
ATOM 2670 C C . TRP A 1 337 ? -7.685 -25.222 29.759 1.00 97.94 337 TRP A C 1
ATOM 2672 O O . TRP A 1 337 ? -8.568 -24.421 29.459 1.00 97.94 337 TRP A O 1
ATOM 2682 N N . ASN A 1 338 ? -6.762 -24.958 30.682 1.00 98.19 338 ASN A N 1
ATOM 2683 C CA . ASN A 1 338 ? -6.655 -23.684 31.417 1.00 98.19 338 ASN A CA 1
ATOM 2684 C C . ASN A 1 338 ? -5.475 -22.824 30.940 1.00 98.19 338 ASN A C 1
ATOM 2686 O O . ASN A 1 338 ? -4.549 -23.349 30.324 1.00 98.19 338 ASN A O 1
ATOM 2690 N N . VAL A 1 339 ? -5.476 -21.525 31.260 1.00 97.19 339 VAL A N 1
ATOM 2691 C CA . VAL A 1 339 ? -4.452 -20.543 30.840 1.00 97.19 339 VAL A CA 1
ATOM 2692 C C . VAL A 1 339 ? -3.022 -20.978 31.174 1.00 97.19 339 VAL A C 1
ATOM 2694 O O . VAL A 1 339 ? -2.114 -20.752 30.373 1.00 97.19 339 VAL A O 1
ATOM 2697 N N . GLU A 1 340 ? -2.796 -21.664 32.292 1.00 97.00 340 GLU A N 1
ATOM 2698 C CA . GLU A 1 340 ? -1.477 -22.215 32.645 1.00 97.00 340 GLU A CA 1
ATOM 2699 C C . GLU A 1 340 ? -0.927 -23.242 31.634 1.00 97.00 340 GLU A C 1
ATOM 2701 O O . GLU A 1 340 ? 0.287 -23.373 31.481 1.00 97.00 340 GLU A O 1
ATOM 2706 N N . HIS A 1 341 ? -1.797 -23.903 30.864 1.00 97.81 341 HIS A N 1
ATOM 2707 C CA . HIS A 1 341 ? -1.413 -24.866 29.828 1.00 97.81 341 HIS A CA 1
ATOM 2708 C C . HIS A 1 341 ? -0.982 -24.206 28.510 1.00 97.81 341 HIS A C 1
ATOM 2710 O O . HIS A 1 341 ? -0.589 -24.907 27.578 1.00 97.81 341 HIS A O 1
ATOM 2716 N N . THR A 1 342 ? -1.029 -22.871 28.407 1.00 96.56 342 THR A N 1
ATOM 2717 C CA . THR A 1 342 ? -0.715 -22.137 27.168 1.00 96.56 342 THR A CA 1
ATOM 2718 C C . THR A 1 342 ? 0.655 -22.512 26.603 1.00 96.56 342 THR A C 1
ATOM 2720 O O . THR A 1 342 ? 0.773 -22.773 25.407 1.00 96.56 342 THR A O 1
ATOM 2723 N N . LEU A 1 343 ? 1.694 -22.571 27.444 1.00 95.19 343 LEU A N 1
ATOM 2724 C CA . LEU A 1 343 ? 3.051 -22.894 26.987 1.00 95.19 343 LEU A CA 1
ATOM 2725 C C . LEU A 1 343 ? 3.146 -24.322 26.440 1.00 95.19 343 LEU A C 1
ATOM 2727 O O . LEU A 1 343 ? 3.689 -24.521 25.356 1.00 95.19 343 LEU A O 1
ATOM 2731 N N . PHE A 1 344 ? 2.570 -25.291 27.155 1.00 97.00 344 PHE A N 1
ATOM 2732 C CA . PHE A 1 344 ? 2.540 -26.691 26.732 1.00 97.00 344 PHE A CA 1
ATOM 2733 C C . PHE A 1 344 ? 1.805 -26.860 25.396 1.00 97.00 344 PHE A C 1
ATOM 2735 O O . PHE A 1 344 ? 2.335 -27.467 24.470 1.00 97.00 344 PHE A O 1
ATOM 2742 N N . LEU A 1 345 ? 0.621 -26.257 25.256 1.00 96.50 345 LEU A N 1
ATOM 2743 C CA . LEU A 1 345 ? -0.154 -26.333 24.018 1.00 96.50 345 LEU A CA 1
ATOM 2744 C C . LEU A 1 345 ? 0.589 -25.724 22.830 1.00 96.50 345 LEU A C 1
ATOM 2746 O O . LEU A 1 345 ? 0.568 -26.302 21.750 1.00 96.50 345 LEU A O 1
ATOM 2750 N N . ASN A 1 346 ? 1.281 -24.594 23.007 1.00 96.00 346 ASN A N 1
ATOM 2751 C CA . ASN A 1 346 ? 2.055 -24.008 21.910 1.00 96.00 346 ASN A CA 1
ATOM 2752 C C . ASN A 1 346 ? 3.202 -24.924 21.465 1.00 96.00 346 ASN A C 1
ATOM 2754 O O . ASN A 1 346 ? 3.388 -25.082 20.266 1.00 96.00 346 ASN A O 1
ATOM 2758 N N . GLN A 1 347 ? 3.893 -25.592 22.395 1.00 95.19 347 GLN A N 1
ATOM 2759 C CA . GLN A 1 347 ? 4.932 -26.570 22.048 1.00 95.19 347 GLN A CA 1
ATOM 2760 C C . GLN A 1 347 ? 4.368 -27.741 21.232 1.00 95.19 347 GLN A C 1
ATOM 2762 O O . GLN A 1 347 ? 4.953 -28.120 20.219 1.00 95.19 347 GLN A O 1
ATOM 2767 N N . VAL A 1 348 ? 3.215 -28.285 21.636 1.00 94.62 348 VAL A N 1
ATOM 2768 C CA . VAL A 1 348 ? 2.541 -29.372 20.903 1.00 94.62 348 VAL A CA 1
ATOM 2769 C C . VAL A 1 348 ? 2.101 -28.912 19.511 1.00 94.62 348 VAL A C 1
ATOM 2771 O O . VAL A 1 348 ? 2.296 -29.628 18.532 1.00 94.62 348 VAL A O 1
ATOM 2774 N N . LEU A 1 349 ? 1.535 -27.707 19.405 1.00 94.62 349 LEU A N 1
ATOM 2775 C CA . LEU A 1 349 ? 1.094 -27.135 18.132 1.00 94.62 349 LEU A CA 1
ATOM 2776 C C . LEU A 1 349 ? 2.263 -26.860 17.180 1.00 94.62 349 LEU A C 1
ATOM 2778 O O . LEU A 1 349 ? 2.133 -27.101 15.982 1.00 94.62 349 LEU A O 1
ATOM 2782 N N . ASP A 1 350 ? 3.389 -26.371 17.700 1.00 92.19 350 ASP A N 1
ATOM 2783 C CA . ASP A 1 350 ? 4.595 -26.118 16.910 1.00 92.19 350 ASP A CA 1
ATOM 2784 C C . ASP A 1 350 ? 5.199 -27.432 16.388 1.00 92.19 350 ASP A C 1
ATOM 2786 O O . ASP A 1 350 ? 5.550 -27.517 15.211 1.00 92.19 350 ASP A O 1
ATOM 2790 N N . ALA A 1 351 ? 5.245 -28.479 17.222 1.00 92.44 351 ALA A N 1
ATOM 2791 C CA . ALA A 1 351 ? 5.709 -29.807 16.816 1.00 92.44 351 ALA A CA 1
ATOM 2792 C C . ALA A 1 351 ? 4.814 -30.425 15.726 1.00 92.44 351 ALA A C 1
ATOM 2794 O O . ALA A 1 351 ? 5.312 -30.856 14.689 1.00 92.44 351 ALA A O 1
ATOM 2795 N N . ALA A 1 352 ? 3.490 -30.382 15.904 1.00 89.62 352 ALA A N 1
ATOM 2796 C CA . ALA A 1 352 ? 2.544 -30.898 14.914 1.00 89.62 352 ALA A CA 1
ATOM 2797 C C . ALA A 1 352 ? 2.623 -30.142 13.573 1.00 89.62 352 ALA A C 1
ATOM 2799 O O . ALA A 1 352 ? 2.477 -30.732 12.502 1.00 89.62 352 ALA A O 1
ATOM 2800 N N . GLN A 1 353 ? 2.864 -28.828 13.613 1.00 89.81 353 GLN A N 1
ATOM 2801 C CA . GLN A 1 353 ? 3.037 -28.027 12.403 1.00 89.81 353 GLN A CA 1
ATOM 2802 C C . GLN A 1 353 ? 4.335 -28.380 11.661 1.00 89.81 353 GLN A C 1
ATOM 2804 O O . GLN A 1 353 ? 4.334 -28.391 10.428 1.00 89.81 353 GLN A O 1
ATOM 2809 N N . ALA A 1 354 ? 5.414 -28.679 12.390 1.00 88.19 354 ALA A N 1
ATOM 2810 C CA . ALA A 1 354 ? 6.668 -29.137 11.802 1.00 88.19 354 ALA A CA 1
ATOM 2811 C C . ALA A 1 354 ? 6.484 -30.482 11.076 1.00 88.19 354 ALA A C 1
ATOM 2813 O O . ALA A 1 354 ? 6.810 -30.571 9.893 1.00 88.19 354 ALA A O 1
ATOM 2814 N N . GLU A 1 355 ? 5.850 -31.470 11.716 1.00 90.38 355 GLU A N 1
ATOM 2815 C CA . G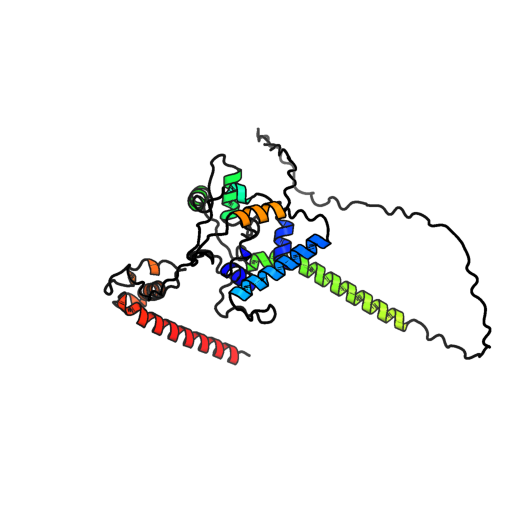LU A 1 355 ? 5.572 -32.783 11.105 1.00 90.38 355 GLU A CA 1
ATOM 2816 C C . GLU A 1 355 ? 4.701 -32.669 9.843 1.00 90.38 355 GLU A C 1
ATOM 2818 O O . GLU A 1 355 ? 4.993 -33.276 8.812 1.00 90.38 355 GLU A O 1
ATOM 2823 N N . TYR A 1 356 ? 3.654 -31.835 9.880 1.00 88.50 356 TYR A N 1
ATOM 2824 C CA . TYR A 1 356 ? 2.801 -31.605 8.710 1.00 88.50 356 TYR A CA 1
ATOM 2825 C C . TYR A 1 356 ? 3.570 -30.955 7.551 1.00 88.50 356 TYR A C 1
ATOM 2827 O O . TYR A 1 356 ? 3.319 -31.262 6.385 1.00 88.50 356 TYR A O 1
ATOM 2835 N N . SER A 1 357 ? 4.518 -30.063 7.860 1.00 84.81 357 SER A N 1
ATOM 2836 C CA . SER A 1 357 ? 5.352 -29.421 6.842 1.00 84.81 357 SER A CA 1
ATOM 2837 C C . SER A 1 357 ? 6.359 -30.378 6.203 1.00 84.81 357 SER A C 1
ATOM 2839 O O . SER A 1 357 ? 6.597 -30.267 5.003 1.00 84.81 357 SER A O 1
ATOM 2841 N N . GLU A 1 358 ? 6.886 -31.344 6.961 1.00 85.81 358 GLU A N 1
ATOM 2842 C CA . GLU A 1 358 ? 7.766 -32.394 6.436 1.00 85.81 358 GLU A CA 1
ATOM 2843 C C . GLU A 1 358 ? 6.996 -33.371 5.538 1.00 85.81 358 GLU A C 1
ATOM 2845 O O . GLU A 1 358 ? 7.440 -33.651 4.427 1.00 85.81 358 GLU A O 1
ATOM 2850 N N . SER A 1 359 ? 5.798 -33.808 5.948 1.00 86.75 359 SER A N 1
ATOM 2851 C CA . SER A 1 359 ? 4.955 -34.698 5.130 1.00 86.75 359 SER A CA 1
ATOM 2852 C C . SER A 1 359 ? 4.579 -34.073 3.784 1.00 86.75 359 SER A C 1
ATOM 2854 O O . SER A 1 359 ? 4.663 -34.732 2.753 1.00 86.75 359 SER A O 1
ATOM 2856 N N . LEU A 1 360 ? 4.205 -32.789 3.775 1.00 82.38 360 LEU A N 1
ATOM 2857 C CA . LEU A 1 360 ? 3.887 -32.058 2.542 1.00 82.38 360 LEU A CA 1
ATOM 2858 C C . LEU A 1 360 ? 5.092 -31.914 1.610 1.00 82.38 360 LEU A C 1
ATOM 2860 O O . LEU A 1 360 ? 4.918 -31.806 0.397 1.00 82.38 360 LEU A O 1
ATOM 2864 N N . PHE A 1 361 ? 6.298 -31.865 2.174 1.00 81.00 361 PHE A N 1
ATOM 2865 C CA . PHE A 1 361 ? 7.529 -31.800 1.400 1.00 81.00 361 PHE A CA 1
ATOM 2866 C C . PHE A 1 361 ? 7.863 -33.164 0.782 1.00 81.00 361 PHE A C 1
ATOM 2868 O O . PHE A 1 361 ? 8.193 -33.222 -0.399 1.00 81.00 361 PHE A O 1
ATOM 2875 N N . GLN A 1 362 ? 7.683 -34.250 1.540 1.00 77.38 362 GLN A N 1
ATOM 2876 C CA . GLN A 1 362 ? 7.877 -35.626 1.072 1.00 77.38 362 GLN A CA 1
ATOM 2877 C C . GLN A 1 362 ? 6.928 -35.973 -0.090 1.00 77.38 362 GLN A C 1
ATOM 2879 O O . GLN A 1 362 ? 7.372 -36.449 -1.131 1.00 77.38 362 GLN A O 1
ATOM 2884 N N . ASP A 1 363 ? 5.639 -35.637 0.043 1.00 79.94 363 ASP A N 1
ATOM 2885 C CA . ASP A 1 363 ? 4.633 -35.869 -1.006 1.00 79.94 363 ASP A CA 1
ATOM 2886 C C . ASP A 1 363 ? 4.916 -35.061 -2.285 1.00 79.94 363 ASP A C 1
ATOM 2888 O O . ASP A 1 363 ? 4.502 -35.443 -3.381 1.00 79.94 363 ASP A O 1
ATOM 2892 N N . PHE A 1 364 ? 5.606 -33.922 -2.161 1.00 73.00 364 PHE A N 1
ATOM 2893 C CA . PHE A 1 364 ? 6.017 -33.114 -3.305 1.00 73.00 364 PHE A CA 1
ATOM 2894 C C . PHE A 1 364 ? 7.254 -33.693 -4.003 1.00 73.00 364 PHE A C 1
ATOM 2896 O O . PHE A 1 364 ? 7.325 -33.634 -5.229 1.00 73.00 364 PHE A O 1
ATOM 2903 N N . GLU A 1 365 ? 8.206 -34.261 -3.256 1.00 72.44 365 GLU A N 1
ATOM 2904 C CA . GLU A 1 365 ? 9.379 -34.940 -3.827 1.00 72.44 365 GLU A CA 1
ATOM 2905 C C . GLU A 1 365 ? 9.005 -36.237 -4.552 1.00 72.44 365 GLU A C 1
ATOM 2907 O O . GLU A 1 365 ? 9.538 -36.488 -5.626 1.00 72.44 365 GLU A O 1
ATOM 2912 N N . ASP A 1 366 ? 8.037 -37.007 -4.050 1.00 67.50 366 ASP A N 1
ATOM 2913 C CA . ASP A 1 366 ? 7.570 -38.231 -4.724 1.00 67.50 366 ASP A CA 1
ATOM 2914 C C . ASP A 1 366 ? 6.787 -37.950 -6.027 1.00 67.50 366 ASP A C 1
ATOM 2916 O O . ASP A 1 366 ? 6.541 -38.856 -6.828 1.00 67.50 366 ASP A O 1
ATOM 2920 N N . TYR A 1 367 ? 6.388 -36.694 -6.256 1.00 65.94 367 TYR A N 1
ATOM 2921 C CA . TYR A 1 367 ? 5.646 -36.266 -7.445 1.00 65.94 367 TYR A CA 1
ATOM 2922 C C . TYR A 1 367 ? 6.536 -35.669 -8.555 1.00 65.94 367 TYR A C 1
ATOM 2924 O O . TYR A 1 367 ? 6.038 -35.417 -9.659 1.00 65.94 367 TYR A O 1
ATOM 2932 N N . VAL A 1 368 ? 7.825 -35.422 -8.287 1.00 60.62 368 VAL A N 1
ATOM 2933 C CA . VAL A 1 368 ? 8.809 -34.832 -9.222 1.00 60.62 368 VAL A CA 1
ATOM 2934 C C . VAL A 1 368 ? 9.798 -35.889 -9.687 1.00 60.62 368 VAL A C 1
ATOM 2936 O O . VAL A 1 368 ? 10.038 -35.941 -10.918 1.00 60.62 368 VAL A O 1
#

Secondary structure (DSSP, 8-state):
-TTT-TTGGGSHHHHHHHHHTT--HHHHHHHHHHHB----SSHHHHHHHHHHHHHHHHHHHHHH-TT--TTT----TT--TT----TT---GGGGSTT--PPPPEEGGGGGTTBSS---GGG--HHHHHHHHHHH-SS--EETTTHHHHHHHH------GGGSHHHHHHHHHHHHHHHHHHHHHHHHHHHHHHHHHHHHS-----------------PPPP-----------------------------------------------HHHHHHHHHTT---------PPPP----TTS-TTSBGGG-GGGG-TT--SHHHHHHHHHTSGGGTTS--BGGGHHHHHHHHHHHHHHHHHHHHHHHHTT-

Radius of gyration: 31.97 Å; chains: 1; bounding box: 89×68×96 Å

Foldseek 3Di:
DCLLCVCCCLFLVNLLLCVLLVNALVLSLLVCVVWFDPPDPDPVVSVVVSVVSNVSSVVSNCVVPVPDDPVPDDNDPPDDQQPPDCPPPDGPCPPPPPDDDDDWDWLLCSCVRTPHQDDDLRDFLSSVLNVVSVVDPDTDTPPVCSVVSCVVVPGDDDDSCNGSNNVSCVSVVVVVVVVVVVVVVVVVVVVVVVVVVVPPPPPPPPPDDDDDDDDDDDDDDDDDDDDDPDDDDDPDDDDDDDDDDDDDDDDDDDDPDDPDPPPPPPDDPVVVVVVVVVPPDDDDDDDDDDDDDDPPVPDDQQAALCPDPLCVVPPNPDLSNQQSVVCVDPVNVPPRHGNNCSVVVVVVVVVVVVVVVVVVVVVVVVVD

Sequence (368 aa):
MLVLLPNWFKNKALCARFLNNNLKANVHFAILEEHRHLQFGSDHERERARKLLADEYRTTMRKVWPEWNRKQHTVPANWNSQAIGMDGFLPDDVSDTDYRTVPNVLIRDLAVGVKKMPEGASAADLTRAVLFALQNEQEFRFPEDLPTVLDFIGHTRLTADHTDRALIRTYTHPKRVVYVANQVARQQSNEDSKANKVLTPQRMESHLGHDRITSQTVTPLRNDSPSIVGDQQAWGQSLAQNAPQNTGAVQGVGTVTIKTESTQVDRSMEEMENLIREHLTPASDQAQTPLALTSTGRYPPGHPLRECVEGSMSYDTSPLARAARFAQRPDQLETAWNVEHTLFLNQVLDAAQAEYSESLFQDFEDYV

=== Feature glossary ===
The record interleaves many kinds of information about one protein. Here is each kind framed as the question it answers.

Q: What does the local fold look like, residue by residue?
A: A 3Di character summarizes, for each residue, the relative orientation of the Cα frame of its nearest spatial neighbor. Because it encodes fold topology rather than chemistry, 3Di alignments detect remote structural similarity that sequence alignment misses.

Q: Which residues are in helices, strands, or loops?
A: Secondary structure is the local, repeating backbone conformation. DSSP classifies it into eight states by reading the hydrogen-bond network: three helix types (H, G, I), two β types (E, B), two non-regular types (T, S), and unstructured coil (-).

Q: How big and how compact is the whole molecule?
A: Three whole-structure scalars: the radius of gyration (RMS distance of Cα from centroid, in Å), the count of Cα–Cα contacts (pairs closer than 8 Å and separated by more than four residues in sequence — i.e. tertiary, not local, contacts), and the bounding-box dimensions. Together they distinguish compact globular folds from extended fibres or disordered chains.

Q: How confident is the AlphaFold model at each residue?
A: For AlphaFold models, the B-factor field carries pLDDT — the model's own estimate of local accuracy on a 0–100 scale. Regions with pLDDT<50 should be treated as essentially unmodeled; they often correspond to intrinsically disordered segments.

Q: What family and function is it annotated with?
A: Functional annotations link the protein to curated databases. InterPro entries identify conserved domains and families by matching the sequence against member-database signatures (Pfam, PROSITE, CDD, …). Gene Ontology (GO) terms describe molecular function, biological process, and cellular component in a controlled vocabulary. CATH places the structure in a hierarchical fold classification (Class/Architecture/Topology/Homologous-superfamily). The organism is the source species.

Q: What known structures does this most resemble?
A: Nearest PDB neighbors are the top structural matches found by Foldseek when searching this structure against the entire Protein Data Bank. Each hit reports a TM-score (0 to 1; >0.5 almost always implies the same fold) and an E-value. These are *structural* homologs — they may share no detectable sequence similarity.

Q: Which residues are buried vs exposed?
A: Solvent-accessible surface area (SASA) is the area in Å² traced out by the centre of a 1.4 Å probe sphere (a water molecule) rolled over the protein's van der Waals surface (Shrake–Rupley / Lee–Richards construction). Buried residues have near-zero SASA; fully exposed residues can exceed 200 Å². The total SASA scales roughly with the number of surface residues.

Q: What are the backbone torsion angles?
A: φ (phi) and ψ (psi) are the two rotatable backbone dihedrals per residue: φ is the C(i-1)–N–Cα–C torsion, ψ is the N–Cα–C–N(i+1) torsion, both in degrees on (−180°, 180°]. α-helical residues cluster near (−60°, −45°); β-strand residues near (−120°, +130°). A Ramachandran plot is simply a scatter of (φ, ψ) for every residue.

Q: Are the domains correctly placed relative to each other?
A: Predicted aligned error is AlphaFold's pairwise confidence. Unlike pLDDT (per-residue), PAE is per-residue-pair and captures whether two parts of the structure are correctly placed relative to each other. Units are ångströms of expected positional error.

Q: What if only a Cα trace is available?
A: P-SEA three-state annotation labels each residue as helix, strand, or coil based purely on the geometry of the Cα trace. It serves as a fallback when the full backbone (and thus DSSP) is unavailable.

Q: What is the amino-acid chain?
A: This is the polypeptide sequence — one letter per residue, N-terminus first. Length ranges from a few dozen residues for small domains to over a thousand for large multi-domain proteins.

Q: What do the rendered images show?
A: The six renders are orthographic views along the three Cartesian axes in both directions. Representation (cartoon, sticks, or surface) and color scheme (sequence-rainbow or by-chain) vary across proteins so the training set covers all the common visualization conventions.

Q: What do the diagnostic plots show?
A: Plot images: a contact map (which residues are close in 3D, as an N×N binary image), a Ramachandran scatter (backbone torsion angles, revealin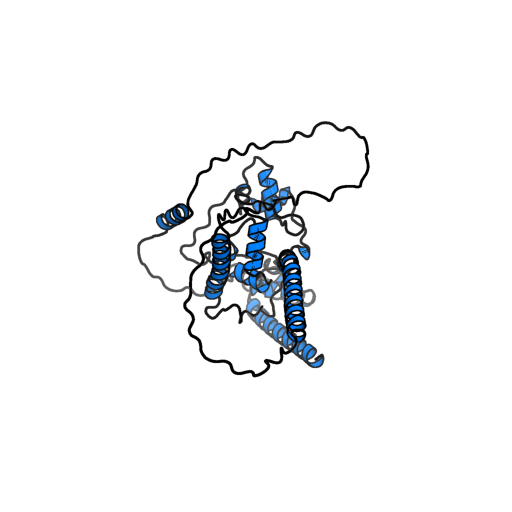g secondary-structure composition at a glance), and — for AlphaFold structures — a PAE heatmap (pairwise prediction confidence).

Q: How mobile is each atom in the crystal?
A: B-factor (Debye–Waller factor) reflects atomic displacement in the crystal lattice. It is an experimental observable (units Å²), not a prediction; low values mean the atom is pinned down, high values mean it moves or is heterogeneous across the crystal.

Q: Where is each backbone atom in 3D?
A: The mmCIF table is the protein's shape written out atom by atom. For each backbone N, Cα, C, and carbonyl O, it records an (x, y, z) coordinate triple in Å plus the residue type, chain letter, and residue number.